Protein AF-0000000082306128 (afdb_homodimer)

Structure (mmCIF, N/CA/C/O backbone):
data_AF-0000000082306128-model_v1
#
loop_
_entity.id
_entity.type
_entity.pdbx_description
1 polymer ERP29
#
loop_
_atom_site.group_PDB
_atom_site.id
_atom_site.type_symbol
_atom_site.label_atom_id
_atom_site.label_alt_id
_atom_site.label_comp_id
_atom_site.label_asym_id
_atom_site.label_entity_id
_atom_site.label_seq_id
_atom_site.pdbx_PDB_ins_code
_atom_site.Cartn_x
_atom_site.Cartn_y
_atom_site.Cartn_z
_atom_site.occupancy
_atom_site.B_iso_or_equiv
_atom_site.auth_seq_id
_atom_site.auth_comp_id
_atom_site.auth_asym_id
_atom_site.auth_atom_id
_atom_site.pdbx_PDB_model_num
ATOM 1 N N . MET A 1 1 ? 23.188 -6.145 66.938 1 31.53 1 MET A N 1
ATOM 2 C CA . MET A 1 1 ? 22.375 -5.207 66.188 1 31.53 1 MET A CA 1
ATOM 3 C C . MET A 1 1 ? 22.641 -5.359 64.688 1 31.53 1 MET A C 1
ATOM 5 O O . MET A 1 1 ? 23.672 -4.906 64.188 1 31.53 1 MET A O 1
ATOM 9 N N . ASP A 1 2 ? 22.219 -6.52 64.062 1 38.28 2 ASP A N 1
ATOM 10 C CA . ASP A 1 2 ? 22.312 -7.012 62.688 1 38.28 2 ASP A CA 1
ATOM 11 C C . ASP A 1 2 ? 21.578 -6.094 61.719 1 38.28 2 ASP A C 1
ATOM 13 O O . ASP A 1 2 ? 20.391 -5.844 61.875 1 38.28 2 ASP A O 1
ATOM 17 N N . LYS A 1 3 ? 22.281 -5.031 61.156 1 38.94 3 LYS A N 1
ATOM 18 C CA . LYS A 1 3 ? 21.844 -4.105 60.094 1 38.94 3 LYS A CA 1
ATOM 19 C C . LYS A 1 3 ? 21.266 -4.855 58.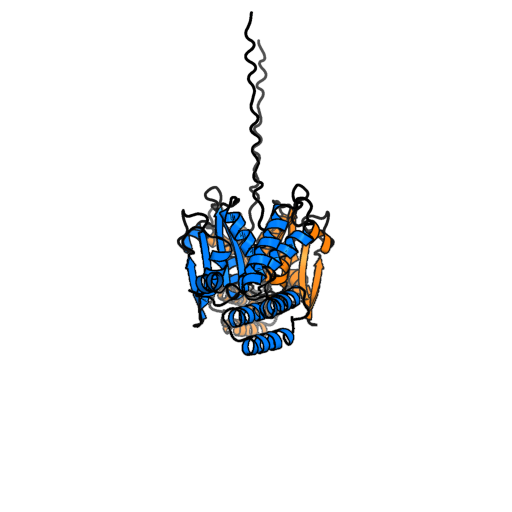906 1 38.94 3 LYS A C 1
ATOM 21 O O . LYS A 1 3 ? 21.984 -5.586 58.219 1 38.94 3 LYS A O 1
ATOM 26 N N . ILE A 1 4 ? 20.031 -5.305 58.969 1 40.69 4 ILE A N 1
ATOM 27 C CA . ILE A 1 4 ? 19.297 -5.762 57.812 1 40.69 4 ILE A CA 1
ATOM 28 C C . ILE A 1 4 ? 19.281 -4.664 56.75 1 40.69 4 ILE A C 1
ATOM 30 O O . ILE A 1 4 ? 18.781 -3.566 56.969 1 40.69 4 ILE A O 1
ATOM 34 N N . PHE A 1 5 ? 20.281 -4.57 55.844 1 42.75 5 PHE A N 1
ATOM 35 C CA . PHE A 1 5 ? 20.297 -3.729 54.656 1 42.75 5 PHE A CA 1
ATOM 36 C C . PHE A 1 5 ? 19.078 -4 53.781 1 42.75 5 PHE A C 1
ATOM 38 O O . PHE A 1 5 ? 18.875 -5.133 53.344 1 42.75 5 PHE A O 1
ATOM 45 N N . ALA A 1 6 ? 17.969 -3.254 53.938 1 41.09 6 ALA A N 1
ATOM 46 C CA . ALA A 1 6 ? 16.828 -3.184 53.031 1 41.09 6 ALA A CA 1
ATOM 47 C C . ALA A 1 6 ? 17.266 -2.822 51.594 1 41.09 6 ALA A C 1
ATOM 49 O O . ALA A 1 6 ? 17.781 -1.727 51.375 1 41.09 6 ALA A O 1
ATOM 50 N N . LEU A 1 7 ? 17.719 -3.805 50.875 1 41.5 7 LEU A N 1
ATOM 51 C CA . LEU A 1 7 ? 17.891 -3.637 49.438 1 41.5 7 LEU A CA 1
ATOM 52 C C . LEU A 1 7 ? 16.609 -3.109 48.781 1 41.5 7 LEU A C 1
ATOM 54 O O . LEU A 1 7 ? 15.578 -3.799 48.781 1 41.5 7 LEU A O 1
ATOM 58 N N . PHE A 1 8 ? 16.344 -1.82 48.844 1 41.22 8 PHE A N 1
ATOM 59 C CA . PHE A 1 8 ? 15.328 -1.162 48.031 1 41.22 8 PHE A CA 1
ATOM 60 C C . PHE A 1 8 ? 15.555 -1.417 46.562 1 41.22 8 PHE A C 1
ATOM 62 O O . PHE A 1 8 ? 16.531 -0.932 45.969 1 41.22 8 PHE A O 1
ATOM 69 N N . VAL A 1 9 ? 15.117 -2.564 46.062 1 40.97 9 VAL A N 1
ATOM 70 C CA . VAL A 1 9 ? 15.016 -2.781 44.625 1 40.97 9 VAL A CA 1
ATOM 71 C C . VAL A 1 9 ? 14.156 -1.684 43.969 1 40.97 9 VAL A C 1
ATOM 73 O O . VAL A 1 9 ? 12.961 -1.574 44.281 1 40.97 9 VAL A O 1
ATOM 76 N N . LEU A 1 10 ? 14.719 -0.538 43.688 1 38.09 10 LEU A N 1
ATOM 77 C CA . LEU A 1 10 ? 14.094 0.449 42.812 1 38.09 10 LEU A CA 1
ATOM 78 C C . LEU A 1 10 ? 13.656 -0.192 41.5 1 38.09 10 LEU A C 1
ATOM 80 O O . LEU A 1 10 ? 14.484 -0.595 40.688 1 38.09 10 LEU A O 1
ATOM 84 N N . LEU A 1 11 ? 12.531 -0.849 41.5 1 39.91 11 LEU A N 1
ATOM 85 C CA . LEU A 1 11 ? 11.867 -1.186 40.25 1 39.91 11 LEU A CA 1
ATOM 86 C C . LEU A 1 11 ? 11.664 0.058 39.406 1 39.91 11 LEU A C 1
ATOM 88 O O . LEU A 1 11 ? 10.812 0.897 39.719 1 39.91 11 LEU A O 1
ATOM 92 N N . GLY A 1 12 ? 12.734 0.623 38.875 1 37.81 12 GLY A N 1
ATOM 93 C CA . GLY A 1 12 ? 12.539 1.611 37.844 1 37.81 12 GLY A CA 1
ATOM 94 C C . GLY A 1 12 ? 11.477 1.219 36.844 1 37.81 12 GLY A C 1
ATOM 95 O O . GLY A 1 12 ? 11.5 0.109 36.281 1 37.81 12 GLY A O 1
ATOM 96 N N . GLY A 1 13 ? 10.344 1.801 36.969 1 37.62 13 GLY A N 1
ATOM 97 C CA . GLY A 1 13 ? 9.289 1.738 35.969 1 37.62 13 GLY A CA 1
ATOM 98 C C . GLY A 1 13 ? 9.773 2.004 34.562 1 37.62 13 GLY A C 1
ATOM 99 O O . GLY A 1 13 ? 10.188 3.121 34.219 1 37.62 13 GLY A O 1
ATOM 100 N N . PHE A 1 14 ? 10.406 1.049 33.906 1 38.81 14 PHE A N 1
ATOM 101 C CA . PHE A 1 14 ? 10.57 1.152 32.469 1 38.81 14 PHE A CA 1
ATOM 102 C C . PHE A 1 14 ? 9.258 1.533 31.781 1 38.81 14 PHE A C 1
ATOM 104 O O . PHE A 1 14 ? 8.289 0.776 31.844 1 38.81 14 PHE A O 1
ATOM 111 N N . THR A 1 15 ? 9.016 2.812 31.719 1 37.31 15 THR A N 1
ATOM 112 C CA . THR A 1 15 ? 8.008 3.178 30.719 1 37.31 15 THR A CA 1
ATOM 113 C C . THR A 1 15 ? 8.312 2.525 29.375 1 37.31 15 THR A C 1
ATOM 115 O O . THR A 1 15 ? 9.336 2.809 28.766 1 37.31 15 THR A O 1
ATOM 118 N N . VAL A 1 16 ? 8.047 1.298 29.297 1 39.12 16 VAL A N 1
ATOM 119 C CA . VAL A 1 16 ? 7.996 0.726 27.953 1 39.12 16 VAL A CA 1
ATOM 120 C C . VAL A 1 16 ? 7.324 1.71 27 1 39.12 16 VAL A C 1
ATOM 122 O O . VAL A 1 16 ? 6.133 1.997 27.125 1 39.12 16 VAL A O 1
ATOM 125 N N . SER A 1 17 ? 8.039 2.748 26.672 1 41.75 17 SER A N 1
ATOM 126 C CA . SER A 1 17 ? 7.504 3.432 25.5 1 41.75 17 SER A CA 1
ATOM 127 C C . SER A 1 17 ? 6.938 2.439 24.5 1 41.75 17 SER A C 1
ATOM 129 O O . SER A 1 17 ? 7.656 1.565 24 1 41.75 17 SER A O 1
ATOM 131 N N . GLU A 1 18 ? 5.77 2.047 24.625 1 44.38 18 GLU A N 1
ATOM 132 C CA . GLU A 1 18 ? 5.09 1.186 23.656 1 44.38 18 GLU A CA 1
ATOM 133 C C . GLU A 1 18 ? 5.391 1.614 22.234 1 44.38 18 GLU A C 1
ATOM 135 O O . GLU A 1 18 ? 5.301 2.797 21.891 1 44.38 18 GLU A O 1
ATOM 140 N N . ALA A 1 19 ? 6.379 1.049 21.594 1 50.84 19 ALA A N 1
ATOM 141 C CA . ALA A 1 19 ? 6.586 1.203 20.156 1 50.84 19 ALA A CA 1
ATOM 142 C C . ALA A 1 19 ? 5.262 1.447 19.438 1 50.84 19 ALA A C 1
ATOM 144 O O . ALA A 1 19 ? 4.371 0.596 19.469 1 50.84 19 ALA A O 1
ATOM 145 N N . ALA A 1 20 ? 4.715 2.787 19.375 1 59.22 20 ALA A N 1
ATOM 146 C CA . ALA A 1 20 ? 3.451 3.188 18.766 1 59.22 20 ALA A CA 1
ATOM 147 C C . ALA A 1 20 ? 3.451 2.895 17.266 1 59.22 20 ALA A C 1
ATOM 149 O O . ALA A 1 20 ? 4.344 3.344 16.531 1 59.22 20 ALA A O 1
ATOM 150 N N . ASN A 1 21 ? 2.822 1.771 16.812 1 78.06 21 ASN A N 1
ATOM 151 C CA . ASN A 1 21 ? 2.598 1.465 15.406 1 78.06 21 ASN A CA 1
ATOM 152 C C . ASN A 1 21 ? 1.9 2.615 14.688 1 78.06 21 ASN A C 1
ATOM 154 O O . ASN A 1 21 ? 0.945 3.191 15.203 1 78.06 21 ASN A O 1
ATOM 158 N N . CYS A 1 22 ? 2.561 3.117 13.656 1 88.88 22 CYS A N 1
ATOM 159 C CA . CYS A 1 22 ? 1.953 4.145 12.82 1 88.88 22 CYS A CA 1
ATOM 160 C C . CYS A 1 22 ? 0.787 3.578 12.016 1 88.88 22 CYS A C 1
ATOM 162 O O . CYS A 1 22 ? 0.985 2.754 11.125 1 88.88 22 CYS A O 1
ATOM 164 N N . ASN A 1 23 ? -0.393 4.004 12.281 1 91.06 23 ASN A N 1
ATOM 165 C CA . ASN A 1 23 ? -1.559 3.395 11.656 1 91.06 23 ASN A CA 1
ATOM 166 C C . ASN A 1 23 ? -1.903 4.082 10.336 1 91.06 23 ASN A C 1
ATOM 168 O O . ASN A 1 23 ? -2.9 3.74 9.695 1 91.06 23 ASN A O 1
ATOM 172 N N . ALA A 1 24 ? -1.069 5.012 9.93 1 94.62 24 ALA A N 1
ATOM 173 C CA . ALA A 1 24 ? -1.315 5.723 8.672 1 94.62 24 ALA A CA 1
ATOM 174 C C . ALA A 1 24 ? -0.252 5.383 7.633 1 94.62 24 ALA A C 1
ATOM 176 O O . ALA A 1 24 ? -0.147 6.055 6.605 1 94.62 24 ALA A O 1
ATOM 177 N N . THR A 1 25 ? 0.537 4.41 7.945 1 96.75 25 THR A N 1
ATOM 178 C CA . THR A 1 25 ? 1.572 3.961 7.023 1 96.75 25 THR A CA 1
ATOM 179 C C . THR A 1 25 ? 1.357 2.498 6.641 1 96.75 25 THR A C 1
ATOM 181 O O . THR A 1 25 ? 0.542 1.805 7.25 1 96.75 25 THR A O 1
ATOM 184 N N . SER A 1 26 ? 2.006 2.127 5.578 1 96.19 26 SER A N 1
ATOM 185 C CA . SER A 1 26 ? 2.057 0.722 5.188 1 96.19 26 SER A CA 1
ATOM 186 C C . SER A 1 26 ? 3.494 0.252 4.996 1 96.19 26 SER A C 1
ATOM 188 O O . SER A 1 26 ? 4.367 1.043 4.637 1 96.19 26 SER A O 1
ATOM 190 N N . ASP A 1 27 ? 3.721 -0.965 5.266 1 95.31 27 ASP A N 1
ATOM 191 C CA . ASP A 1 27 ? 5.062 -1.497 5.062 1 95.31 27 ASP A CA 1
ATOM 192 C C . ASP A 1 27 ? 5.367 -1.681 3.578 1 95.31 27 ASP A C 1
ATOM 194 O O . ASP A 1 27 ? 4.457 -1.925 2.781 1 95.31 27 ASP A O 1
ATOM 198 N N . VAL A 1 28 ? 6.625 -1.566 3.268 1 96.19 28 VAL A N 1
ATOM 199 C CA . VAL A 1 28 ? 7.059 -1.674 1.878 1 96.19 28 VAL A CA 1
ATOM 200 C C . VAL A 1 28 ? 8.281 -2.592 1.787 1 96.19 28 VAL A C 1
ATOM 202 O O . VAL A 1 28 ? 9.164 -2.541 2.641 1 96.19 28 VAL A O 1
ATOM 205 N N . THR A 1 29 ? 8.273 -3.422 0.823 1 94.38 29 THR A N 1
ATOM 206 C CA . THR A 1 29 ? 9.414 -4.242 0.44 1 94.38 29 THR A CA 1
ATOM 207 C C . THR A 1 29 ? 9.836 -3.949 -0.997 1 94.38 29 THR A C 1
ATOM 209 O O . THR A 1 29 ? 9.164 -3.191 -1.703 1 94.38 29 THR A O 1
ATOM 212 N N . SER A 1 30 ? 10.953 -4.527 -1.368 1 92.69 30 SER A N 1
ATOM 213 C CA . SER A 1 30 ? 11.414 -4.34 -2.74 1 92.69 30 SER A CA 1
ATOM 214 C C . SER A 1 30 ? 10.391 -4.859 -3.742 1 92.69 30 SER A C 1
ATOM 216 O O . SER A 1 30 ? 10.227 -4.289 -4.824 1 92.69 30 SER A O 1
ATOM 218 N N . LEU A 1 31 ? 9.641 -5.867 -3.4 1 90.56 31 LEU A N 1
ATOM 219 C CA . LEU A 1 31 ? 8.664 -6.48 -4.293 1 90.56 31 LEU A CA 1
ATOM 220 C C . LEU A 1 31 ? 7.422 -5.605 -4.422 1 90.56 31 LEU A C 1
ATOM 222 O O . LEU A 1 31 ? 6.898 -5.422 -5.523 1 90.56 31 LEU A O 1
ATOM 226 N N . THR A 1 32 ? 6.988 -5.047 -3.297 1 94 32 THR A N 1
ATOM 227 C CA . THR A 1 32 ? 5.77 -4.246 -3.336 1 94 32 THR A CA 1
ATOM 228 C C . THR A 1 32 ? 6.059 -2.85 -3.883 1 94 32 THR A C 1
ATOM 230 O O . THR A 1 32 ? 5.168 -2.189 -4.418 1 94 32 THR A O 1
ATOM 233 N N . LEU A 1 33 ? 7.289 -2.395 -3.787 1 95.25 33 LEU A N 1
ATOM 234 C CA . LEU A 1 33 ? 7.664 -1.054 -4.223 1 95.25 33 LEU A CA 1
ATOM 235 C C . LEU A 1 33 ? 7.316 -0.84 -5.691 1 95.25 33 LEU A C 1
ATOM 237 O O . LEU A 1 33 ? 6.816 0.222 -6.066 1 95.25 33 LEU A O 1
ATOM 241 N N . ASN A 1 34 ? 7.578 -1.775 -6.5 1 90.19 34 ASN A N 1
ATOM 242 C CA . ASN A 1 34 ? 7.336 -1.644 -7.93 1 90.19 34 ASN A CA 1
ATOM 243 C C . ASN A 1 34 ? 5.875 -1.313 -8.227 1 90.19 34 ASN A C 1
ATOM 245 O O . ASN A 1 34 ? 5.586 -0.49 -9.094 1 90.19 34 ASN A O 1
ATOM 249 N N . LYS A 1 35 ? 5.043 -1.896 -7.555 1 91.81 35 LYS A N 1
ATOM 250 C CA . LYS A 1 35 ? 3.615 -1.634 -7.727 1 91.81 35 LYS A CA 1
ATOM 251 C C . LYS A 1 35 ? 3.256 -0.224 -7.266 1 91.81 35 LYS A C 1
ATOM 253 O O . LYS A 1 35 ? 2.494 0.478 -7.938 1 91.81 35 LYS A O 1
ATOM 258 N N . PHE A 1 36 ? 3.824 0.168 -6.176 1 95 36 PHE A N 1
ATOM 259 C CA . PHE A 1 36 ? 3.518 1.478 -5.613 1 95 36 PHE A CA 1
ATOM 260 C C . PHE A 1 36 ? 4.07 2.59 -6.496 1 95 36 PHE A C 1
ATOM 262 O O . PHE A 1 36 ? 3.445 3.641 -6.645 1 95 36 PHE A O 1
ATOM 269 N N . LEU A 1 37 ? 5.191 2.316 -7.145 1 93.62 37 LEU A N 1
ATOM 270 C CA . LEU A 1 37 ? 5.801 3.297 -8.031 1 93.62 37 LEU A CA 1
ATOM 271 C C . LEU A 1 37 ? 4.914 3.555 -9.25 1 93.62 37 LEU A C 1
ATOM 273 O O . LEU A 1 37 ? 4.914 4.656 -9.797 1 93.62 37 LEU A O 1
ATOM 277 N N . LYS A 1 38 ? 4.184 2.615 -9.602 1 90.25 38 LYS A N 1
ATOM 278 C CA . LYS A 1 38 ? 3.338 2.723 -10.789 1 90.25 38 LYS A CA 1
ATOM 279 C C . LYS A 1 38 ? 1.989 3.35 -10.453 1 90.25 38 LYS A C 1
ATOM 281 O O . LYS A 1 38 ? 1.277 3.824 -11.336 1 90.25 38 LYS A O 1
ATOM 286 N N . THR A 1 39 ? 1.706 3.336 -9.211 1 90.62 39 THR A N 1
ATOM 287 C CA . THR A 1 39 ? 0.352 3.699 -8.812 1 90.62 39 THR A CA 1
ATOM 288 C C . THR A 1 39 ? 0.326 5.094 -8.188 1 90.62 39 THR A C 1
ATOM 290 O O . THR A 1 39 ? -0.623 5.852 -8.391 1 90.62 39 THR A O 1
ATOM 293 N N . PHE A 1 40 ? 1.338 5.43 -7.457 1 93.38 40 PHE A N 1
ATOM 294 C CA . PHE A 1 40 ? 1.377 6.703 -6.75 1 93.38 40 PHE A CA 1
ATOM 295 C C . PHE A 1 40 ? 2.369 7.656 -7.406 1 93.38 40 PHE A C 1
ATOM 297 O O . PHE A 1 40 ? 3.418 7.23 -7.895 1 93.38 40 PHE A O 1
ATOM 304 N N . LYS A 1 41 ? 2.051 8.906 -7.328 1 93.69 41 LYS A N 1
ATOM 305 C CA . LYS A 1 41 ? 2.941 9.93 -7.871 1 93.69 41 LYS A CA 1
ATOM 306 C C . LYS A 1 41 ? 4.141 10.156 -6.957 1 93.69 41 LYS A C 1
ATOM 308 O O . LYS A 1 41 ? 5.242 10.453 -7.43 1 93.69 41 LYS A O 1
ATOM 313 N N . VAL A 1 42 ? 3.852 10.078 -5.719 1 97.06 42 VAL A N 1
ATOM 314 C CA . VAL A 1 42 ? 4.867 10.383 -4.719 1 97.06 42 VAL A CA 1
ATOM 315 C C . VAL A 1 42 ? 4.898 9.289 -3.66 1 97.06 42 VAL A C 1
ATOM 317 O O . VAL A 1 42 ? 3.854 8.883 -3.146 1 97.06 42 VAL A O 1
ATOM 320 N N . LEU A 1 43 ? 6.066 8.82 -3.357 1 98.06 43 LEU A N 1
ATOM 321 C CA . LEU A 1 43 ? 6.289 7.898 -2.25 1 98.06 43 LEU A CA 1
ATOM 322 C C . LEU A 1 43 ? 7.238 8.508 -1.221 1 98.06 43 LEU A C 1
ATOM 324 O O . LEU A 1 43 ? 8.336 8.953 -1.565 1 98.06 43 LEU A O 1
ATOM 328 N N . VAL A 1 44 ? 6.77 8.57 0.018 1 98.19 44 VAL A N 1
ATOM 329 C CA . VAL A 1 44 ? 7.625 8.938 1.141 1 98.19 44 VAL A CA 1
ATOM 330 C C . VAL A 1 44 ? 7.902 7.711 2.004 1 98.19 44 VAL A C 1
ATOM 332 O O . VAL A 1 44 ? 7.02 7.242 2.729 1 98.19 44 VAL A O 1
ATOM 335 N N . LEU A 1 45 ? 9.172 7.277 1.946 1 97.81 45 LEU A N 1
ATOM 336 C CA . LEU A 1 45 ? 9.523 6.031 2.619 1 97.81 45 LEU A CA 1
ATOM 337 C C . LEU A 1 45 ? 10.477 6.293 3.785 1 97.81 45 LEU A C 1
ATOM 339 O O . LEU A 1 45 ? 11.453 7.023 3.641 1 97.81 45 LEU A O 1
ATOM 343 N N . LYS A 1 46 ? 10.18 5.695 4.895 1 97.12 46 LYS A N 1
ATOM 344 C CA . LYS A 1 46 ? 11.086 5.734 6.035 1 97.12 46 LYS A CA 1
ATOM 345 C C . LYS A 1 46 ? 11.781 4.387 6.238 1 97.12 46 LYS A C 1
ATOM 347 O O . LYS A 1 46 ? 11.117 3.369 6.434 1 97.12 46 LYS A O 1
ATOM 352 N N . PHE A 1 47 ? 13.094 4.41 6.102 1 96.31 47 PHE A N 1
ATOM 353 C CA . PHE A 1 47 ? 13.922 3.256 6.441 1 96.31 47 PHE A CA 1
ATOM 354 C C . PHE A 1 47 ? 14.352 3.311 7.902 1 96.31 47 PHE A C 1
ATOM 356 O O . PHE A 1 47 ? 14.969 4.285 8.336 1 96.31 47 PHE A O 1
ATOM 363 N N . ASP A 1 48 ? 13.961 2.305 8.625 1 94.62 48 ASP A N 1
ATOM 364 C CA . ASP A 1 48 ? 14.203 2.293 10.062 1 94.62 48 ASP A CA 1
ATOM 365 C C . ASP A 1 48 ? 14.328 0.865 10.594 1 94.62 48 ASP A C 1
ATOM 367 O O . ASP A 1 48 ? 14.227 -0.095 9.82 1 94.62 48 ASP A O 1
ATOM 371 N N . ASN A 1 49 ? 14.633 0.771 11.891 1 91.25 49 ASN A N 1
ATOM 372 C CA . ASN A 1 49 ? 14.578 -0.541 12.523 1 91.25 49 ASN A CA 1
ATOM 373 C C . ASN A 1 49 ? 13.188 -1.158 12.422 1 91.25 49 ASN A C 1
ATOM 375 O O . ASN A 1 49 ? 12.203 -0.445 12.242 1 91.25 49 ASN A O 1
ATOM 379 N N . ALA A 1 50 ? 13.125 -2.453 12.539 1 86.31 50 ALA A N 1
ATOM 380 C CA . ALA A 1 50 ? 11.867 -3.18 12.391 1 86.31 50 ALA A CA 1
ATOM 381 C C . ALA A 1 50 ? 10.852 -2.748 13.445 1 86.31 50 ALA A C 1
ATOM 383 O O . ALA A 1 50 ? 9.641 -2.818 13.219 1 86.31 50 ALA A O 1
ATOM 384 N N . TYR A 1 51 ? 11.328 -2.289 14.562 1 87.19 51 TYR A N 1
ATOM 385 C CA . TYR A 1 51 ? 10.461 -1.802 15.633 1 87.19 51 TYR A CA 1
ATOM 386 C C . TYR A 1 51 ? 10.891 -0.409 16.094 1 87.19 51 TYR A C 1
ATOM 388 O O . TYR A 1 51 ? 11.477 -0.25 17.156 1 87.19 51 TYR A O 1
ATOM 396 N N . PRO A 1 52 ? 10.5 0.512 15.305 1 91.25 52 PRO A N 1
ATOM 397 C CA . PRO A 1 52 ? 10.992 1.867 15.562 1 91.25 52 PRO A CA 1
ATOM 398 C C . PRO A 1 52 ? 10.25 2.547 16.719 1 91.25 52 PRO A C 1
ATOM 400 O O . PRO A 1 52 ? 9.125 2.166 17.047 1 91.25 52 PRO A O 1
ATOM 403 N N . TYR A 1 53 ? 10.945 3.49 17.328 1 89.81 53 TYR A N 1
ATOM 404 C CA . TYR A 1 53 ? 10.398 4.289 18.422 1 89.81 53 TYR A CA 1
ATOM 405 C C . TYR A 1 53 ? 11.102 5.633 18.516 1 89.81 53 TYR A C 1
ATOM 407 O O . TYR A 1 53 ? 12.055 5.898 17.781 1 89.81 53 TYR A O 1
ATOM 415 N N . GLY A 1 54 ? 10.516 6.52 19.328 1 91.06 54 GLY A N 1
ATOM 416 C CA . GLY A 1 54 ? 11.188 7.781 19.578 1 91.06 54 GLY A CA 1
ATOM 417 C C . GLY A 1 54 ? 10.57 8.953 18.844 1 91.06 54 GLY A C 1
ATOM 418 O O . GLY A 1 54 ? 9.586 8.789 18.125 1 91.06 54 GLY A O 1
ATOM 419 N N . ASP A 1 55 ? 11.195 10.078 19.016 1 90.94 55 ASP A N 1
ATOM 420 C CA . ASP A 1 55 ? 10.633 11.344 18.547 1 90.94 55 ASP A CA 1
ATOM 421 C C . ASP A 1 55 ? 10.578 11.383 17.016 1 90.94 55 ASP A C 1
ATOM 423 O O . ASP A 1 55 ? 9.617 11.898 16.438 1 90.94 55 ASP A O 1
ATOM 427 N N . GLN A 1 56 ? 11.547 10.898 16.406 1 92.88 56 GLN A N 1
ATOM 428 C CA . GLN A 1 56 ? 11.578 10.922 14.945 1 92.88 56 GLN A CA 1
ATOM 429 C C . GLN A 1 56 ? 10.508 10.008 14.359 1 92.88 56 GLN A C 1
ATOM 431 O O . GLN A 1 56 ? 9.898 10.328 13.336 1 92.88 56 GLN A O 1
ATOM 436 N N . HIS A 1 57 ? 10.336 8.922 15 1 94.31 57 HIS A N 1
ATOM 437 C CA . HIS A 1 57 ? 9.273 8.016 14.57 1 94.31 57 HIS A CA 1
ATOM 438 C C . HIS A 1 57 ? 7.902 8.664 14.742 1 94.31 57 HIS A C 1
ATOM 440 O O . HIS A 1 57 ? 7.066 8.602 13.836 1 94.31 57 HIS A O 1
ATOM 446 N N . ASP A 1 58 ? 7.766 9.312 15.828 1 94.31 58 ASP A N 1
ATOM 447 C CA . ASP A 1 58 ? 6.504 9.992 16.094 1 94.31 58 ASP A CA 1
ATOM 448 C C . ASP A 1 58 ? 6.238 11.086 15.062 1 94.31 58 ASP A C 1
ATOM 450 O O . ASP A 1 58 ? 5.102 11.266 14.625 1 94.31 58 ASP A O 1
ATOM 454 N N . ALA A 1 59 ? 7.266 11.766 14.75 1 94 59 ALA A N 1
ATOM 455 C CA . ALA A 1 59 ? 7.148 12.82 13.75 1 94 59 ALA A CA 1
ATOM 456 C C . ALA A 1 59 ? 6.723 12.25 12.398 1 94 59 ALA A C 1
ATOM 458 O O . ALA A 1 59 ? 5.891 12.844 11.703 1 94 59 ALA A O 1
ATOM 459 N N . PHE A 1 60 ? 7.285 11.164 12.039 1 96.5 60 PHE A N 1
ATOM 460 C CA . PHE A 1 60 ? 6.941 10.531 10.773 1 96.5 60 PHE A CA 1
ATOM 461 C C . PHE A 1 60 ? 5.492 10.062 10.773 1 96.5 60 PHE A C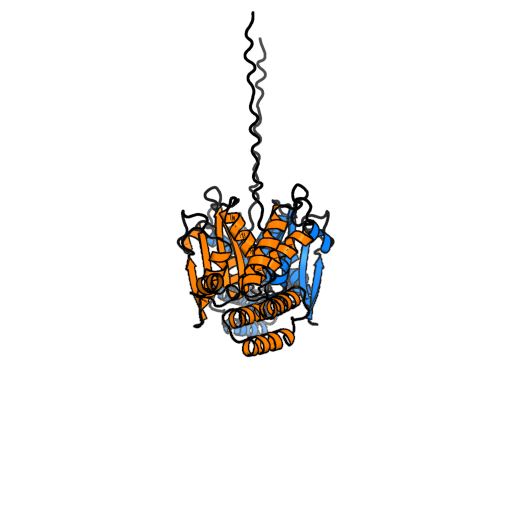 1
ATOM 463 O O . PHE A 1 60 ? 4.781 10.219 9.781 1 96.5 60 PHE A O 1
ATOM 470 N N . CYS A 1 61 ? 5.059 9.523 11.867 1 96.31 61 CYS A N 1
ATOM 471 C CA . CYS A 1 61 ? 3.678 9.078 12.008 1 96.31 61 CYS A CA 1
ATOM 472 C C . CYS A 1 61 ? 2.713 10.25 11.883 1 96.31 61 CYS A C 1
ATOM 474 O O . CYS A 1 61 ? 1.67 10.133 11.234 1 96.31 61 CYS A O 1
ATOM 476 N N . LYS A 1 62 ? 3.066 11.273 12.523 1 93.75 62 LYS A N 1
ATOM 477 C CA . LYS A 1 62 ? 2.254 12.477 12.422 1 93.75 62 LYS A CA 1
ATOM 478 C C . LYS A 1 62 ? 2.135 12.93 10.969 1 93.75 62 LYS A C 1
ATOM 480 O O . LYS A 1 62 ? 1.039 13.242 10.492 1 93.75 62 LYS A O 1
ATOM 485 N N . PHE A 1 63 ? 3.205 12.969 10.258 1 95.94 63 PHE A N 1
ATOM 486 C CA . PHE A 1 63 ? 3.217 13.312 8.844 1 95.94 63 PHE A CA 1
ATOM 487 C C . PHE A 1 63 ? 2.32 12.367 8.055 1 95.94 63 PHE A C 1
ATOM 489 O O . PHE A 1 63 ? 1.559 12.805 7.188 1 95.94 63 PHE A O 1
ATOM 496 N N . ALA A 1 64 ? 2.461 11.102 8.352 1 96.88 64 ALA A N 1
ATOM 497 C CA . ALA A 1 64 ? 1.668 10.094 7.652 1 96.88 64 ALA A CA 1
ATOM 498 C C . ALA A 1 64 ? 0.174 10.359 7.82 1 96.88 64 ALA A C 1
ATOM 500 O O . ALA A 1 64 ? -0.596 10.219 6.867 1 96.88 64 ALA A O 1
ATOM 501 N N . HIS A 1 65 ? -0.187 10.727 8.969 1 93.94 65 HIS A N 1
ATOM 502 C CA . HIS A 1 65 ? -1.586 11.039 9.234 1 93.94 65 HIS A CA 1
ATOM 503 C C . HIS A 1 65 ? -2.043 12.242 8.414 1 93.94 65 HIS A C 1
ATOM 505 O O . HIS A 1 65 ? -3.162 12.258 7.895 1 93.94 65 HIS A O 1
ATOM 511 N N . GLU A 1 66 ? -1.183 13.156 8.305 1 92.75 66 GLU A N 1
ATOM 512 C CA . GLU A 1 66 ? -1.509 14.359 7.535 1 92.75 66 GLU A CA 1
ATOM 513 C C . GLU A 1 66 ? -1.641 14.039 6.047 1 92.75 66 GLU A C 1
ATOM 515 O O . GLU A 1 66 ? -2.441 14.656 5.344 1 92.75 66 GLU A O 1
ATOM 520 N N . ALA A 1 67 ? -0.899 13.109 5.609 1 95.19 67 ALA A N 1
ATOM 521 C CA . ALA A 1 67 ? -0.854 12.766 4.188 1 95.19 67 ALA A CA 1
ATOM 522 C C . ALA A 1 67 ? -1.923 11.734 3.842 1 95.19 67 ALA A C 1
ATOM 524 O O . ALA A 1 67 ? -2.107 11.398 2.67 1 95.19 67 ALA A O 1
ATOM 525 N N . ALA A 1 68 ? -2.662 11.266 4.812 1 91.69 68 ALA A N 1
ATOM 526 C CA . ALA A 1 68 ? -3.553 10.117 4.664 1 91.69 68 ALA A CA 1
ATOM 527 C C . ALA A 1 68 ? -4.645 10.398 3.637 1 91.69 68 ALA A C 1
ATOM 529 O O . ALA A 1 68 ? -5.035 9.516 2.877 1 91.69 68 ALA A O 1
ATOM 530 N N . GLU A 1 69 ? -5.035 11.609 3.529 1 87.88 69 GLU A N 1
ATOM 531 C CA . GLU A 1 69 ? -6.164 11.93 2.66 1 87.88 69 GLU A CA 1
ATOM 532 C C . GLU A 1 69 ? -5.684 12.453 1.31 1 87.88 69 GLU A C 1
ATOM 534 O O . GLU A 1 69 ? -6.496 12.828 0.461 1 87.88 69 GLU A O 1
ATOM 539 N N . VAL A 1 70 ? -4.422 12.516 1.146 1 91.56 70 VAL A N 1
ATOM 540 C CA . VAL A 1 70 ? -3.873 12.945 -0.135 1 91.56 70 VAL A CA 1
ATOM 541 C C . VAL A 1 70 ? -3.623 11.734 -1.025 1 91.56 70 VAL A C 1
ATOM 543 O O . VAL A 1 70 ? -2.635 11.016 -0.846 1 91.56 70 VAL A O 1
ATOM 546 N N . ASN A 1 71 ? -4.355 11.555 -2.064 1 90.75 71 ASN A N 1
ATOM 547 C CA . ASN A 1 71 ? -4.398 10.328 -2.842 1 90.75 71 ASN A CA 1
ATOM 548 C C . ASN A 1 71 ? -3.111 10.117 -3.637 1 90.75 71 ASN A C 1
ATOM 550 O O . ASN A 1 71 ? -2.705 8.984 -3.887 1 90.75 71 ASN A O 1
ATOM 554 N N . ASP A 1 72 ? -2.4 11.156 -3.941 1 92.56 72 ASP A N 1
ATOM 555 C CA . ASP A 1 72 ? -1.22 11.062 -4.797 1 92.56 72 ASP A CA 1
ATOM 556 C C . ASP A 1 72 ? 0.002 10.617 -3.998 1 92.56 72 ASP A C 1
ATOM 558 O O . ASP A 1 72 ? 1.034 10.266 -4.574 1 92.56 72 ASP A O 1
ATOM 562 N N . VAL A 1 73 ? -0.192 10.609 -2.676 1 96.25 73 VAL A N 1
ATOM 563 C CA . VAL A 1 73 ? 0.979 10.391 -1.834 1 96.25 73 VAL A CA 1
ATOM 564 C C . VAL A 1 73 ? 0.842 9.07 -1.085 1 96.25 73 VAL A C 1
ATOM 566 O O . VAL A 1 73 ? -0.182 8.812 -0.445 1 96.25 73 VAL A O 1
ATOM 569 N N . PHE A 1 74 ? 1.822 8.266 -1.248 1 97.12 74 PHE A N 1
ATOM 570 C CA . PHE A 1 74 ? 1.952 7.059 -0.444 1 97.12 74 PHE A CA 1
ATOM 571 C C . PHE A 1 74 ? 3.029 7.23 0.62 1 97.12 74 PHE A C 1
ATOM 573 O O . PHE A 1 74 ? 4.133 7.699 0.326 1 97.12 74 PHE A O 1
ATOM 580 N N . VAL A 1 75 ? 2.715 6.918 1.851 1 97.94 75 VAL A N 1
ATOM 581 C CA . VAL A 1 75 ? 3.674 6.957 2.949 1 97.94 75 VAL A CA 1
ATOM 582 C C . VAL A 1 75 ? 3.93 5.543 3.465 1 97.94 75 VAL A C 1
ATOM 584 O O . VAL A 1 75 ? 3.006 4.863 3.914 1 97.94 75 VAL A O 1
ATOM 587 N N . GLY A 1 76 ? 5.18 5.141 3.428 1 97.75 76 GLY A N 1
ATOM 588 C CA . GLY A 1 76 ? 5.496 3.764 3.768 1 97.75 76 GLY A CA 1
ATOM 589 C C . GLY A 1 76 ? 6.672 3.639 4.723 1 97.75 76 GLY A C 1
ATOM 590 O O . GLY A 1 76 ? 7.457 4.578 4.871 1 97.75 76 GLY A O 1
ATOM 591 N N . GLU A 1 77 ? 6.754 2.496 5.383 1 96.62 77 GLU A N 1
ATOM 592 C CA . GLU A 1 77 ? 7.855 2.15 6.273 1 96.62 77 GLU A CA 1
ATOM 593 C C . GLU A 1 77 ? 8.594 0.905 5.785 1 96.62 77 GLU A C 1
ATOM 595 O O . GLU A 1 77 ? 7.961 -0.048 5.316 1 96.62 77 GLU A O 1
ATOM 600 N N . VAL A 1 78 ? 9.867 1.005 5.832 1 96.31 78 VAL A N 1
ATOM 601 C CA . VAL A 1 78 ? 10.734 -0.127 5.52 1 96.31 78 VAL A CA 1
ATOM 602 C C . VAL A 1 78 ? 11.492 -0.562 6.773 1 96.31 78 VAL A C 1
ATOM 604 O O . VAL A 1 78 ? 12.453 0.09 7.184 1 96.31 78 VAL A O 1
ATOM 607 N N . GLY A 1 79 ? 11.023 -1.634 7.359 1 93.44 79 GLY A N 1
ATOM 608 C CA . GLY A 1 79 ? 11.695 -2.168 8.539 1 93.44 79 GLY A CA 1
ATOM 609 C C . GLY A 1 79 ? 12.914 -3.006 8.203 1 93.44 79 GLY A C 1
ATOM 610 O O . GLY A 1 79 ? 12.812 -3.994 7.473 1 93.44 79 GLY A O 1
ATOM 611 N N . MET A 1 80 ? 13.992 -2.619 8.742 1 93.31 80 MET A N 1
ATOM 612 C CA . MET A 1 80 ? 15.25 -3.307 8.469 1 93.31 80 MET A CA 1
ATOM 613 C C . MET A 1 80 ? 15.641 -4.215 9.625 1 93.31 80 MET A C 1
ATOM 615 O O . MET A 1 80 ? 15.477 -3.848 10.789 1 93.31 80 MET A O 1
ATOM 619 N N . LYS A 1 81 ? 16.031 -5.348 9.273 1 89.69 81 LYS A N 1
ATOM 620 C CA . LYS A 1 81 ? 16.578 -6.289 10.25 1 89.69 81 LYS A CA 1
ATOM 621 C C . LYS A 1 81 ? 18 -6.699 9.875 1 89.69 81 LYS A C 1
ATOM 623 O O . LYS A 1 81 ? 18.25 -7.203 8.781 1 89.69 81 LYS A O 1
ATOM 628 N N . GLU A 1 82 ? 18.875 -6.578 10.766 1 86.94 82 GLU A N 1
ATOM 629 C CA . GLU A 1 82 ? 20.266 -6.875 10.492 1 86.94 82 GLU A CA 1
ATOM 630 C C . GLU A 1 82 ? 20.594 -8.336 10.805 1 86.94 82 GLU A C 1
ATOM 632 O O . GLU A 1 82 ? 21.641 -8.852 10.383 1 86.94 82 GLU A O 1
ATOM 637 N N . TYR A 1 83 ? 19.75 -8.914 11.531 1 84.69 83 TYR A N 1
ATOM 638 C CA . TYR A 1 83 ? 19.984 -10.297 11.93 1 84.69 83 TYR A CA 1
ATOM 639 C C . TYR A 1 83 ? 18.922 -11.227 11.359 1 84.69 83 TYR A C 1
ATOM 641 O O . TYR A 1 83 ? 17.922 -10.773 10.82 1 84.69 83 TYR A O 1
ATOM 649 N N . GLY A 1 84 ? 19.297 -12.477 11.383 1 81.88 84 GLY A N 1
ATOM 650 C CA . GLY A 1 84 ? 18.359 -13.438 10.836 1 81.88 84 GLY A CA 1
ATOM 651 C C . GLY A 1 84 ? 18.281 -13.398 9.328 1 81.88 84 GLY A C 1
ATOM 652 O O . GLY A 1 84 ? 19.281 -13.523 8.641 1 81.88 84 GLY A O 1
ATOM 653 N N . ASP A 1 85 ? 17.047 -13.133 8.875 1 79.94 85 ASP A N 1
ATOM 654 C CA . ASP A 1 85 ? 16.797 -13.125 7.438 1 79.94 85 ASP A CA 1
ATOM 655 C C . ASP A 1 85 ? 17.25 -11.812 6.805 1 79.94 85 ASP A C 1
ATOM 657 O O . ASP A 1 85 ? 17.219 -11.664 5.582 1 79.94 85 ASP A O 1
ATOM 661 N N . ARG A 1 86 ? 17.734 -10.93 7.637 1 86.69 86 ARG A N 1
ATOM 662 C CA . ARG A 1 86 ? 18.234 -9.633 7.184 1 86.69 86 ARG A CA 1
ATOM 663 C C . ARG A 1 86 ? 17.234 -8.945 6.27 1 86.69 86 ARG A C 1
ATOM 665 O O . ARG A 1 86 ? 17.578 -8.5 5.172 1 86.69 86 ARG A O 1
ATOM 672 N N . GLU A 1 87 ? 16.031 -8.891 6.762 1 90.06 87 GLU A N 1
ATOM 673 C CA . GLU A 1 87 ? 14.906 -8.344 5.992 1 90.06 87 GLU A CA 1
ATOM 674 C C . GLU A 1 87 ? 15.188 -6.91 5.559 1 90.06 87 GLU A C 1
ATOM 676 O O . GLU A 1 87 ? 15.602 -6.078 6.367 1 90.06 87 GLU A O 1
ATOM 681 N N . ASN A 1 88 ? 15.023 -6.559 4.281 1 93.06 88 ASN A N 1
ATOM 682 C CA . ASN A 1 88 ? 15.008 -5.246 3.65 1 93.06 88 ASN A CA 1
ATOM 683 C C . ASN A 1 88 ? 16.391 -4.598 3.666 1 93.06 88 ASN A C 1
ATOM 685 O O . ASN A 1 88 ? 16.531 -3.42 3.334 1 93.06 88 ASN A O 1
ATOM 689 N N . MET A 1 89 ? 17.438 -5.371 4.039 1 92.81 89 MET A N 1
ATOM 690 C CA . MET A 1 89 ? 18.781 -4.816 4.02 1 92.81 89 MET A CA 1
ATOM 691 C C . MET A 1 89 ? 19.234 -4.539 2.59 1 92.81 89 MET A C 1
ATOM 693 O O . MET A 1 89 ? 19.797 -3.475 2.307 1 92.81 89 MET A O 1
ATOM 697 N N . ASP A 1 90 ? 18.969 -5.531 1.774 1 93 90 ASP A N 1
ATOM 698 C CA . ASP A 1 90 ? 19.312 -5.34 0.372 1 93 90 ASP A CA 1
ATOM 699 C C . ASP A 1 90 ? 18.531 -4.188 -0.243 1 93 90 ASP A C 1
ATOM 701 O O . ASP A 1 90 ? 19.062 -3.422 -1.048 1 93 90 ASP A O 1
ATOM 705 N N . PHE A 1 91 ? 17.328 -4.078 0.14 1 94.12 91 PHE A N 1
ATOM 706 C CA . PHE A 1 91 ? 16.469 -2.994 -0.312 1 94.12 91 PHE A CA 1
ATOM 707 C C . PHE A 1 91 ? 17.047 -1.642 0.091 1 94.12 91 PHE A C 1
ATOM 709 O O . PHE A 1 91 ? 17.219 -0.762 -0.753 1 94.12 91 PHE A O 1
ATOM 716 N N . ALA A 1 92 ? 17.406 -1.51 1.29 1 94.44 92 ALA A N 1
ATOM 717 C CA . ALA A 1 92 ? 17.984 -0.272 1.816 1 94.44 92 ALA A CA 1
ATOM 718 C C . ALA A 1 92 ? 19.297 0.055 1.136 1 94.44 92 ALA A C 1
ATOM 720 O O . ALA A 1 92 ? 19.547 1.199 0.74 1 94.44 92 ALA A O 1
ATOM 721 N N . GLU A 1 93 ? 20.094 -0.929 0.949 1 93.94 93 GLU A N 1
ATOM 722 C CA . GLU A 1 93 ? 21.406 -0.755 0.353 1 93.94 93 GLU A CA 1
ATOM 723 C C . GLU A 1 93 ? 21.312 -0.27 -1.09 1 93.94 93 GLU A C 1
ATOM 725 O O . GLU A 1 93 ? 22.156 0.501 -1.554 1 93.94 93 GLU A O 1
ATOM 730 N N . SER A 1 94 ? 20.312 -0.699 -1.744 1 94.56 94 SER A N 1
ATOM 731 C CA . SER A 1 94 ? 20.125 -0.313 -3.139 1 94.56 94 SER A CA 1
ATOM 732 C C . SER A 1 94 ? 19.859 1.184 -3.27 1 94.56 94 SER A C 1
ATOM 734 O O . SER A 1 94 ? 20.078 1.766 -4.336 1 94.56 94 SER A O 1
ATOM 736 N N . TYR A 1 95 ? 19.453 1.87 -2.26 1 93.81 95 TYR A N 1
ATOM 737 C CA . TYR A 1 95 ? 19.234 3.312 -2.266 1 93.81 95 TYR A CA 1
ATOM 738 C C . TYR A 1 95 ? 20.312 4.031 -1.461 1 93.81 95 TYR A C 1
ATOM 740 O O . TYR A 1 95 ? 20.172 5.211 -1.136 1 93.81 95 TYR A O 1
ATOM 748 N N . GLY A 1 96 ? 21.297 3.281 -1.028 1 92.5 96 GLY A N 1
ATOM 749 C CA . GLY A 1 96 ? 22.422 3.857 -0.323 1 92.5 96 GLY A CA 1
ATOM 750 C C . GLY A 1 96 ? 22.156 4.074 1.155 1 92.5 96 GLY A C 1
ATOM 751 O O . GLY A 1 96 ? 22.797 4.918 1.787 1 92.5 96 GLY A O 1
ATOM 752 N N . ILE A 1 97 ? 21.172 3.383 1.669 1 91.19 97 ILE A N 1
ATOM 753 C CA . ILE A 1 97 ? 20.859 3.469 3.09 1 91.19 97 ILE A CA 1
ATOM 754 C C . ILE A 1 97 ? 21.406 2.244 3.818 1 91.19 97 ILE A C 1
ATOM 756 O O . ILE A 1 97 ? 20.953 1.122 3.59 1 91.19 97 ILE A O 1
ATOM 760 N N . THR A 1 98 ? 22.391 2.389 4.621 1 82.62 98 THR A N 1
ATOM 761 C CA . THR A 1 98 ? 23 1.229 5.258 1 82.62 98 THR A CA 1
ATOM 762 C C . THR A 1 98 ? 23.016 1.392 6.777 1 82.62 98 THR A C 1
ATOM 764 O O . THR A 1 98 ? 22.562 0.501 7.504 1 82.62 98 THR A O 1
ATOM 767 N N . THR A 1 99 ? 23.469 2.543 7.262 1 81.62 99 THR A N 1
ATOM 768 C CA . THR A 1 99 ? 23.688 2.668 8.703 1 81.62 99 THR A CA 1
ATOM 769 C C . THR A 1 99 ? 22.844 3.795 9.281 1 81.62 99 THR A C 1
ATOM 771 O O . THR A 1 99 ? 22.484 3.764 10.461 1 81.62 99 THR A O 1
ATOM 774 N N . GLU A 1 100 ? 22.547 4.707 8.5 1 85.5 100 GLU A N 1
ATOM 775 C CA . GLU A 1 100 ? 21.828 5.871 8.992 1 85.5 100 GLU A CA 1
ATOM 776 C C . GLU A 1 100 ? 20.344 5.559 9.164 1 85.5 100 GLU A C 1
ATOM 778 O O . GLU A 1 100 ? 19.609 5.438 8.18 1 85.5 100 GLU A O 1
ATOM 783 N N . ARG A 1 101 ? 19.922 5.508 10.422 1 87.75 101 ARG A N 1
ATOM 784 C CA . ARG A 1 101 ? 18.516 5.254 10.719 1 87.75 101 ARG A CA 1
ATOM 785 C C . ARG A 1 101 ? 18 6.215 11.789 1 87.75 101 ARG A C 1
ATOM 787 O O . ARG A 1 101 ? 18.734 6.551 12.727 1 87.75 101 ARG A O 1
ATOM 794 N N . PRO A 1 102 ? 16.812 6.695 11.625 1 93.75 102 PRO A N 1
ATOM 795 C CA . PRO A 1 102 ? 15.914 6.574 10.477 1 93.75 102 PRO A CA 1
ATOM 796 C C . PRO A 1 102 ? 16.344 7.441 9.297 1 93.75 102 PRO A C 1
ATOM 798 O O . PRO A 1 102 ? 16.953 8.5 9.484 1 93.75 102 PRO A O 1
ATOM 801 N N . SER A 1 103 ? 16.094 6.949 8.18 1 94.69 103 SER A N 1
ATOM 802 C CA . SER A 1 103 ? 16.312 7.684 6.941 1 94.69 103 SER A CA 1
ATOM 803 C C . SER A 1 103 ? 15.023 7.789 6.125 1 94.69 103 SER A C 1
ATOM 805 O O . SER A 1 103 ? 14.266 6.82 6.027 1 94.69 103 SER A O 1
ATOM 807 N N . ILE A 1 104 ? 14.781 8.992 5.57 1 96.75 104 ILE A N 1
ATOM 808 C CA . ILE A 1 104 ? 13.602 9.195 4.73 1 96.75 104 ILE A CA 1
ATOM 809 C C . ILE A 1 104 ? 14.031 9.312 3.268 1 96.75 104 ILE A C 1
ATOM 811 O O . ILE A 1 104 ? 14.977 10.031 2.943 1 96.75 104 ILE A O 1
ATOM 815 N N . LEU A 1 105 ? 13.391 8.578 2.473 1 96.5 105 LEU A N 1
ATOM 816 C CA . LEU A 1 105 ? 13.594 8.586 1.027 1 96.5 105 LEU A CA 1
ATOM 817 C C . LEU A 1 105 ? 12.336 9.047 0.304 1 96.5 105 LEU A C 1
ATOM 819 O O . LEU A 1 105 ? 11.25 8.492 0.519 1 96.5 105 LEU A O 1
ATOM 823 N N . LEU A 1 106 ? 12.453 10.102 -0.449 1 97.56 106 LEU A N 1
ATOM 824 C CA . LEU A 1 106 ? 11.383 10.586 -1.325 1 97.56 106 LEU A CA 1
ATOM 825 C C . LEU A 1 106 ? 11.562 10.047 -2.74 1 97.56 106 LEU A C 1
ATOM 827 O O . LEU A 1 106 ? 12.625 10.203 -3.342 1 97.56 106 LEU A O 1
ATOM 831 N N . ILE A 1 107 ? 10.57 9.32 -3.27 1 97.75 107 ILE A N 1
ATOM 832 C CA . ILE A 1 107 ? 10.578 8.844 -4.648 1 97.75 107 ILE A CA 1
ATOM 833 C C . ILE A 1 107 ? 9.391 9.43 -5.406 1 97.75 107 ILE A C 1
ATOM 835 O O . ILE A 1 107 ? 8.266 9.414 -4.914 1 97.75 107 ILE A O 1
ATOM 839 N N . TYR A 1 108 ? 9.602 9.945 -6.57 1 96.75 108 TYR A N 1
ATOM 840 C CA . TYR A 1 108 ? 8.516 10.586 -7.312 1 96.75 108 TYR A CA 1
ATOM 841 C C . TYR A 1 108 ? 8.812 10.594 -8.812 1 96.75 108 TYR A C 1
ATOM 843 O O . TYR A 1 108 ? 9.945 10.344 -9.227 1 96.75 108 TYR A O 1
ATOM 851 N N . THR A 1 109 ? 7.801 10.742 -9.562 1 92.44 109 THR A N 1
ATOM 852 C CA . THR A 1 109 ? 7.922 10.891 -11.008 1 92.44 109 THR A CA 1
ATOM 853 C C . THR A 1 109 ? 8.117 12.359 -11.391 1 92.44 109 THR A C 1
ATOM 855 O O . THR A 1 109 ? 7.238 13.188 -11.156 1 92.44 109 THR A O 1
ATOM 858 N N . ALA A 1 110 ? 9.211 12.594 -12.039 1 89.94 110 ALA A N 1
ATOM 859 C CA . ALA A 1 110 ? 9.531 13.953 -12.453 1 89.94 110 ALA A CA 1
ATOM 860 C C . ALA A 1 110 ? 8.703 14.367 -13.664 1 89.94 110 ALA A C 1
ATOM 862 O O . ALA A 1 110 ? 7.941 13.562 -14.211 1 89.94 110 ALA A O 1
ATOM 863 N N . ALA A 1 111 ? 8.805 15.617 -13.945 1 86.69 111 ALA A N 1
ATOM 864 C CA . ALA A 1 111 ? 8.031 16.203 -15.039 1 86.69 111 ALA A CA 1
ATOM 865 C C . ALA A 1 111 ? 8.336 15.508 -16.359 1 86.69 111 ALA A C 1
ATOM 867 O O . ALA A 1 111 ? 7.461 15.383 -17.219 1 86.69 111 ALA A O 1
ATOM 868 N N . ASP A 1 112 ? 9.484 14.938 -16.531 1 89.44 112 ASP A N 1
ATOM 869 C CA . ASP A 1 112 ? 9.898 14.289 -17.781 1 89.44 112 ASP A CA 1
ATOM 870 C C . ASP A 1 112 ? 9.492 12.82 -17.781 1 89.44 112 ASP A C 1
ATOM 872 O O . ASP A 1 112 ? 9.781 12.094 -18.75 1 89.44 112 ASP A O 1
ATOM 876 N N . GLY A 1 113 ? 8.922 12.383 -16.703 1 89.25 113 GLY A N 1
ATOM 877 C CA . GLY A 1 113 ? 8.422 11.023 -16.625 1 89.25 113 GLY A CA 1
ATOM 878 C C . GLY A 1 113 ? 9.398 10.062 -15.969 1 89.25 113 GLY A C 1
ATOM 879 O O . GLY A 1 113 ? 9.062 8.898 -15.734 1 89.25 113 GLY A O 1
ATOM 880 N N . GLU A 1 114 ? 10.5 10.602 -15.594 1 92.94 114 GLU A N 1
ATOM 881 C CA . GLU A 1 114 ? 11.516 9.758 -14.969 1 92.94 114 GLU A CA 1
ATOM 882 C C . GLU A 1 114 ? 11.273 9.633 -13.469 1 92.94 114 GLU A C 1
ATOM 884 O O . GLU A 1 114 ? 10.875 10.594 -12.812 1 92.94 114 GLU A O 1
ATOM 889 N N . ILE A 1 115 ? 11.57 8.43 -13 1 94.12 115 ILE A N 1
ATOM 890 C CA . ILE A 1 115 ? 11.477 8.203 -11.562 1 94.12 115 ILE A CA 1
ATOM 891 C C . ILE A 1 115 ? 12.758 8.664 -10.883 1 94.12 115 ILE A C 1
ATOM 893 O O . ILE A 1 115 ? 13.852 8.234 -11.258 1 94.12 115 ILE A O 1
ATOM 897 N N . VAL A 1 116 ? 12.617 9.555 -9.914 1 95.62 116 VAL A N 1
ATOM 898 C CA . VAL A 1 116 ? 13.734 10.141 -9.188 1 95.62 116 VAL A CA 1
ATOM 899 C C . VAL A 1 116 ? 13.586 9.859 -7.695 1 95.62 116 VAL A C 1
ATOM 901 O O . VAL A 1 116 ? 12.469 9.664 -7.203 1 95.62 116 VAL A O 1
ATOM 904 N N . HIS A 1 117 ? 14.719 9.688 -7.055 1 96.19 117 HIS A N 1
ATOM 905 C CA . HIS A 1 117 ? 14.688 9.539 -5.605 1 96.19 117 HIS A CA 1
ATOM 906 C C . HIS A 1 117 ? 15.625 10.531 -4.926 1 96.19 117 HIS A C 1
ATOM 908 O O . HIS A 1 117 ? 16.688 10.852 -5.465 1 96.19 117 HIS A O 1
ATOM 914 N N . LYS A 1 118 ? 15.203 11.078 -3.809 1 95.31 118 LYS A N 1
ATOM 915 C CA . LYS A 1 118 ? 15.961 12.031 -3.004 1 95.31 118 LYS A CA 1
ATOM 916 C C . LYS A 1 118 ? 15.938 11.648 -1.527 1 95.31 118 LYS A C 1
ATOM 918 O O . LYS A 1 118 ? 14.875 11.344 -0.978 1 95.31 118 LYS A O 1
ATOM 923 N N . LYS A 1 119 ? 17.078 11.656 -0.935 1 93.75 119 LYS A N 1
ATOM 924 C CA . LYS A 1 119 ? 17.188 11.391 0.497 1 93.75 119 LYS A CA 1
ATOM 925 C C . LYS A 1 119 ? 16.953 12.656 1.312 1 93.75 119 LYS A C 1
ATOM 927 O O . LYS A 1 119 ? 17.438 13.734 0.941 1 93.75 119 LYS A O 1
ATOM 932 N N . PHE A 1 120 ? 16.141 12.508 2.357 1 91.38 120 PHE A N 1
ATOM 933 C CA . PHE A 1 120 ? 15.977 13.602 3.305 1 91.38 120 PHE A CA 1
ATOM 934 C C . PHE A 1 120 ? 17.156 13.656 4.273 1 91.38 120 PHE A C 1
ATOM 936 O O . PHE A 1 120 ? 17.484 12.656 4.914 1 91.38 120 PHE A O 1
ATOM 943 N N . LYS A 1 121 ? 17.812 14.852 4.301 1 76.69 121 LYS A N 1
ATOM 944 C CA . LYS A 1 121 ? 19.016 15.047 5.105 1 76.69 121 LYS A CA 1
ATOM 945 C C . LYS A 1 121 ? 18.688 15.719 6.438 1 76.69 121 LYS A C 1
ATOM 947 O O . LYS A 1 121 ? 17.922 16.688 6.48 1 76.69 121 LYS A O 1
ATOM 952 N N . ASN A 1 122 ? 18.797 15 7.648 1 77.31 122 ASN A N 1
ATOM 953 C CA . ASN A 1 122 ? 18.688 15.695 8.93 1 77.31 122 ASN A CA 1
ATOM 954 C C . ASN A 1 122 ? 17.562 15.141 9.781 1 77.31 122 ASN A C 1
ATOM 956 O O . ASN A 1 122 ? 16.875 14.203 9.375 1 77.31 122 ASN A O 1
ATOM 960 N N . ARG A 1 123 ? 17.516 15.719 10.898 1 87.19 123 ARG A N 1
ATOM 961 C CA . ARG A 1 123 ? 16.375 15.445 11.773 1 87.19 123 ARG A CA 1
ATOM 962 C C . ARG A 1 123 ? 15.086 15.969 11.172 1 87.19 123 ARG A C 1
ATOM 964 O O . ARG A 1 123 ? 15.055 17.062 10.602 1 87.19 123 ARG A O 1
ATOM 971 N N . PHE A 1 124 ? 14.102 15.062 11.156 1 89.12 124 PHE A N 1
ATOM 972 C CA . PHE A 1 124 ? 12.891 15.484 10.453 1 89.12 124 PHE A CA 1
ATOM 973 C C . PHE A 1 124 ? 11.734 15.656 11.43 1 89.12 124 PHE A C 1
ATOM 975 O O . PHE A 1 124 ? 11.711 15.047 12.5 1 89.12 124 PHE A O 1
ATOM 982 N N . THR A 1 125 ? 10.969 16.656 11.203 1 91.25 125 THR A N 1
ATOM 983 C CA . THR A 1 125 ? 9.625 16.875 11.742 1 91.25 125 THR A CA 1
ATOM 984 C C . THR A 1 125 ? 8.578 16.703 10.648 1 91.25 125 THR A C 1
ATOM 986 O O . THR A 1 125 ? 8.914 16.625 9.461 1 91.25 125 THR A O 1
ATOM 989 N N . ALA A 1 126 ? 7.332 16.578 11.086 1 93.44 126 ALA A N 1
ATOM 990 C CA . ALA A 1 126 ? 6.266 16.469 10.086 1 93.44 126 ALA A CA 1
ATOM 991 C C . ALA A 1 126 ? 6.297 17.641 9.125 1 93.44 126 ALA A C 1
ATOM 993 O O . ALA A 1 126 ? 6.125 17.469 7.914 1 93.44 126 ALA A O 1
ATOM 994 N N . GLU A 1 127 ? 6.605 18.766 9.648 1 89.25 127 GLU A N 1
ATOM 995 C CA . GLU A 1 127 ? 6.656 19.984 8.844 1 89.25 127 GLU A CA 1
ATOM 996 C C . GLU A 1 127 ? 7.797 19.938 7.836 1 89.25 127 GLU A C 1
ATOM 998 O O . GLU A 1 127 ? 7.613 20.281 6.668 1 89.25 127 GLU A O 1
ATOM 1003 N N . LYS A 1 128 ? 8.914 19.547 8.273 1 91.69 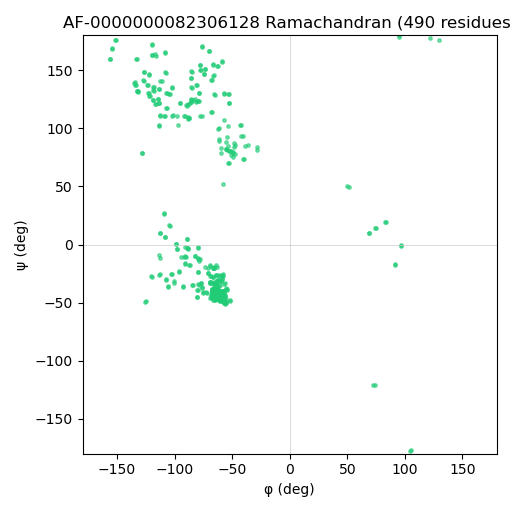128 LYS A N 1
ATOM 1004 C CA . LYS A 1 128 ? 10.078 19.484 7.395 1 91.69 128 LYS A CA 1
ATOM 1005 C C . LYS A 1 128 ? 9.859 18.484 6.262 1 91.69 128 LYS A C 1
ATOM 1007 O O . LYS A 1 128 ? 10.258 18.734 5.125 1 91.69 128 LYS A O 1
ATOM 1012 N N . ILE A 1 129 ? 9.195 17.375 6.531 1 95.81 129 ILE A N 1
ATOM 1013 C CA . ILE A 1 129 ? 8.906 16.375 5.508 1 95.81 129 ILE A CA 1
ATOM 1014 C C . ILE A 1 129 ? 7.918 16.938 4.496 1 95.81 129 ILE A C 1
ATOM 1016 O O . ILE A 1 129 ? 8.078 16.766 3.285 1 95.81 129 ILE A O 1
ATOM 1020 N N . ARG A 1 130 ? 6.926 17.609 5.023 1 93.75 130 ARG A N 1
ATOM 1021 C CA . ARG A 1 130 ? 5.918 18.219 4.164 1 93.75 130 ARG A CA 1
ATOM 1022 C C . ARG A 1 130 ? 6.555 19.203 3.191 1 93.75 130 ARG A C 1
ATOM 1024 O O . ARG A 1 130 ? 6.27 19.172 1.992 1 93.75 130 ARG A O 1
ATOM 1031 N N . VAL A 1 131 ? 7.426 20.047 3.674 1 88.94 131 VAL A N 1
ATOM 1032 C CA . VAL A 1 131 ? 8.094 21.047 2.865 1 88.94 131 VAL A CA 1
ATOM 1033 C C . VAL A 1 131 ? 9 20.375 1.836 1 88.94 131 VAL A C 1
ATOM 1035 O O . VAL A 1 131 ? 8.984 20.734 0.656 1 88.94 131 VAL A O 1
ATOM 1038 N N . PHE A 1 132 ? 9.766 19.438 2.32 1 93.56 132 PHE A N 1
ATOM 1039 C CA . PHE A 1 132 ? 10.672 18.703 1.445 1 93.56 132 PHE A CA 1
ATOM 1040 C C . PHE A 1 132 ? 9.906 18.062 0.299 1 93.56 132 PHE A C 1
ATOM 1042 O O . PHE A 1 132 ? 10.344 18.109 -0.853 1 93.56 132 PHE A O 1
ATOM 1049 N N . THR A 1 133 ? 8.75 17.469 0.599 1 95.5 133 THR A N 1
ATOM 1050 C CA . THR A 1 133 ? 7.914 16.797 -0.397 1 95.5 133 THR A CA 1
ATOM 1051 C C . THR A 1 133 ? 7.359 17.797 -1.401 1 95.5 133 THR A C 1
ATOM 1053 O O . THR A 1 133 ? 7.418 17.578 -2.611 1 95.5 133 THR A O 1
ATOM 1056 N N . TYR A 1 134 ? 6.938 18.875 -0.907 1 91.25 134 TYR A N 1
ATOM 1057 C CA . TYR A 1 134 ? 6.371 19.891 -1.78 1 91.25 134 TYR A CA 1
ATOM 1058 C C . TYR A 1 134 ? 7.438 20.484 -2.701 1 91.25 134 TYR A C 1
ATOM 1060 O O . TYR A 1 134 ? 7.203 20.656 -3.898 1 91.25 134 TYR A O 1
ATOM 1068 N N . GLU A 1 135 ? 8.562 20.766 -2.18 1 91 135 GLU A N 1
ATOM 1069 C CA . GLU A 1 135 ? 9.656 21.375 -2.928 1 91 135 GLU A CA 1
ATOM 1070 C C . GLU A 1 135 ? 10.023 20.531 -4.145 1 91 135 GLU A C 1
ATOM 1072 O O . GLU A 1 135 ? 10.352 21.062 -5.203 1 91 135 GLU A O 1
ATOM 1077 N N . HIS A 1 136 ? 9.898 19.281 -4.035 1 92.12 136 HIS A N 1
ATOM 1078 C CA . HIS A 1 136 ? 10.406 18.406 -5.09 1 92.12 136 HIS A CA 1
ATOM 1079 C C . HIS A 1 136 ? 9.273 17.938 -6 1 92.12 136 HIS A C 1
ATOM 1081 O O . HIS A 1 136 ? 9.492 17.703 -7.191 1 92.12 136 HIS A O 1
ATOM 1087 N N . THR A 1 137 ? 8.086 17.766 -5.449 1 93.94 137 THR A N 1
ATOM 1088 C CA . THR A 1 137 ? 7.051 17.078 -6.215 1 93.94 137 THR A CA 1
ATOM 1089 C C . THR A 1 137 ? 5.918 18.031 -6.566 1 93.94 137 THR A C 1
ATOM 1091 O O . THR A 1 137 ? 5.082 17.734 -7.426 1 93.94 137 THR A O 1
ATOM 1094 N N . ARG A 1 138 ? 5.715 19.078 -5.785 1 90.25 138 ARG A N 1
ATOM 1095 C CA . ARG A 1 138 ? 4.66 20.078 -5.918 1 90.25 138 ARG A CA 1
ATOM 1096 C C . ARG A 1 138 ? 3.311 19.516 -5.488 1 90.25 138 ARG A C 1
ATOM 1098 O O . ARG A 1 138 ? 2.262 20.047 -5.867 1 90.25 138 ARG A O 1
ATOM 1105 N N . VAL A 1 139 ? 3.355 18.438 -4.84 1 92.12 139 VAL A N 1
ATOM 1106 C CA . VAL A 1 139 ? 2.137 17.906 -4.242 1 92.12 139 VAL A CA 1
ATOM 1107 C C . VAL A 1 139 ? 1.907 18.531 -2.873 1 92.12 139 VAL A C 1
ATOM 1109 O O . VAL A 1 139 ? 2.781 18.484 -2.006 1 92.12 139 VAL A O 1
ATOM 1112 N N . TYR A 1 140 ? 0.722 19.109 -2.752 1 90.25 140 TYR A N 1
ATOM 1113 C CA . TYR A 1 140 ? 0.365 19.812 -1.522 1 90.25 140 TYR A CA 1
ATOM 1114 C C . TYR A 1 140 ? -0.204 18.844 -0.49 1 90.25 140 TYR A C 1
ATOM 1116 O O . TYR A 1 140 ? -1.172 18.141 -0.764 1 90.25 140 TYR A O 1
ATOM 1124 N N . ILE A 1 141 ? 0.433 18.828 0.634 1 93.81 141 ILE A N 1
ATOM 1125 C CA . ILE A 1 141 ? -0.077 18.109 1.796 1 93.81 141 ILE A CA 1
ATOM 1126 C C . ILE A 1 141 ? -0.475 19.109 2.885 1 93.81 141 ILE A C 1
ATOM 1128 O O . ILE A 1 141 ? 0.386 19.719 3.521 1 93.81 141 ILE A O 1
ATOM 1132 N N . PRO A 1 142 ? -1.69 19.172 3.082 1 91.56 142 PRO A N 1
ATOM 1133 C CA . PRO A 1 142 ? -2.139 20.188 4.043 1 91.56 142 PRO A CA 1
ATOM 1134 C C . PRO A 1 142 ? -1.914 19.766 5.492 1 91.56 142 PRO A C 1
ATOM 1136 O O . PRO A 1 142 ? -1.925 18.562 5.797 1 91.56 142 PRO A O 1
ATOM 1139 N N . ARG A 1 143 ? -1.691 20.766 6.363 1 90.88 143 ARG A N 1
ATOM 1140 C CA . ARG A 1 143 ? -1.804 20.516 7.793 1 90.88 143 ARG A CA 1
ATOM 1141 C C . ARG A 1 143 ? -3.227 20.109 8.172 1 90.88 143 ARG A C 1
ATOM 1143 O O . ARG A 1 143 ? -4.176 20.438 7.457 1 90.88 143 ARG A O 1
ATOM 1150 N N . PRO A 1 144 ? -3.295 19.344 9.273 1 91.44 144 PRO A N 1
ATOM 1151 C CA . PRO A 1 144 ? -4.656 18.969 9.672 1 91.44 144 PRO A CA 1
ATOM 1152 C C . PRO A 1 144 ? -5.578 20.172 9.812 1 91.44 144 PRO A C 1
ATOM 1154 O O . PRO A 1 144 ? -5.215 21.156 10.461 1 91.44 144 PRO A O 1
ATOM 1157 N N . GLY A 1 145 ? -6.758 20.047 9.133 1 93.25 145 GLY A N 1
ATOM 1158 C CA . GLY A 1 145 ? -7.738 21.125 9.203 1 93.25 145 GLY A CA 1
ATOM 1159 C C . GLY A 1 145 ? -7.59 22.141 8.094 1 93.25 145 GLY A C 1
ATOM 1160 O O . GLY A 1 145 ? -8.508 22.922 7.836 1 93.25 145 GLY A O 1
ATOM 1161 N N . CYS A 1 146 ? -6.5 22.156 7.484 1 93.75 146 CYS A N 1
ATOM 1162 C CA . CYS A 1 146 ? -6.242 23.141 6.449 1 93.75 146 CYS A CA 1
ATOM 1163 C C . CYS A 1 146 ? -6.777 22.688 5.102 1 93.75 146 CYS A C 1
ATOM 1165 O O . CYS A 1 146 ? -6.918 21.484 4.867 1 93.75 146 CYS A O 1
ATOM 1167 N N . ILE A 1 147 ? -7.172 23.688 4.324 1 93.5 147 ILE A N 1
ATOM 1168 C CA . ILE A 1 147 ? -7.68 23.484 2.975 1 93.5 147 ILE A CA 1
ATOM 1169 C C . ILE A 1 147 ? -6.836 24.266 1.974 1 93.5 147 ILE A C 1
ATOM 1171 O O . ILE A 1 147 ? -6.652 25.469 2.123 1 93.5 147 ILE A O 1
ATOM 1175 N N . HIS A 1 148 ? -6.418 23.578 0.931 1 89.81 148 HIS A N 1
ATOM 1176 C CA . HIS A 1 148 ? -5.445 24.141 -0.002 1 89.81 148 HIS A CA 1
ATOM 1177 C C . HIS A 1 148 ? -5.926 25.484 -0.552 1 89.81 148 HIS A C 1
ATOM 1179 O O . HIS A 1 148 ? -5.199 26.469 -0.489 1 89.81 148 HIS A O 1
ATOM 1185 N N . VAL A 1 149 ? -7.145 25.562 -1.029 1 93.5 149 VAL A N 1
ATOM 1186 C CA . VAL A 1 149 ? -7.66 26.766 -1.664 1 93.5 149 VAL A CA 1
ATOM 1187 C C . VAL A 1 149 ? -7.723 27.906 -0.642 1 93.5 149 VAL A C 1
ATOM 1189 O O . VAL A 1 149 ? -7.406 29.047 -0.959 1 93.5 149 VAL A O 1
ATOM 1192 N N . PHE A 1 150 ? -8.031 27.641 0.542 1 96 150 PHE A N 1
ATOM 1193 C CA . PHE A 1 150 ? -8.133 28.656 1.581 1 96 150 PHE A CA 1
ATOM 1194 C C . PHE A 1 150 ? -6.746 29.078 2.066 1 96 150 PHE A C 1
ATOM 1196 O O . PHE A 1 150 ? -6.535 30.234 2.439 1 96 150 PHE A O 1
ATOM 1203 N N . ASP A 1 151 ? -5.844 28.094 2.043 1 92.56 151 ASP A 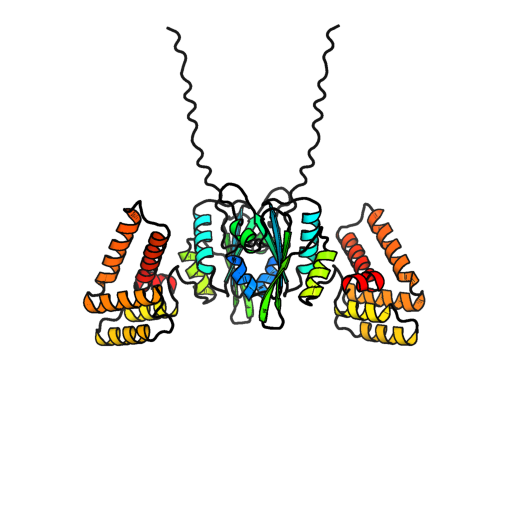N 1
ATOM 1204 C CA . ASP A 1 151 ? -4.461 28.438 2.375 1 92.56 151 ASP A CA 1
ATOM 1205 C C . ASP A 1 151 ? -3.893 29.438 1.383 1 92.56 151 ASP A C 1
ATOM 1207 O O . ASP A 1 151 ? -3.199 30.391 1.775 1 92.56 151 ASP A O 1
ATOM 1211 N N . LEU A 1 152 ? -4.172 29.25 0.14 1 92.06 152 LEU A N 1
ATOM 1212 C CA . LEU A 1 152 ? -3.719 30.188 -0.892 1 92.06 152 LEU A CA 1
ATOM 1213 C C . LEU A 1 152 ? -4.348 31.562 -0.7 1 92.06 152 LEU A C 1
ATOM 1215 O O . LEU A 1 152 ? -3.672 32.562 -0.83 1 92.06 152 LEU A O 1
ATOM 1219 N N . LEU A 1 153 ? -5.594 31.562 -0.382 1 95.75 153 LEU A N 1
ATOM 1220 C CA . LEU A 1 153 ? -6.301 32.812 -0.153 1 95.75 153 LEU A CA 1
ATOM 1221 C C . LEU A 1 153 ? -5.766 33.531 1.088 1 95.75 153 LEU A C 1
ATOM 1223 O O . LEU A 1 153 ? -5.641 34.75 1.104 1 95.75 153 LEU A O 1
ATOM 1227 N N . ALA A 1 154 ? -5.504 32.75 2.104 1 95.12 154 ALA A N 1
ATOM 1228 C CA . ALA A 1 154 ? -4.941 33.312 3.328 1 95.12 154 ALA A CA 1
ATOM 1229 C C . ALA A 1 154 ? -3.586 33.969 3.061 1 95.12 154 ALA A C 1
ATOM 1231 O O . ALA A 1 154 ? -3.295 35.062 3.58 1 95.12 154 ALA A O 1
ATOM 1232 N N . LEU A 1 155 ? -2.816 33.375 2.285 1 90.5 155 LEU A N 1
ATOM 1233 C CA . LEU A 1 155 ? -1.504 33.875 1.919 1 90.5 155 LEU A CA 1
ATOM 1234 C C . LEU A 1 155 ? -1.635 35.188 1.146 1 90.5 155 LEU A C 1
ATOM 1236 O O . LEU A 1 155 ? -0.808 36.094 1.3 1 90.5 155 LEU A O 1
ATOM 1240 N N . LYS A 1 156 ? -2.574 35.219 0.32 1 92.81 156 LYS A N 1
ATOM 1241 C CA . LYS A 1 156 ? -2.863 36.438 -0.44 1 92.81 156 LYS A CA 1
ATOM 1242 C C . LYS A 1 156 ? -3.42 37.531 0.464 1 92.81 156 LYS A C 1
ATOM 1244 O O . LYS A 1 156 ? -3.098 38.719 0.292 1 92.81 156 LYS A O 1
ATOM 1249 N N . PHE A 1 157 ? -4.137 37.219 1.446 1 95.5 157 PHE A N 1
ATOM 1250 C CA . PHE A 1 157 ? -4.906 38.094 2.312 1 95.5 157 PHE A CA 1
ATOM 1251 C C . PHE A 1 157 ? -4.012 38.75 3.365 1 95.5 157 PHE A C 1
ATOM 1253 O O . PHE A 1 157 ? -4.105 39.938 3.619 1 95.5 157 PHE A O 1
ATOM 1260 N N . ALA A 1 158 ? -3.213 37.969 3.932 1 90.88 158 ALA A N 1
ATOM 1261 C CA . ALA A 1 158 ? -2.508 38.344 5.156 1 90.88 158 ALA A CA 1
ATOM 1262 C C . ALA A 1 158 ? -1.605 39.562 4.934 1 90.88 158 ALA A C 1
ATOM 1264 O O . ALA A 1 158 ? -1.562 40.469 5.762 1 90.88 158 ALA A O 1
ATOM 1265 N N . PRO A 1 159 ? -0.882 39.625 3.795 1 88.88 159 PRO A N 1
ATOM 1266 C CA . PRO A 1 159 ? 0.044 40.75 3.619 1 88.88 159 PRO A CA 1
ATOM 1267 C C . PRO A 1 159 ? -0.658 42.031 3.174 1 88.88 159 PRO A C 1
ATOM 1269 O O . PRO A 1 159 ? -0.059 43.094 3.203 1 88.88 159 PRO A O 1
ATOM 1272 N N . LEU A 1 160 ? -1.882 41.906 2.791 1 90.19 160 LEU A N 1
ATOM 1273 C CA . LEU A 1 160 ? -2.607 43.062 2.303 1 90.19 160 LEU A CA 1
ATOM 1274 C C . LEU A 1 160 ? -2.861 44.062 3.432 1 90.19 160 LEU A C 1
ATOM 1276 O O . LEU A 1 160 ? -3.125 43.656 4.57 1 90.19 160 LEU A O 1
ATOM 1280 N N . GLU A 1 161 ? -2.756 45.344 3.127 1 87.69 161 GLU A N 1
ATOM 1281 C CA . GLU A 1 161 ? -2.977 46.406 4.113 1 87.69 161 GLU A CA 1
ATOM 1282 C C . GLU A 1 161 ? -4.293 47.125 3.857 1 87.69 161 GLU A C 1
ATOM 1284 O O . GLU A 1 161 ? -4.965 47.562 4.801 1 87.69 161 GLU A O 1
ATOM 1289 N N . ASP A 1 162 ? -4.684 47.188 2.613 1 91.25 162 ASP A N 1
ATOM 1290 C CA . ASP A 1 162 ? -5.875 47.938 2.215 1 91.25 162 ASP A CA 1
ATOM 1291 C C . ASP A 1 162 ? -7.145 47.125 2.521 1 91.25 162 ASP A C 1
ATOM 1293 O O . ASP A 1 162 ? -7.266 45.969 2.135 1 91.25 162 ASP A O 1
ATOM 1297 N N . HIS A 1 163 ? -8.07 47.812 3.182 1 92.81 163 HIS A N 1
ATOM 1298 C CA . HIS A 1 163 ? -9.328 47.188 3.594 1 92.81 163 HIS A CA 1
ATOM 1299 C C . HIS A 1 163 ? -10.125 46.688 2.387 1 92.81 163 HIS A C 1
ATOM 1301 O O . HIS A 1 163 ? -10.695 45.594 2.418 1 92.81 163 HIS A O 1
ATOM 1307 N N . ASN A 1 164 ? -10.125 47.438 1.388 1 94 164 ASN A N 1
ATOM 1308 C CA . ASN A 1 164 ? -10.906 47.094 0.204 1 94 164 ASN A CA 1
ATOM 1309 C C . ASN A 1 164 ? -10.375 45.844 -0.475 1 94 164 ASN A C 1
ATOM 1311 O O . ASN A 1 164 ? -11.148 44.969 -0.9 1 94 164 ASN A O 1
ATOM 1315 N N . THR A 1 165 ? -9.117 45.781 -0.581 1 95.06 165 THR A N 1
ATOM 1316 C CA . THR A 1 165 ? -8.508 44.625 -1.22 1 95.06 165 THR A CA 1
ATOM 1317 C C . THR A 1 165 ? -8.711 43.375 -0.37 1 95.06 165 THR A C 1
ATOM 1319 O O . THR A 1 165 ? -8.906 42.281 -0.903 1 95.06 165 THR A O 1
ATOM 1322 N N . LYS A 1 166 ? -8.625 43.5 0.899 1 95.88 166 LYS A N 1
ATOM 1323 C CA . LYS A 1 166 ? -8.891 42.406 1.801 1 95.88 166 LYS A CA 1
ATOM 1324 C C . LYS A 1 166 ? -10.328 41.906 1.663 1 95.88 166 LYS A C 1
ATOM 1326 O O . LYS A 1 166 ? -10.586 40.719 1.7 1 95.88 166 LYS A O 1
ATOM 1331 N N . GLU A 1 167 ? -11.195 42.844 1.503 1 96.31 167 GLU A N 1
ATOM 1332 C CA . GLU A 1 167 ? -12.609 42.5 1.353 1 96.31 167 GLU A CA 1
ATOM 1333 C C . GLU A 1 167 ? -12.844 41.688 0.081 1 96.31 167 GLU A C 1
ATOM 1335 O O . GLU A 1 167 ? -13.703 40.812 0.049 1 96.31 167 GLU A O 1
ATOM 1340 N N . VAL A 1 168 ? -12.086 42.031 -0.954 1 96.81 168 VAL A N 1
ATOM 1341 C CA . VAL A 1 168 ? -12.211 41.312 -2.213 1 96.81 168 VAL A CA 1
ATOM 1342 C C . VAL A 1 168 ? -11.812 39.844 -2.008 1 96.81 168 VAL A C 1
ATOM 1344 O O . VAL A 1 168 ? -12.5 38.938 -2.479 1 96.81 168 VAL A O 1
ATOM 1347 N N . VAL A 1 169 ? -10.688 39.656 -1.329 1 96.94 169 VAL A N 1
ATOM 1348 C CA . VAL A 1 169 ? -10.219 38.281 -1.068 1 96.94 169 VAL A CA 1
ATOM 1349 C C . VAL A 1 169 ? -11.227 37.562 -0.188 1 96.94 169 VAL A C 1
ATOM 1351 O O . VAL A 1 169 ? -11.492 36.375 -0.393 1 96.94 169 VAL A O 1
ATOM 1354 N N . LEU A 1 170 ? -11.766 38.25 0.82 1 97.62 170 LEU A N 1
ATOM 1355 C CA . LEU A 1 170 ? -12.781 37.656 1.688 1 97.62 170 LEU A CA 1
ATOM 1356 C C . LEU A 1 170 ? -14 37.219 0.882 1 97.62 170 LEU A C 1
ATOM 1358 O O . LEU A 1 170 ? -14.555 36.125 1.122 1 97.62 170 LEU A O 1
ATOM 1362 N N . LYS A 1 171 ? -14.406 38 -0.07 1 97.56 171 LYS A N 1
ATOM 1363 C CA . LYS A 1 171 ? -15.547 37.656 -0.923 1 97.56 171 LYS A CA 1
ATOM 1364 C C . LYS A 1 171 ? -15.25 36.406 -1.749 1 97.56 171 LYS A C 1
ATOM 1366 O O . LYS A 1 171 ? -16.141 35.562 -1.956 1 97.56 171 LYS A O 1
ATOM 1371 N N . GLU A 1 172 ? -14.102 36.344 -2.275 1 97.62 172 GLU A N 1
ATOM 1372 C CA . GLU A 1 172 ? -13.672 35.156 -3.004 1 97.62 172 GLU A CA 1
ATOM 1373 C C . GLU A 1 172 ? -13.75 33.938 -2.117 1 97.62 172 GLU A C 1
ATOM 1375 O O . GLU A 1 172 ? -14.18 32.875 -2.564 1 97.62 172 GLU A O 1
ATOM 1380 N N . ALA A 1 173 ? -13.297 34.031 -0.845 1 97.88 173 ALA A N 1
ATOM 1381 C CA . ALA A 1 173 ? -13.312 32.938 0.107 1 97.88 173 ALA A CA 1
ATOM 1382 C C . ALA A 1 173 ? -14.734 32.469 0.384 1 97.88 173 ALA A C 1
ATOM 1384 O O . ALA A 1 173 ? -14.992 31.266 0.484 1 97.88 173 ALA A O 1
ATOM 1385 N N . LYS A 1 174 ? -15.594 33.406 0.477 1 97.75 174 LYS A N 1
ATOM 1386 C CA . LYS A 1 174 ? -16.984 33.094 0.785 1 97.75 174 LYS A CA 1
ATOM 1387 C C . LYS A 1 174 ? -17.656 32.375 -0.378 1 97.75 174 LYS A C 1
ATOM 1389 O O . LYS A 1 174 ? -18.641 31.641 -0.184 1 97.75 174 LYS A O 1
ATOM 1394 N N . LYS A 1 175 ? -17.078 32.438 -1.564 1 97.5 175 LYS A N 1
ATOM 1395 C CA . LYS A 1 175 ? -17.656 31.828 -2.762 1 97.5 175 LYS A CA 1
ATOM 1396 C C . LYS A 1 175 ? -17.094 30.422 -2.996 1 97.5 175 LYS A C 1
ATOM 1398 O O . LYS A 1 175 ? -17.625 29.672 -3.805 1 97.5 175 LYS A O 1
ATOM 1403 N N . GLU A 1 176 ? -16.094 30.125 -2.271 1 96.5 176 GLU A N 1
ATOM 1404 C CA . GLU A 1 176 ? -15.453 28.828 -2.463 1 96.5 176 GLU A CA 1
ATOM 1405 C C . GLU A 1 176 ? -16.391 27.688 -2.078 1 96.5 176 GLU A C 1
ATOM 1407 O O . GLU A 1 176 ? -17.172 27.812 -1.133 1 96.5 176 GLU A O 1
ATOM 1412 N N . ALA A 1 177 ? -16.312 26.562 -2.773 1 94.56 177 ALA A N 1
ATOM 1413 C CA . ALA A 1 177 ? -17.188 25.406 -2.619 1 94.56 177 ALA A CA 1
ATOM 1414 C C . ALA A 1 177 ? -17.125 24.859 -1.195 1 94.56 177 ALA A C 1
ATOM 1416 O O . ALA A 1 177 ? -18.125 24.359 -0.67 1 94.56 177 ALA A O 1
ATOM 1417 N N . LEU A 1 178 ? -15.992 25.078 -0.496 1 95.5 178 LEU A N 1
ATOM 1418 C CA . LEU A 1 178 ? -15.797 24.469 0.817 1 95.5 178 LEU A CA 1
ATOM 1419 C C . LEU A 1 178 ? -15.977 25.5 1.924 1 95.5 178 LEU A C 1
ATOM 1421 O O . LEU A 1 178 ? -15.594 25.266 3.07 1 95.5 178 LEU A O 1
ATOM 1425 N N . SER A 1 179 ? -16.562 26.578 1.613 1 96.75 179 SER A N 1
ATOM 1426 C CA . SER A 1 179 ? -16.719 27.672 2.551 1 96.75 179 SER A CA 1
ATOM 1427 C C . SER A 1 179 ? -17.641 27.297 3.705 1 96.75 179 SER A C 1
ATOM 1429 O O . SER A 1 179 ? -17.578 27.891 4.785 1 96.75 179 SER A O 1
ATOM 1431 N N . GLN A 1 180 ? -18.453 26.266 3.49 1 96.19 180 GLN A N 1
ATOM 1432 C CA . GLN A 1 180 ? -19.438 25.922 4.508 1 96.19 180 GLN A CA 1
ATOM 1433 C C . GLN A 1 180 ? -18.938 24.781 5.398 1 96.19 180 GLN A C 1
ATOM 1435 O O . GLN A 1 180 ? -19.594 24.438 6.387 1 96.19 180 GLN A O 1
ATOM 1440 N N . THR A 1 181 ? -17.844 24.266 5.102 1 96.06 181 THR A N 1
ATOM 1441 C CA . THR A 1 181 ? -17.25 23.266 5.977 1 96.06 181 THR A CA 1
ATOM 1442 C C . THR A 1 181 ? -16.766 23.906 7.277 1 96.06 181 THR A C 1
ATOM 1444 O O . THR A 1 181 ? -16.672 25.125 7.383 1 96.06 181 THR A O 1
ATOM 1447 N N . GLN A 1 182 ? -16.484 23.094 8.211 1 95.88 182 GLN A N 1
ATOM 1448 C CA . GLN A 1 182 ? -16 23.578 9.508 1 95.88 182 GLN A CA 1
ATOM 1449 C C . GLN A 1 182 ? -14.742 24.422 9.352 1 95.88 182 GLN A C 1
ATOM 1451 O O . GLN A 1 182 ? -14.656 25.531 9.898 1 95.88 182 GLN A O 1
ATOM 1456 N N . SER A 1 183 ? -13.781 23.906 8.617 1 96.69 183 SER A N 1
ATOM 1457 C CA . SER A 1 183 ? -12.531 24.625 8.398 1 96.69 183 SER A CA 1
ATOM 1458 C C . SER A 1 183 ? -12.758 25.875 7.547 1 96.69 183 SER A C 1
ATOM 1460 O O . SER A 1 183 ? -12.203 26.938 7.844 1 96.69 183 SER A O 1
ATOM 1462 N N . GLY A 1 184 ? -13.57 25.656 6.492 1 97.31 184 GLY A N 1
ATOM 1463 C CA . GLY A 1 184 ? -13.852 26.797 5.629 1 97.31 184 GLY A CA 1
ATOM 1464 C C . GLY A 1 184 ? -14.445 27.969 6.375 1 97.31 184 GLY A C 1
ATOM 1465 O O . GLY A 1 184 ? -14 29.109 6.195 1 97.31 184 GLY A O 1
ATOM 1466 N N . ARG A 1 185 ? -15.383 27.734 7.215 1 97.75 185 ARG A N 1
ATOM 1467 C CA . ARG A 1 185 ? -16.031 28.766 8.008 1 97.75 185 ARG A CA 1
ATOM 1468 C C . ARG A 1 185 ? -15.031 29.469 8.93 1 97.75 185 ARG A C 1
ATOM 1470 O O . ARG A 1 185 ? -15.133 30.672 9.164 1 97.75 185 ARG A O 1
ATOM 1477 N N . TYR A 1 186 ? -14.164 28.688 9.359 1 97.94 186 TYR A N 1
ATOM 1478 C CA . TYR A 1 186 ? -13.195 29.266 10.273 1 97.94 186 TYR A CA 1
ATOM 1479 C C . TYR A 1 186 ? -12.227 30.188 9.531 1 97.94 186 TYR A C 1
ATOM 1481 O O . TYR A 1 186 ? -11.859 31.25 10.047 1 97.94 186 TYR A O 1
ATOM 1489 N N . TYR A 1 187 ? -11.797 29.781 8.375 1 98 187 TYR A N 1
ATOM 1490 C CA . TYR A 1 187 ? -10.977 30.672 7.559 1 98 187 TYR A CA 1
ATOM 1491 C C . TYR A 1 187 ? -11.656 32.031 7.379 1 98 187 TYR A C 1
ATOM 1493 O O . TYR A 1 187 ? -11.023 33.062 7.559 1 98 187 TYR A O 1
ATOM 1501 N N . ILE A 1 188 ? -12.875 31.922 7.043 1 98.12 188 ILE A N 1
ATOM 1502 C CA . ILE A 1 188 ? -13.656 33.125 6.758 1 98.12 188 ILE A CA 1
ATOM 1503 C C . ILE A 1 188 ? -13.797 33.969 8.023 1 98.12 188 ILE A C 1
ATOM 1505 O O . ILE A 1 188 ? -13.641 35.188 7.98 1 98.12 188 ILE A O 1
ATOM 1509 N N . LYS A 1 189 ? -14.055 33.344 9.094 1 98.12 189 LYS A N 1
ATOM 1510 C CA . LYS A 1 189 ? -14.148 34.031 10.375 1 98.12 189 LYS A CA 1
ATOM 1511 C C . LYS A 1 189 ? -12.852 34.75 10.695 1 98.12 189 LYS A C 1
ATOM 1513 O O . LYS A 1 189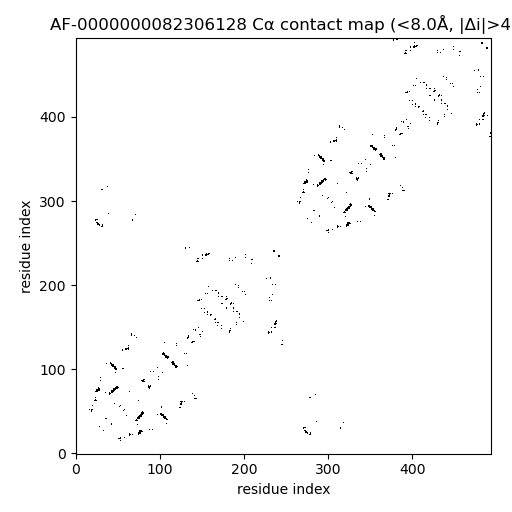 ? -12.883 35.906 11.148 1 98.12 189 LYS A O 1
ATOM 1518 N N . VAL A 1 190 ? -11.773 34.125 10.523 1 97.56 190 VAL A N 1
ATOM 1519 C CA . VAL A 1 190 ? -10.477 34.75 10.797 1 97.56 190 VAL A CA 1
ATOM 1520 C C . VAL A 1 190 ? -10.281 35.969 9.914 1 97.56 190 VAL A C 1
ATOM 1522 O O . VAL A 1 190 ? -9.852 37.031 10.391 1 97.56 190 VAL A O 1
ATOM 1525 N N . MET A 1 191 ? -10.617 35.812 8.672 1 97.44 191 MET A N 1
ATOM 1526 C CA . MET A 1 191 ? -10.492 36.938 7.75 1 97.44 191 MET A CA 1
ATOM 1527 C C . MET A 1 191 ? -11.383 38.094 8.18 1 97.44 191 MET A C 1
ATOM 1529 O O . MET A 1 191 ? -10.961 39.25 8.164 1 97.44 191 MET A O 1
ATOM 1533 N N . GLU A 1 192 ? -12.562 37.812 8.594 1 97.62 192 GLU A N 1
ATOM 1534 C CA . GLU A 1 192 ? -13.492 38.812 9.055 1 97.62 192 GLU A CA 1
ATOM 1535 C C . GLU A 1 192 ? -12.961 39.531 10.297 1 97.62 192 GLU A C 1
ATOM 1537 O O . GLU A 1 192 ? -13.062 40.75 10.406 1 97.62 192 GLU A O 1
ATOM 1542 N N . LYS A 1 193 ? -12.445 38.781 11.148 1 97 193 LYS A N 1
ATOM 1543 C CA . LYS A 1 193 ? -11.898 39.344 12.375 1 97 193 LYS A CA 1
ATOM 1544 C C . LYS A 1 193 ? -10.664 40.188 12.094 1 97 193 LYS A C 1
ATOM 1546 O O . LYS A 1 193 ? -10.461 41.25 12.727 1 97 193 LYS A O 1
ATOM 1551 N N . VAL A 1 194 ? -9.883 39.75 11.219 1 95.56 194 VAL A N 1
ATOM 1552 C CA . VAL A 1 194 ? -8.703 40.531 10.836 1 95.56 194 VAL A CA 1
ATOM 1553 C C . VAL A 1 194 ? -9.133 41.875 10.219 1 95.56 194 VAL A C 1
ATOM 1555 O O . VAL A 1 194 ? -8.5 42.906 10.453 1 95.56 194 VAL A O 1
ATOM 1558 N N . LEU A 1 195 ? -10.18 41.812 9.438 1 94.94 195 LEU A N 1
ATOM 1559 C CA . LEU A 1 195 ? -10.703 43.031 8.82 1 94.94 195 LEU A CA 1
ATOM 1560 C C . LEU A 1 195 ? -11.219 44 9.883 1 94.94 195 LEU A C 1
ATOM 1562 O O . LEU A 1 195 ? -11.07 45.219 9.742 1 94.94 195 LEU A O 1
ATOM 1566 N N . SER A 1 196 ? -11.758 43.5 10.977 1 94.25 196 SER A N 1
ATOM 1567 C CA . SER A 1 196 ? -12.375 44.344 12 1 94.25 196 SER A CA 1
ATOM 1568 C C . SER A 1 196 ? -11.375 44.719 13.086 1 94.25 196 SER A C 1
ATOM 1570 O O . SER A 1 196 ? -11.383 45.844 13.586 1 94.25 196 SER A O 1
ATOM 1572 N N . GLU A 1 197 ? -10.438 43.781 13.469 1 92.75 197 GLU A N 1
ATOM 1573 C CA . GLU A 1 197 ? -9.578 44 14.633 1 92.75 197 GLU A CA 1
ATOM 1574 C C . GLU A 1 197 ? -8.117 44.156 14.211 1 92.75 197 GLU A C 1
ATOM 1576 O O . GLU A 1 197 ? -7.285 44.594 15.016 1 92.75 197 GLU A O 1
ATOM 1581 N N . GLY A 1 198 ? -7.828 43.906 13 1 89.62 198 GLY A N 1
ATOM 1582 C CA . GLY A 1 198 ? -6.461 44.031 12.531 1 89.62 198 GLY A CA 1
ATOM 1583 C C . GLY A 1 198 ? -5.699 42.719 12.57 1 89.62 198 GLY A C 1
ATOM 1584 O O . GLY A 1 198 ? -6.211 41.719 13.078 1 89.62 198 GLY A O 1
ATOM 1585 N N . ASN A 1 199 ? -4.5 42.75 12.148 1 88.38 199 ASN A N 1
ATOM 1586 C CA . ASN A 1 199 ? -3.676 41.562 12.008 1 88.38 199 ASN A CA 1
ATOM 1587 C C . ASN A 1 199 ? -3.26 41 13.359 1 88.38 199 ASN A C 1
ATOM 1589 O O . ASN A 1 199 ? -2.867 39.812 13.461 1 88.38 199 ASN A O 1
ATOM 1593 N N . SER A 1 200 ? -3.295 41.781 14.398 1 90.5 200 SER A N 1
ATOM 1594 C CA . SER A 1 200 ? -2.916 41.312 15.734 1 90.5 200 SER A CA 1
ATOM 1595 C C . SER A 1 200 ? -3.848 40.219 16.234 1 90.5 200 SER A C 1
ATOM 1597 O O . SER A 1 200 ? -3.504 39.5 17.156 1 90.5 200 SER A O 1
ATOM 1599 N N . PHE A 1 201 ? -4.965 40.188 15.578 1 94.38 201 PHE A N 1
ATOM 1600 C CA . PHE A 1 201 ? -5.941 39.188 15.961 1 94.38 201 PHE A CA 1
ATOM 1601 C C . PHE A 1 201 ? -5.355 37.781 15.82 1 94.38 201 PHE A C 1
ATOM 1603 O O . PHE A 1 201 ? -5.609 36.906 16.656 1 94.38 201 PHE A O 1
ATOM 1610 N N . ILE A 1 202 ? -4.668 37.5 14.797 1 94.12 202 ILE A N 1
ATOM 1611 C CA . ILE A 1 202 ? -4.141 36.188 14.484 1 94.12 202 ILE A CA 1
ATOM 1612 C C . ILE A 1 202 ? -3.297 35.688 15.648 1 94.12 202 ILE A C 1
ATOM 1614 O O . ILE A 1 202 ? -3.52 34.562 16.141 1 94.12 202 ILE A O 1
ATOM 1618 N N . GLN A 1 203 ? -2.408 36.438 16.125 1 92.19 203 GLN A N 1
ATOM 1619 C CA . GLN A 1 203 ? -1.524 36.062 17.203 1 92.19 203 GLN A CA 1
ATOM 1620 C C . GLN A 1 203 ? -2.295 35.938 18.516 1 92.19 203 GLN A C 1
ATOM 1622 O O . GLN A 1 203 ? -2.061 35 19.297 1 92.19 203 GLN A O 1
ATOM 1627 N N . SER A 1 204 ? -3.109 36.906 18.766 1 95.06 204 SER A N 1
ATOM 1628 C CA . SER A 1 204 ? -3.887 36.875 20 1 95.06 204 SER A CA 1
ATOM 1629 C C . SER A 1 204 ? -4.754 35.625 20.078 1 95.06 204 SER A C 1
ATOM 1631 O O . SER A 1 204 ? -4.848 34.969 21.125 1 95.06 204 SER A O 1
ATOM 1633 N N . GLU A 1 205 ? -5.391 35.344 18.922 1 95.62 205 GLU A N 1
ATOM 1634 C CA . GLU A 1 205 ? -6.23 34.125 18.875 1 95.62 205 GLU A CA 1
ATOM 1635 C C . GLU A 1 205 ? -5.395 32.875 19.031 1 95.62 205 GLU A C 1
ATOM 1637 O O . GLU A 1 205 ? -5.805 31.922 19.719 1 95.62 205 GLU A O 1
ATOM 1642 N N . ALA A 1 206 ? -4.293 32.781 18.406 1 94.81 206 ALA A N 1
ATOM 1643 C CA . ALA A 1 206 ? -3.393 31.641 18.531 1 94.81 206 ALA A CA 1
ATOM 1644 C C . ALA A 1 206 ? -2.959 31.453 19.984 1 94.81 206 ALA A C 1
ATOM 1646 O O . ALA A 1 206 ? -2.939 30.328 20.484 1 94.81 206 ALA A O 1
ATOM 1647 N N . ASP A 1 207 ? -2.635 32.5 20.625 1 94.38 207 ASP A N 1
ATOM 1648 C CA . ASP A 1 207 ? -2.236 32.469 22.016 1 94.38 207 ASP A CA 1
ATOM 1649 C C . ASP A 1 207 ? -3.375 31.938 22.891 1 94.38 207 ASP A C 1
ATOM 1651 O O . ASP A 1 207 ? -3.148 31.141 23.812 1 94.38 207 ASP A O 1
ATOM 1655 N N . ARG A 1 208 ? -4.48 32.531 22.578 1 96.12 208 ARG A N 1
ATOM 1656 C CA . ARG A 1 208 ? -5.652 32.094 23.328 1 96.12 208 ARG A CA 1
ATOM 1657 C C . ARG A 1 208 ? -5.875 30.594 23.188 1 96.12 208 ARG A C 1
ATOM 1659 O O . ARG A 1 208 ? -6.055 29.891 24.188 1 96.12 208 ARG A O 1
ATOM 1666 N N . LEU A 1 209 ? -5.887 30.094 22.016 1 95.31 209 LEU A N 1
ATOM 1667 C CA . LEU A 1 209 ? -6.121 28.672 21.75 1 95.31 209 LEU A CA 1
ATOM 1668 C C . LEU A 1 209 ? -5.031 27.812 22.375 1 95.31 209 LEU A C 1
ATOM 1670 O O . LEU A 1 209 ? -5.32 26.75 22.938 1 95.31 209 LEU A O 1
ATOM 1674 N N . ASN A 1 210 ? -3.799 28.234 22.281 1 93.44 210 ASN A N 1
ATOM 1675 C CA . ASN A 1 210 ? -2.689 27.516 22.891 1 93.44 210 ASN A CA 1
ATOM 1676 C C . ASN A 1 210 ? -2.85 27.438 24.406 1 93.44 210 ASN A C 1
ATOM 1678 O O . ASN A 1 210 ? -2.535 26.406 25.016 1 93.44 210 ASN A O 1
ATOM 1682 N N . LYS A 1 211 ? -3.258 28.5 24.969 1 93.06 211 LYS A N 1
ATOM 1683 C CA . LYS A 1 211 ? -3.496 28.516 26.406 1 93.06 211 LYS A CA 1
ATOM 1684 C C . LYS A 1 211 ? -4.562 27.5 26.797 1 93.06 211 LYS A C 1
ATOM 1686 O O . LYS A 1 211 ? -4.402 26.781 27.797 1 93.06 211 LYS A O 1
ATOM 1691 N N . ILE A 1 212 ? -5.59 27.453 26 1 93.5 212 ILE A N 1
ATOM 1692 C CA . ILE A 1 212 ? -6.672 26.5 26.281 1 93.5 212 ILE A CA 1
ATOM 1693 C C . ILE A 1 212 ? -6.156 25.078 26.172 1 93.5 212 ILE A C 1
ATOM 1695 O O . ILE A 1 212 ? -6.438 24.234 27.031 1 93.5 212 ILE A O 1
ATOM 1699 N N . LEU A 1 213 ? -5.457 24.781 25.172 1 91.38 213 LEU A N 1
ATOM 1700 C CA . LEU A 1 213 ? -4.949 23.453 24.891 1 91.38 213 LEU A CA 1
ATOM 1701 C C . LEU A 1 213 ? -3.99 22.984 25.969 1 91.38 213 LEU A C 1
ATOM 1703 O O . LEU A 1 213 ? -3.941 21.797 26.297 1 91.38 213 LEU A O 1
ATOM 1707 N N . ASN A 1 214 ? -3.307 23.891 26.578 1 88.06 214 ASN A N 1
ATOM 1708 C CA . ASN A 1 214 ? -2.264 23.531 27.531 1 88.06 214 ASN A CA 1
ATOM 1709 C C . ASN A 1 214 ? -2.779 23.562 28.969 1 88.06 214 ASN A C 1
ATOM 1711 O O . ASN A 1 214 ? -2.154 23.016 29.875 1 88.06 214 ASN A O 1
ATOM 1715 N N . THR A 1 215 ? -3.797 24.281 29.234 1 86.31 215 THR A N 1
ATOM 1716 C CA . THR A 1 215 ? -4.238 24.469 30.609 1 86.31 215 THR A CA 1
ATOM 1717 C C . THR A 1 215 ? -5.449 23.594 30.922 1 86.31 215 THR A C 1
ATOM 1719 O O . THR A 1 215 ? -5.676 23.234 32.062 1 86.31 215 THR A O 1
ATOM 1722 N N . SER A 1 216 ? -6.137 23.281 29.922 1 76.06 216 SER A N 1
ATOM 1723 C CA . SER A 1 216 ? -7.363 22.531 30.172 1 76.06 216 SER A CA 1
ATOM 1724 C C . SER A 1 216 ? -7.105 21.031 30.188 1 76.06 216 SER A C 1
ATOM 1726 O O . SER A 1 216 ? -6.715 20.453 29.172 1 76.06 216 SER A O 1
ATOM 1728 N N . ASP A 1 217 ? -7.188 20.484 31.266 1 74.25 217 ASP A N 1
ATOM 1729 C CA . ASP A 1 217 ? -6.961 19.047 31.422 1 74.25 217 ASP A CA 1
ATOM 1730 C C . ASP A 1 217 ? -8.188 18.25 30.984 1 74.25 217 ASP A C 1
ATOM 1732 O O . ASP A 1 217 ? -8.117 17.016 30.844 1 74.25 217 ASP A O 1
ATOM 1736 N N . LYS A 1 218 ? -9.203 18.969 30.859 1 79.06 218 LYS A N 1
ATOM 1737 C CA . LYS A 1 218 ? -10.445 18.219 30.703 1 79.06 218 LYS A CA 1
ATOM 1738 C C . LYS A 1 218 ? -10.977 18.344 29.281 1 79.06 218 LYS A C 1
ATOM 1740 O O . LYS A 1 218 ? -12.18 18.172 29.031 1 79.06 218 LYS A O 1
ATOM 1745 N N . LEU A 1 219 ? -10.086 18.578 28.359 1 87 219 LEU A N 1
ATOM 1746 C CA . LEU A 1 219 ? -10.641 18.703 27.031 1 87 219 LEU A CA 1
ATOM 1747 C C . LEU A 1 219 ? -10.906 17.344 26.406 1 87 219 LEU A C 1
ATOM 1749 O O . LEU A 1 219 ? -10.109 16.422 26.562 1 87 219 LEU A O 1
ATOM 1753 N N . SER A 1 220 ? -12.062 17.297 25.781 1 88.75 220 SER A N 1
ATOM 1754 C CA . SER A 1 220 ? -12.344 16.094 25.016 1 88.75 220 SER A CA 1
ATOM 1755 C C . SER A 1 220 ? -11.398 15.961 23.828 1 88.75 220 SER A C 1
ATOM 1757 O O . SER A 1 220 ? -10.812 16.953 23.391 1 88.75 220 SER A O 1
ATOM 1759 N N . ASP A 1 221 ? -11.18 14.758 23.359 1 87.5 221 ASP A N 1
ATOM 1760 C CA . ASP A 1 221 ? -10.352 14.508 22.188 1 87.5 221 ASP A CA 1
ATOM 1761 C C . ASP A 1 221 ? -10.859 15.297 20.984 1 87.5 221 ASP A C 1
ATOM 1763 O O . ASP A 1 221 ? -10.062 15.82 20.203 1 87.5 221 ASP A O 1
ATOM 1767 N N . GLN A 1 222 ? -12.133 15.32 20.938 1 90.56 222 GLN A N 1
ATOM 1768 C CA . GLN A 1 222 ? -12.734 16.047 19.828 1 90.56 222 GLN A CA 1
ATOM 1769 C C . GLN A 1 222 ? -12.391 17.531 19.891 1 90.56 222 GLN A C 1
ATOM 1771 O O . GLN A 1 222 ? -12.031 18.141 18.875 1 90.56 222 GLN A O 1
ATOM 1776 N N . LYS A 1 223 ? -12.523 18.062 21.047 1 92.5 223 LYS A N 1
ATOM 1777 C CA . LYS A 1 223 ? -12.227 19.484 21.234 1 92.5 223 LYS A CA 1
ATOM 1778 C C . LYS A 1 223 ? -10.742 19.766 21.031 1 92.5 223 LYS A C 1
ATOM 1780 O O . LYS A 1 223 ? -10.375 20.781 20.422 1 92.5 223 LYS A O 1
ATOM 1785 N N . THR A 1 224 ? -9.969 18.953 21.531 1 92.5 224 THR A N 1
ATOM 1786 C CA . THR A 1 224 ? -8.523 19.094 21.359 1 92.5 224 THR A CA 1
ATOM 1787 C C . THR A 1 224 ? -8.164 19.078 19.875 1 92.5 224 THR A C 1
ATOM 1789 O O . THR A 1 224 ? -7.359 19.906 19.422 1 92.5 224 THR A O 1
ATOM 1792 N N . THR A 1 225 ? -8.766 18.219 19.156 1 92.06 225 THR A N 1
ATOM 1793 C CA . THR A 1 225 ? -8.531 18.125 17.719 1 92.06 225 THR A CA 1
ATOM 1794 C C . THR A 1 225 ? -8.977 19.406 17.031 1 92.06 225 THR A C 1
ATOM 1796 O O . THR A 1 225 ? -8.25 19.953 16.188 1 92.06 225 THR A O 1
ATOM 1799 N N . LEU A 1 226 ? -10.117 19.859 17.469 1 94.56 226 LEU A N 1
ATOM 1800 C CA . LEU A 1 226 ? -10.664 21.062 16.844 1 94.56 226 LEU A CA 1
ATOM 1801 C C . LEU A 1 226 ? -9.758 22.266 17.094 1 94.56 226 LEU A C 1
ATOM 1803 O O . LEU A 1 226 ? -9.461 23.016 16.156 1 94.56 226 LEU A O 1
ATOM 1807 N N . LEU A 1 227 ? -9.328 22.438 18.281 1 95.31 227 LEU A N 1
ATOM 1808 C CA . LEU A 1 227 ? -8.477 23.578 18.625 1 95.31 227 LEU A CA 1
ATOM 1809 C C . LEU A 1 227 ? -7.133 23.484 17.922 1 95.31 227 LEU A C 1
ATOM 1811 O O . LEU A 1 227 ? -6.598 24.5 17.469 1 95.31 227 LEU A O 1
ATOM 1815 N N . SER A 1 228 ? -6.656 22.297 17.781 1 93.5 228 SER A N 1
ATOM 1816 C CA . SER A 1 228 ? -5.398 22.094 17.062 1 93.5 228 SER A CA 1
ATOM 1817 C C . SER A 1 228 ? -5.543 22.453 15.586 1 93.5 228 SER A C 1
ATOM 1819 O O . SER A 1 228 ? -4.645 23.062 15 1 93.5 228 SER A O 1
ATOM 1821 N N . GLN A 1 229 ? -6.625 22.062 15.031 1 95.31 229 GLN A N 1
ATOM 1822 C CA . GLN A 1 229 ? -6.895 22.375 13.633 1 95.31 229 GLN A CA 1
ATOM 1823 C C . GLN A 1 229 ? -7 23.875 13.422 1 95.31 229 GLN A C 1
ATOM 1825 O O . GLN A 1 229 ? -6.469 24.422 12.445 1 95.31 229 GLN A O 1
ATOM 1830 N N . ARG A 1 230 ? -7.621 24.516 14.336 1 96.06 230 ARG A N 1
ATOM 1831 C CA . ARG A 1 230 ? -7.762 25.969 14.258 1 96.06 230 ARG A CA 1
ATOM 1832 C C . ARG A 1 230 ? -6.402 26.656 14.352 1 96.06 230 ARG A C 1
ATOM 1834 O O . ARG A 1 230 ? -6.141 27.641 13.648 1 96.06 230 ARG A O 1
ATOM 1841 N N . LEU A 1 231 ? -5.633 26.109 15.156 1 94.44 231 LEU A N 1
ATOM 1842 C CA . LEU A 1 231 ? -4.281 26.656 15.273 1 94.44 231 LEU A CA 1
ATOM 1843 C C . LEU A 1 231 ? -3.523 26.5 13.961 1 94.44 231 LEU A C 1
ATOM 1845 O O . LEU A 1 231 ? -2.807 27.422 13.547 1 94.44 231 LEU A O 1
ATOM 1849 N N . ASN A 1 232 ? -3.689 25.406 13.336 1 93.31 232 ASN A N 1
ATOM 1850 C CA . ASN A 1 232 ? -3.053 25.172 12.039 1 93.31 232 ASN A CA 1
ATOM 1851 C C . ASN A 1 232 ? -3.539 26.156 10.992 1 93.31 232 ASN A C 1
ATOM 1853 O O . ASN A 1 232 ? -2.748 26.656 10.18 1 93.31 232 ASN A O 1
ATOM 1857 N N . ILE A 1 233 ? -4.801 26.406 11.008 1 95.56 233 ILE A N 1
ATOM 1858 C CA . ILE A 1 233 ? -5.387 27.344 10.055 1 95.56 233 ILE A CA 1
ATOM 1859 C C . ILE A 1 233 ? -4.82 28.75 10.289 1 95.56 233 ILE A C 1
ATOM 1861 O O . ILE A 1 233 ? -4.477 29.453 9.336 1 95.56 233 ILE A O 1
ATOM 1865 N N . LEU A 1 234 ? -4.695 29.156 11.562 1 95.25 234 LEU A N 1
ATOM 1866 C CA . LEU A 1 234 ? -4.148 30.469 11.883 1 95.25 234 LEU A CA 1
ATOM 1867 C C . LEU A 1 234 ? -2.73 30.625 11.336 1 95.25 234 LEU A C 1
ATOM 1869 O O . LEU A 1 234 ? -2.334 31.703 10.922 1 95.25 234 LEU A O 1
ATOM 1873 N N . ARG A 1 235 ? -2.068 29.5 11.273 1 90.5 235 ARG A N 1
ATOM 1874 C CA . ARG A 1 235 ? -0.7 29.516 10.773 1 90.5 235 ARG A CA 1
ATOM 1875 C C . ARG A 1 235 ? -0.667 29.844 9.281 1 90.5 235 ARG A C 1
ATOM 1877 O O . ARG A 1 235 ? 0.325 30.375 8.781 1 90.5 235 ARG A O 1
ATOM 1884 N N . SER A 1 236 ? -1.682 29.547 8.609 1 91.38 236 SER A N 1
ATOM 1885 C CA . SER A 1 236 ? -1.756 29.797 7.172 1 91.38 236 SER A CA 1
ATOM 1886 C C . SER A 1 236 ? -1.745 31.281 6.867 1 91.38 236 SER A C 1
ATOM 1888 O O . SER A 1 236 ? -1.441 31.688 5.746 1 91.38 236 SER A O 1
ATOM 1890 N N . PHE A 1 237 ? -2.082 32.094 7.84 1 93.44 237 PHE A N 1
ATOM 1891 C CA . PHE A 1 237 ? -2.146 33.531 7.648 1 93.44 237 PHE A CA 1
ATOM 1892 C C . PHE A 1 237 ? -0.804 34.188 7.965 1 93.44 237 PHE A C 1
ATOM 1894 O O . PHE A 1 237 ? -0.636 35.375 7.789 1 93.44 237 PHE A O 1
ATOM 1901 N N . ASN A 1 238 ? 0.054 33.344 8.562 1 78.31 238 ASN A N 1
ATOM 1902 C CA . ASN A 1 238 ? 1.377 33.875 8.891 1 78.31 238 ASN A CA 1
ATOM 1903 C C . ASN A 1 238 ? 2.342 33.719 7.715 1 78.31 238 ASN A C 1
ATOM 1905 O O . ASN A 1 238 ? 2.596 32.594 7.254 1 78.31 238 ASN A O 1
ATOM 1909 N N . VAL A 1 239 ? 2.67 34.781 7.098 1 60.03 239 VAL A N 1
ATOM 1910 C CA . VAL A 1 239 ? 3.541 34.844 5.926 1 60.03 239 VAL A CA 1
ATOM 1911 C C . VAL A 1 239 ? 4.906 34.25 6.277 1 60.03 239 VAL A C 1
ATOM 1913 O O . VAL A 1 239 ? 5.492 33.5 5.48 1 60.03 239 VAL A O 1
ATOM 1916 N N . GLU A 1 240 ? 5.465 34.594 7.402 1 52.94 240 GLU A N 1
ATOM 1917 C CA . GLU A 1 240 ? 6.812 34.188 7.762 1 52.94 240 GLU A CA 1
ATOM 1918 C C . GLU A 1 240 ? 6.898 32.656 7.844 1 52.94 240 GLU A C 1
ATOM 1920 O O . GLU A 1 240 ? 7.863 32.062 7.363 1 52.94 240 GLU A O 1
ATOM 1925 N N . SER A 1 241 ? 5.977 32.094 8.5 1 49.03 241 SER A N 1
ATOM 1926 C CA . SER A 1 241 ? 5.992 30.656 8.68 1 49.03 241 SER A CA 1
ATOM 1927 C C . SER A 1 241 ? 5.836 29.938 7.348 1 49.03 241 SER A C 1
ATOM 1929 O O . SER A 1 241 ? 6.422 28.875 7.141 1 49.03 241 SER A O 1
ATOM 1931 N N . ASN A 1 242 ? 5.035 30.531 6.383 1 49.12 242 ASN A N 1
ATOM 1932 C CA . ASN A 1 242 ? 4.715 29.891 5.113 1 49.12 242 ASN A CA 1
ATOM 1933 C C . ASN A 1 242 ? 5.809 30.125 4.074 1 49.12 242 ASN A C 1
ATOM 1935 O O . ASN A 1 242 ? 6 29.312 3.176 1 49.12 242 ASN A O 1
ATOM 1939 N N . VAL A 1 243 ? 6.434 31.344 4.121 1 43.28 243 VAL A N 1
ATOM 1940 C CA . VAL A 1 243 ? 7.555 31.641 3.234 1 43.28 243 VAL A CA 1
ATOM 1941 C C . VAL A 1 243 ? 8.734 30.719 3.57 1 43.28 243 VAL A C 1
ATOM 1943 O O . VAL A 1 243 ? 9.484 30.312 2.682 1 43.28 243 VAL A O 1
ATOM 1946 N N . LYS A 1 244 ? 8.945 30.5 4.766 1 43.56 244 LYS A N 1
ATOM 1947 C CA . LYS A 1 244 ? 10.055 29.609 5.09 1 43.56 244 LYS A CA 1
ATOM 1948 C C . LYS A 1 244 ? 9.797 28.203 4.551 1 43.56 244 LYS A C 1
ATOM 1950 O O . LYS A 1 244 ? 10.742 27.438 4.305 1 43.56 244 LYS A O 1
ATOM 1955 N N . ASN A 1 245 ? 8.617 27.781 4.363 1 41.09 245 ASN A N 1
ATOM 1956 C CA . ASN A 1 245 ? 8.227 26.484 3.824 1 41.09 245 ASN A CA 1
ATOM 1957 C C . ASN A 1 245 ? 8.344 26.453 2.303 1 41.09 245 ASN A C 1
ATOM 1959 O O . ASN A 1 245 ? 8.312 25.375 1.698 1 41.09 245 ASN A O 1
ATOM 1963 N N . GLU A 1 246 ? 8.102 27.531 1.554 1 37.31 246 GLU A N 1
ATOM 1964 C CA . GLU A 1 246 ? 8.281 27.609 0.107 1 37.31 246 GLU A CA 1
ATOM 1965 C C . GLU A 1 246 ? 9.75 27.828 -0.257 1 37.31 246 GLU A C 1
ATOM 1967 O O . GLU A 1 246 ? 10.18 27.5 -1.359 1 37.31 246 GLU A O 1
ATOM 1972 N N . LEU A 1 247 ? 10.531 28.672 0.506 1 33 247 LEU A N 1
ATOM 1973 C CA . LEU A 1 247 ? 11.938 28.906 0.206 1 33 247 LEU A CA 1
ATOM 1974 C C . LEU A 1 247 ? 12.82 27.844 0.845 1 33 247 LEU A C 1
ATOM 1976 O O . LEU A 1 247 ? 12.539 27.391 1.953 1 33 247 LEU A O 1
ATOM 1980 N N . MET B 1 1 ? 25.203 -48.219 46.469 1 31.3 1 MET B N 1
ATOM 1981 C CA . MET B 1 1 ? 24.844 -48.188 45.062 1 31.3 1 MET B CA 1
ATOM 1982 C C . MET B 1 1 ? 23.812 -47.094 44.812 1 31.3 1 MET B C 1
ATOM 1984 O O . MET B 1 1 ? 22.625 -47.281 45.094 1 31.3 1 MET B O 1
ATOM 1988 N N . ASP B 1 2 ? 24.188 -45.781 44.969 1 35.94 2 ASP B N 1
ATOM 1989 C CA . ASP B 1 2 ? 23.5 -44.5 44.844 1 35.94 2 ASP B CA 1
ATOM 1990 C C . ASP B 1 2 ? 22.984 -44.281 43.438 1 35.94 2 ASP B C 1
ATOM 1992 O O . ASP B 1 2 ? 23.766 -44.25 42.5 1 35.94 2 ASP B O 1
ATOM 1996 N N . LYS B 1 3 ? 21.766 -44.688 43.156 1 39.91 3 LYS B N 1
ATOM 1997 C CA . LYS B 1 3 ? 21.031 -44.531 41.906 1 39.91 3 LYS B CA 1
ATOM 1998 C C . LYS B 1 3 ? 20.906 -43.062 41.531 1 39.91 3 LYS B C 1
ATOM 2000 O O . LYS B 1 3 ? 20.062 -42.344 42.062 1 39.91 3 LYS B O 1
ATOM 2005 N N . ILE B 1 4 ? 21.891 -42.25 41.469 1 40.44 4 ILE B N 1
ATOM 2006 C CA . ILE B 1 4 ? 21.562 -40.906 40.969 1 40.44 4 ILE B CA 1
ATOM 2007 C C . ILE B 1 4 ? 20.922 -41.031 39.562 1 40.44 4 ILE B C 1
ATOM 2009 O O . ILE B 1 4 ? 21.469 -41.656 38.688 1 40.44 4 ILE B O 1
ATOM 2013 N N . PHE B 1 5 ? 19.578 -40.812 39.438 1 42.91 5 PHE B N 1
ATOM 2014 C CA . PHE B 1 5 ? 18.656 -40.625 38.344 1 42.91 5 PHE B CA 1
ATOM 2015 C C . PHE B 1 5 ? 19.156 -39.5 37.438 1 42.91 5 PHE B C 1
ATOM 2017 O O . PHE B 1 5 ? 19.359 -38.375 37.875 1 42.91 5 PHE B O 1
ATOM 2024 N N . ALA B 1 6 ? 19.766 -39.781 36.281 1 41.59 6 ALA B N 1
ATOM 2025 C CA . ALA B 1 6 ? 20.109 -38.906 35.156 1 41.59 6 ALA B CA 1
ATOM 2026 C C . ALA B 1 6 ? 18.859 -38.25 34.562 1 41.59 6 ALA B C 1
ATOM 2028 O O . ALA B 1 6 ? 17.984 -38.938 34.031 1 41.59 6 ALA B O 1
ATOM 2029 N N . LEU B 1 7 ? 18.375 -37.219 35.219 1 41.47 7 LEU B N 1
ATOM 2030 C CA . LEU B 1 7 ? 17.359 -36.344 34.594 1 41.47 7 LEU B CA 1
ATOM 2031 C C . LEU B 1 7 ? 17.797 -35.938 33.188 1 41.47 7 LEU B C 1
ATOM 2033 O O . LEU B 1 7 ? 18.781 -35.188 33.031 1 41.47 7 LEU B O 1
ATOM 2037 N N . PHE B 1 8 ? 17.578 -36.719 32.188 1 41.12 8 PHE B N 1
ATOM 2038 C CA . PHE B 1 8 ? 17.703 -36.312 30.781 1 41.12 8 PHE B CA 1
ATOM 2039 C C . PHE B 1 8 ? 16.766 -35.156 30.453 1 41.12 8 PHE B C 1
ATOM 2041 O O . PHE B 1 8 ? 15.539 -35.312 30.484 1 41.12 8 PHE B O 1
ATOM 2048 N N . VAL B 1 9 ? 17.156 -33.938 30.734 1 41.12 9 VAL B N 1
ATOM 2049 C CA . VAL B 1 9 ? 16.484 -32.75 30.203 1 41.12 9 VAL B CA 1
ATOM 2050 C C . VAL B 1 9 ? 16.406 -32.844 28.688 1 41.12 9 VAL B C 1
ATOM 2052 O O . VAL B 1 9 ? 17.438 -32.844 28 1 41.12 9 VAL B O 1
ATOM 2055 N N . LEU B 1 10 ? 15.438 -33.5 28.141 1 37.91 10 LEU B N 1
ATOM 2056 C CA . LEU B 1 10 ? 15.086 -33.406 26.734 1 37.91 10 LEU B CA 1
ATOM 2057 C C . LEU B 1 10 ? 14.875 -31.953 26.328 1 37.91 10 LEU B C 1
ATOM 2059 O O . LEU B 1 10 ? 13.922 -31.312 26.781 1 37.91 10 LEU B O 1
ATOM 2063 N N . LEU B 1 11 ? 15.938 -31.234 26.078 1 40.59 11 LEU B N 1
ATOM 2064 C CA . LEU B 1 11 ? 15.82 -29.969 25.359 1 40.59 11 LEU B CA 1
ATOM 2065 C C . LEU B 1 11 ? 15.07 -30.141 24.047 1 40.59 11 LEU B C 1
ATOM 2067 O O . LEU B 1 11 ? 15.609 -30.703 23.094 1 40.59 11 LEU B O 1
ATOM 2071 N N . GLY B 1 12 ? 13.773 -30.391 24.125 1 37.56 12 GLY B N 1
ATOM 2072 C CA . GLY B 1 12 ? 12.992 -30.266 22.906 1 37.56 12 GLY B CA 1
ATOM 2073 C C . GLY B 1 12 ? 13.344 -29.047 22.094 1 37.56 12 GLY B C 1
ATOM 2074 O O . GLY B 1 12 ? 13.367 -27.922 22.609 1 37.56 12 GLY B O 1
ATOM 2075 N N . GLY B 1 13 ? 14.062 -29.234 21.062 1 38.03 13 GLY B N 1
ATOM 2076 C CA . GLY B 1 13 ? 14.305 -28.234 20.031 1 38.03 13 GLY B CA 1
ATOM 2077 C C . GLY B 1 13 ? 13.039 -27.562 19.531 1 38.03 13 GLY B C 1
ATOM 2078 O O . GLY B 1 13 ? 12.188 -28.203 18.906 1 38.03 13 GLY B O 1
ATOM 2079 N N . PHE B 1 14 ? 12.484 -26.609 20.25 1 38.59 14 PHE B N 1
ATOM 2080 C CA . PHE B 1 14 ? 11.492 -25.734 19.656 1 38.59 14 PHE B CA 1
ATOM 2081 C C . PHE B 1 14 ? 11.977 -25.203 18.312 1 38.59 14 PHE B C 1
ATOM 2083 O O . PHE B 1 14 ? 12.969 -24.484 18.234 1 38.59 14 PHE B O 1
ATOM 2090 N N . THR B 1 15 ? 11.703 -25.969 17.297 1 37.69 15 THR B N 1
ATOM 2091 C CA . THR B 1 15 ? 11.773 -25.281 16.016 1 37.69 15 THR B CA 1
ATOM 2092 C C . THR B 1 15 ? 10.961 -23.984 16.031 1 37.69 15 THR B C 1
ATOM 2094 O O . THR B 1 15 ? 9.742 -24.016 16.219 1 37.69 15 THR B O 1
ATOM 2097 N N . VAL B 1 16 ? 11.477 -23 16.609 1 39.38 16 VAL B N 1
ATOM 2098 C CA . VAL B 1 16 ? 10.906 -21.688 16.359 1 39.38 16 VAL B CA 1
ATOM 2099 C C . VAL B 1 16 ? 10.547 -21.547 14.883 1 39.38 16 VAL B C 1
ATOM 2101 O O . VAL B 1 16 ? 11.43 -21.531 14.023 1 39.38 16 VAL B O 1
ATOM 2104 N N . SER B 1 17 ? 9.5 -22.219 14.508 1 41.72 17 SER B N 1
ATOM 2105 C CA . SER B 1 17 ? 9 -21.766 13.211 1 41.72 17 SER B CA 1
ATOM 2106 C C . SER B 1 17 ? 9.086 -20.25 13.078 1 41.72 17 SER B C 1
ATOM 2108 O O . SER B 1 17 ? 8.508 -19.516 13.883 1 41.72 17 SER B O 1
ATOM 2110 N N . GLU B 1 18 ? 10.148 -19.719 12.703 1 44.5 18 GLU B N 1
ATOM 2111 C CA . GLU B 1 18 ? 10.32 -18.297 12.445 1 44.5 18 GLU B CA 1
ATOM 2112 C C . GLU B 1 18 ? 9.109 -17.719 11.727 1 44.5 18 GLU B C 1
ATOM 2114 O O . GLU B 1 18 ? 8.633 -18.281 10.742 1 44.5 18 GLU B O 1
ATOM 2119 N N . ALA B 1 19 ? 8.18 -17.188 12.398 1 50.84 19 ALA B N 1
ATOM 2120 C CA . ALA B 1 19 ? 7.125 -16.359 11.797 1 50.84 19 ALA B CA 1
ATOM 2121 C C . ALA B 1 19 ? 7.621 -15.664 10.539 1 50.84 19 ALA B C 1
ATOM 2123 O O . ALA B 1 19 ? 8.555 -14.859 10.594 1 50.84 19 ALA B O 1
ATOM 2124 N N . ALA B 1 20 ? 7.652 -16.391 9.305 1 59.16 20 ALA B N 1
ATOM 2125 C CA . ALA B 1 20 ? 8.141 -15.898 8.016 1 59.16 20 ALA B CA 1
ATOM 2126 C C . ALA B 1 20 ? 7.332 -14.695 7.543 1 59.16 20 ALA B C 1
ATOM 2128 O O . ALA B 1 20 ? 6.105 -14.773 7.43 1 59.16 20 ALA B O 1
ATOM 2129 N N . ASN B 1 21 ? 7.816 -13.438 7.707 1 78 21 ASN B N 1
ATOM 2130 C CA . ASN B 1 21 ? 7.23 -12.227 7.145 1 78 21 ASN B CA 1
ATOM 2131 C C . ASN B 1 21 ? 7.027 -12.352 5.641 1 78 21 ASN B C 1
ATOM 2133 O O . ASN B 1 21 ? 7.91 -12.828 4.926 1 78 21 ASN B O 1
ATOM 2137 N N . CYS B 1 22 ? 5.781 -12.195 5.215 1 88.94 22 CYS B N 1
ATOM 2138 C CA . CYS B 1 22 ? 5.473 -12.172 3.789 1 88.94 22 CYS B CA 1
ATOM 2139 C C . CYS B 1 22 ? 6.047 -10.93 3.127 1 88.94 22 CYS B C 1
ATOM 2141 O O . CYS B 1 22 ? 5.602 -9.812 3.398 1 88.94 22 CYS B O 1
ATOM 2143 N N . ASN B 1 23 ? 6.984 -11.078 2.266 1 90.94 23 ASN B N 1
ATOM 2144 C CA . ASN B 1 23 ? 7.672 -9.914 1.705 1 90.94 23 ASN B CA 1
ATOM 2145 C C . ASN B 1 23 ? 6.973 -9.406 0.449 1 90.94 23 ASN B C 1
ATOM 2147 O O . ASN B 1 23 ? 7.441 -8.461 -0.188 1 90.94 23 ASN B O 1
ATOM 2151 N N . ALA B 1 24 ? 5.844 -10.008 0.126 1 94.62 24 ALA B N 1
ATOM 2152 C CA . ALA B 1 24 ? 5.098 -9.586 -1.056 1 94.62 24 ALA B CA 1
ATOM 2153 C C . ALA B 1 24 ? 3.768 -8.945 -0.665 1 94.62 24 ALA B C 1
ATOM 2155 O O . ALA B 1 24 ? 2.895 -8.75 -1.513 1 94.62 24 ALA B O 1
ATOM 2156 N N . THR B 1 25 ? 3.619 -8.703 0.593 1 96.75 25 THR B N 1
ATOM 2157 C CA . THR B 1 25 ? 2.412 -8.055 1.095 1 96.75 25 THR B CA 1
ATOM 2158 C C . THR B 1 25 ? 2.752 -6.734 1.783 1 96.75 25 THR B C 1
ATOM 2160 O O . THR B 1 25 ? 3.922 -6.449 2.047 1 96.75 25 THR B O 1
ATOM 2163 N N . SER B 1 26 ? 1.752 -5.945 1.938 1 96.19 26 SER B N 1
ATOM 2164 C CA . SER B 1 26 ? 1.87 -4.73 2.74 1 96.19 26 SER B CA 1
ATOM 2165 C C . SER B 1 26 ? 0.79 -4.672 3.814 1 96.19 26 SER B C 1
ATOM 2167 O O . SER B 1 26 ? -0.303 -5.215 3.635 1 96.19 26 SER B O 1
ATOM 2169 N N . ASP B 1 27 ? 1.102 -4.082 4.887 1 95.31 27 ASP B N 1
ATOM 2170 C CA . ASP B 1 27 ? 0.104 -3.945 5.945 1 95.31 27 ASP B CA 1
ATOM 2171 C C . ASP B 1 27 ? -0.949 -2.902 5.578 1 95.31 27 ASP B C 1
ATOM 2173 O O . ASP B 1 27 ? -0.659 -1.948 4.852 1 95.31 27 ASP B O 1
ATOM 2177 N N . VAL B 1 28 ? -2.119 -3.111 6.109 1 96.25 28 VAL B N 1
ATOM 2178 C CA . VAL B 1 28 ? -3.238 -2.221 5.816 1 96.25 28 VAL B CA 1
ATOM 2179 C C . VAL B 1 28 ? -3.967 -1.866 7.109 1 96.25 28 VAL B C 1
ATOM 2181 O O . VAL B 1 28 ? -4.152 -2.721 7.98 1 96.25 28 VAL B O 1
ATOM 2184 N N . THR B 1 29 ? -4.301 -0.638 7.238 1 94.5 29 THR B N 1
ATOM 2185 C CA . THR B 1 29 ? -5.168 -0.133 8.297 1 94.5 29 THR B CA 1
ATOM 2186 C C . THR B 1 29 ? -6.418 0.515 7.707 1 94.5 29 THR B C 1
ATOM 2188 O O . THR B 1 29 ? -6.535 0.657 6.488 1 94.5 29 THR B O 1
ATOM 2191 N N . SER B 1 30 ? -7.328 0.849 8.586 1 92.75 30 SER B N 1
ATOM 2192 C CA . SER B 1 30 ? -8.539 1.519 8.117 1 92.75 30 SER B CA 1
ATOM 2193 C C . SER B 1 30 ? -8.211 2.83 7.414 1 92.75 30 SER B C 1
ATOM 2195 O O . SER B 1 30 ? -8.883 3.211 6.453 1 92.75 30 SER B O 1
ATOM 2197 N N . LEU B 1 31 ? -7.168 3.492 7.82 1 90.75 31 LEU B N 1
ATOM 2198 C CA . LEU B 1 31 ? -6.789 4.785 7.258 1 90.75 31 LEU B CA 1
ATOM 2199 C C . LEU B 1 31 ? -6.16 4.617 5.879 1 90.75 31 LEU B C 1
ATOM 2201 O O . LEU B 1 31 ? -6.465 5.375 4.957 1 90.75 31 LEU B O 1
ATOM 2205 N N . THR B 1 32 ? -5.312 3.594 5.742 1 94.06 32 THR B N 1
ATOM 2206 C CA . THR B 1 32 ? -4.633 3.408 4.465 1 94.06 32 THR B CA 1
ATOM 2207 C C . THR B 1 32 ? -5.555 2.738 3.451 1 94.06 32 THR B C 1
ATOM 2209 O O . THR B 1 32 ? -5.371 2.889 2.24 1 94.06 32 THR B O 1
ATOM 2212 N N . LEU B 1 33 ? -6.559 2.023 3.904 1 95.38 33 LEU B N 1
ATOM 2213 C CA . LEU B 1 33 ? -7.465 1.29 3.029 1 95.38 33 LEU B CA 1
ATOM 2214 C C . LEU B 1 33 ? -8.125 2.225 2.021 1 95.38 33 LEU B C 1
ATOM 2216 O O . LEU B 1 33 ? -8.258 1.884 0.843 1 95.38 33 LEU B O 1
ATOM 2220 N N . ASN B 1 34 ? -8.547 3.348 2.441 1 90.31 34 ASN B N 1
ATOM 2221 C CA . ASN B 1 34 ? -9.25 4.285 1.565 1 90.31 34 ASN B CA 1
ATOM 2222 C C . ASN B 1 34 ? -8.398 4.656 0.353 1 90.31 34 ASN B C 1
ATOM 2224 O O . ASN B 1 34 ? -8.914 4.754 -0.763 1 90.31 34 ASN B O 1
ATOM 2228 N N . LYS B 1 35 ? -7.203 4.836 0.563 1 91.81 35 LYS B N 1
ATOM 2229 C CA . LYS B 1 35 ? -6.293 5.164 -0.529 1 91.81 35 LYS B CA 1
ATOM 2230 C C . LYS B 1 35 ? -6.133 3.982 -1.483 1 91.81 35 LYS B C 1
ATOM 2232 O O . LYS B 1 35 ? -6.137 4.16 -2.703 1 91.81 35 LYS B O 1
ATOM 2237 N N . PHE B 1 36 ? -6.035 2.82 -0.933 1 95.06 36 PHE B N 1
ATOM 2238 C CA . PHE B 1 36 ? -5.828 1.624 -1.741 1 95.06 36 PHE B CA 1
ATOM 2239 C C . PHE B 1 36 ? -7.07 1.303 -2.561 1 95.06 36 PHE B C 1
ATOM 2241 O O . PHE B 1 36 ? -6.969 0.854 -3.705 1 95.06 36 PHE B O 1
ATOM 2248 N N . LEU B 1 37 ? -8.227 1.62 -2.008 1 93.62 37 LEU B N 1
ATOM 2249 C CA . LEU B 1 37 ? -9.484 1.378 -2.709 1 93.62 37 LEU B CA 1
ATOM 2250 C C . LEU B 1 37 ? -9.594 2.26 -3.949 1 93.62 37 LEU B C 1
ATOM 2252 O O . LEU B 1 37 ? -10.219 1.871 -4.938 1 93.62 37 LEU B O 1
ATOM 2256 N N . LYS B 1 38 ? -8.984 3.344 -3.902 1 90.38 38 LYS B N 1
ATOM 2257 C CA . LYS B 1 38 ? -9.07 4.297 -5.004 1 90.38 38 LYS B CA 1
ATOM 2258 C C . LYS B 1 38 ? -8.016 4.008 -6.066 1 90.38 38 LYS B C 1
ATOM 2260 O O . LYS B 1 38 ? -8.125 4.473 -7.203 1 90.38 38 LYS B O 1
ATOM 2265 N N . THR B 1 39 ? -7.066 3.266 -5.664 1 90.62 39 THR B N 1
ATOM 2266 C CA . THR B 1 39 ? -5.895 3.119 -6.523 1 90.62 39 THR B CA 1
ATOM 2267 C C . THR B 1 39 ? -5.891 1.751 -7.199 1 90.62 39 THR B C 1
ATOM 2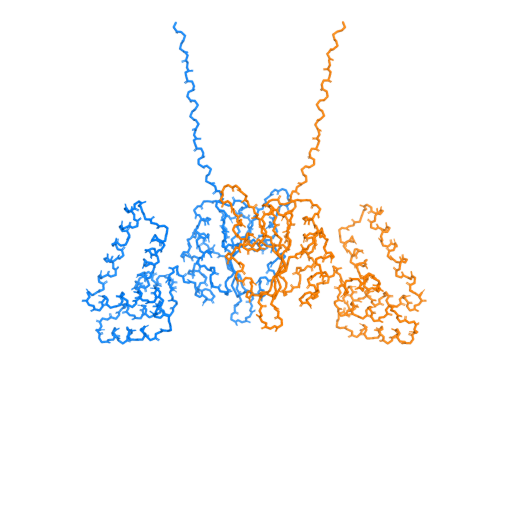269 O O . THR B 1 39 ? -5.484 1.626 -8.359 1 90.62 39 THR B O 1
ATOM 2272 N N . PHE B 1 40 ? -6.336 0.747 -6.512 1 93.38 40 PHE B N 1
ATOM 2273 C CA . PHE B 1 40 ? -6.297 -0.616 -7.031 1 93.38 40 PHE B CA 1
ATOM 2274 C C . PHE B 1 40 ? -7.699 -1.1 -7.383 1 93.38 40 PHE B C 1
ATOM 2276 O O . PHE B 1 40 ? -8.664 -0.767 -6.699 1 93.38 40 PHE B O 1
ATOM 2283 N N . LYS B 1 41 ? -7.754 -1.934 -8.367 1 93.75 41 LYS B N 1
ATOM 2284 C CA . LYS B 1 41 ? -9.031 -2.514 -8.773 1 93.75 41 LYS B CA 1
ATOM 2285 C C . LYS B 1 41 ? -9.469 -3.613 -7.812 1 93.75 41 LYS B C 1
ATOM 2287 O O . LYS B 1 41 ? -10.664 -3.803 -7.578 1 93.75 41 LYS B O 1
ATOM 2292 N N . VAL B 1 42 ? -8.5 -4.312 -7.375 1 97.06 42 VAL B N 1
ATOM 2293 C CA . VAL B 1 42 ? -8.766 -5.477 -6.539 1 97.06 42 VAL B CA 1
ATOM 2294 C C . VAL B 1 42 ? -7.867 -5.445 -5.305 1 97.06 42 VAL B C 1
ATOM 2296 O O . VAL B 1 42 ? -6.656 -5.227 -5.414 1 97.06 42 VAL B O 1
ATOM 2299 N N . LEU B 1 43 ? -8.453 -5.641 -4.176 1 98.12 43 LEU B N 1
ATOM 2300 C CA . LEU B 1 43 ? -7.719 -5.812 -2.924 1 98.12 43 LEU B CA 1
ATOM 2301 C C . LEU B 1 43 ? -8 -7.18 -2.312 1 98.12 43 LEU B C 1
ATOM 2303 O O . LEU B 1 43 ? -9.156 -7.555 -2.125 1 98.12 43 LEU B O 1
ATOM 2307 N N . VAL B 1 44 ? -6.922 -7.926 -2.064 1 98.19 44 VAL B N 1
ATOM 2308 C CA . VAL B 1 44 ? -7.016 -9.172 -1.305 1 98.19 44 VAL B CA 1
ATOM 2309 C C . VAL B 1 44 ? -6.379 -8.984 0.072 1 98.19 44 VAL B C 1
ATOM 2311 O O . VAL B 1 44 ? -5.156 -8.906 0.194 1 98.19 44 VAL B O 1
ATOM 2314 N N . LEU B 1 45 ? -7.266 -8.992 1.076 1 97.81 45 LEU B N 1
ATOM 2315 C CA . LEU B 1 45 ? -6.793 -8.688 2.422 1 97.81 45 LEU B CA 1
ATOM 2316 C C . LEU B 1 45 ? -6.898 -9.906 3.328 1 97.81 45 LEU B C 1
ATOM 2318 O O . LEU B 1 45 ? -7.93 -10.586 3.346 1 97.81 45 LEU B O 1
ATOM 2322 N N . LYS B 1 46 ? -5.863 -10.164 4.059 1 97.12 46 LYS B N 1
ATOM 2323 C CA . LYS B 1 46 ? -5.891 -11.211 5.074 1 97.12 46 LYS B CA 1
ATOM 2324 C C . LYS B 1 46 ? -5.926 -10.609 6.477 1 97.12 46 LYS B C 1
ATOM 2326 O O . LYS B 1 46 ? -5.023 -9.859 6.863 1 97.12 46 LYS B O 1
ATOM 2331 N N . PHE B 1 47 ? -7.012 -10.891 7.184 1 96.31 47 PHE B N 1
ATOM 2332 C CA . PHE B 1 47 ? -7.125 -10.555 8.594 1 96.31 47 PHE B CA 1
ATOM 2333 C C . PHE B 1 47 ? -6.605 -11.688 9.469 1 96.31 47 PHE B C 1
ATOM 2335 O O . PHE B 1 47 ? -7.09 -12.82 9.375 1 96.31 47 PHE B O 1
ATOM 2342 N N . ASP B 1 48 ? -5.594 -11.383 10.234 1 94.75 48 ASP B N 1
ATOM 2343 C CA . ASP B 1 48 ? -4.93 -12.406 11.023 1 94.75 48 ASP B CA 1
ATOM 2344 C C . ASP B 1 48 ? -4.32 -11.812 12.297 1 94.75 48 ASP B C 1
ATOM 2346 O O . ASP B 1 48 ? -4.43 -10.609 12.539 1 94.75 48 ASP B O 1
ATOM 2350 N N . ASN B 1 49 ? -3.76 -12.695 13.125 1 91.31 49 ASN B N 1
ATOM 2351 C CA . ASN B 1 49 ? -2.984 -12.211 14.258 1 91.31 49 ASN B CA 1
ATOM 2352 C C . ASN B 1 49 ? -1.819 -11.336 13.805 1 91.31 49 ASN B C 1
ATOM 2354 O O . ASN B 1 49 ? -1.369 -11.438 12.664 1 91.31 49 ASN B O 1
ATOM 2358 N N . ALA B 1 50 ? -1.348 -10.5 14.688 1 86.56 50 ALA B N 1
ATOM 2359 C CA . ALA B 1 50 ? -0.281 -9.555 14.359 1 86.56 50 ALA B CA 1
ATOM 2360 C C . ALA B 1 50 ? 0.992 -10.289 13.945 1 86.56 50 ALA B C 1
ATOM 2362 O O . ALA B 1 50 ? 1.797 -9.758 13.18 1 86.56 50 ALA B O 1
ATOM 2363 N N . TYR B 1 51 ? 1.161 -11.5 14.43 1 87.38 51 TYR B N 1
ATOM 2364 C CA . TYR B 1 51 ? 2.311 -12.32 14.07 1 87.38 51 TYR B CA 1
ATOM 2365 C C . TYR B 1 51 ? 1.869 -13.695 13.586 1 87.38 51 TYR B C 1
ATOM 2367 O O . TYR B 1 51 ? 2.035 -14.695 14.297 1 87.38 51 TYR B O 1
ATOM 2375 N N . PRO B 1 52 ? 1.456 -13.688 12.383 1 91.31 52 PRO B N 1
ATOM 2376 C CA . PRO B 1 52 ? 0.867 -14.93 11.883 1 91.31 52 PRO B CA 1
ATOM 2377 C C . PRO B 1 52 ? 1.918 -15.969 11.508 1 91.31 52 PRO B C 1
ATOM 2379 O O . PRO B 1 52 ? 3.07 -15.617 11.234 1 91.31 52 PRO B O 1
ATOM 2382 N N . TYR B 1 53 ? 1.491 -17.219 11.562 1 89.88 53 TYR B N 1
ATOM 2383 C CA . TYR B 1 53 ? 2.33 -18.359 11.188 1 89.88 53 TYR B CA 1
ATOM 2384 C C . TYR B 1 53 ? 1.481 -19.531 10.75 1 89.88 53 TYR B C 1
ATOM 2386 O O . TYR B 1 53 ? 0.251 -19.484 10.805 1 89.88 53 TYR B O 1
ATOM 2394 N N . GLY B 1 54 ? 2.15 -20.531 10.164 1 91.06 54 GLY B N 1
ATOM 2395 C CA . GLY B 1 54 ? 1.448 -21.75 9.828 1 91.06 54 GLY B CA 1
ATOM 2396 C C . GLY B 1 54 ? 1.166 -21.891 8.344 1 91.06 54 GLY B C 1
ATOM 2397 O O . GLY B 1 54 ? 1.534 -21.031 7.555 1 91.06 54 GLY B O 1
ATOM 2398 N N . ASP B 1 55 ? 0.484 -22.953 8.047 1 90.94 55 ASP B N 1
ATOM 2399 C CA . ASP B 1 55 ? 0.286 -23.359 6.656 1 90.94 55 ASP B CA 1
ATOM 2400 C C . ASP B 1 55 ? -0.574 -22.344 5.906 1 90.94 55 ASP B C 1
ATOM 2402 O O . ASP B 1 55 ? -0.322 -22.047 4.734 1 90.94 55 ASP B O 1
ATOM 2406 N N . GLN B 1 56 ? -1.537 -21.859 6.523 1 92.94 56 GLN B N 1
ATOM 2407 C CA . GLN B 1 56 ? -2.424 -20.891 5.871 1 92.94 56 GLN B CA 1
ATOM 2408 C C . GLN B 1 56 ? -1.701 -19.578 5.586 1 92.94 56 GLN B C 1
ATOM 2410 O O . GLN B 1 56 ? -1.928 -18.953 4.551 1 92.94 56 GLN B O 1
ATOM 2415 N N . HIS B 1 57 ? -0.906 -19.219 6.516 1 94.31 57 HIS B N 1
ATOM 2416 C CA . HIS B 1 57 ? -0.1 -18.016 6.297 1 94.31 57 HIS B CA 1
ATOM 2417 C C . HIS B 1 57 ? 0.864 -18.203 5.133 1 94.31 57 HIS B C 1
ATOM 2419 O O . HIS B 1 57 ? 0.988 -17.328 4.277 1 94.31 57 HIS B O 1
ATOM 2425 N N . ASP B 1 58 ? 1.436 -19.344 5.102 1 94.25 58 ASP B N 1
ATOM 2426 C CA . ASP B 1 58 ? 2.367 -19.656 4.023 1 94.25 58 ASP B CA 1
ATOM 2427 C C . ASP B 1 58 ? 1.661 -19.641 2.668 1 94.25 58 ASP B C 1
ATOM 2429 O O . ASP B 1 58 ? 2.219 -19.156 1.679 1 94.25 58 ASP B O 1
ATOM 2433 N N . ALA B 1 59 ? 0.511 -20.172 2.67 1 94.06 59 ALA B N 1
ATOM 2434 C CA . ALA B 1 59 ? -0.28 -20.203 1.442 1 94.06 59 ALA B CA 1
ATOM 2435 C C . ALA B 1 59 ? -0.596 -18.781 0.966 1 94.06 59 ALA B C 1
ATOM 2437 O O . ALA B 1 59 ? -0.535 -18.5 -0.232 1 94.06 59 ALA B O 1
ATOM 2438 N N . PHE B 1 60 ? -0.935 -17.938 1.868 1 96.56 60 PHE B N 1
ATOM 2439 C CA . PHE B 1 60 ? -1.246 -16.562 1.522 1 96.56 60 PHE B CA 1
ATOM 2440 C C . PHE B 1 60 ? -0.012 -15.844 0.986 1 96.56 60 PHE B C 1
ATOM 2442 O O . PHE B 1 60 ? -0.099 -15.086 0.019 1 96.56 60 PHE B O 1
A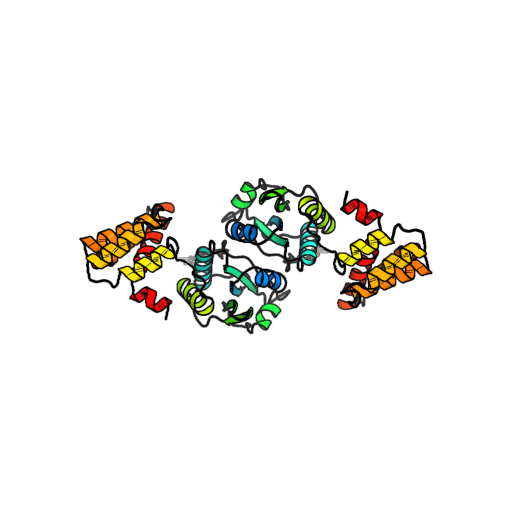TOM 2449 N N . CYS B 1 61 ? 1.103 -16.078 1.59 1 96.25 61 CYS B N 1
ATOM 2450 C CA . CYS B 1 61 ? 2.354 -15.484 1.135 1 96.25 61 CYS B CA 1
ATOM 2451 C C . CYS B 1 61 ? 2.697 -15.953 -0.276 1 96.25 61 CYS B C 1
ATOM 2453 O O . CYS B 1 61 ? 3.139 -15.148 -1.105 1 96.25 61 CYS B O 1
ATOM 2455 N N . LYS B 1 62 ? 2.531 -17.188 -0.461 1 93.88 62 LYS B N 1
ATOM 2456 C CA . LYS B 1 62 ? 2.752 -17.734 -1.801 1 93.88 62 LYS B CA 1
ATOM 2457 C C . LYS B 1 62 ? 1.864 -17.031 -2.826 1 93.88 62 LYS B C 1
ATOM 2459 O O . LYS B 1 62 ? 2.334 -16.625 -3.893 1 93.88 62 LYS B O 1
ATOM 2464 N N . PHE B 1 63 ? 0.626 -16.875 -2.539 1 95.94 63 PHE B N 1
ATOM 2465 C CA . PHE B 1 63 ? -0.311 -16.156 -3.398 1 95.94 63 PHE B CA 1
ATOM 2466 C C . PHE B 1 63 ? 0.163 -14.727 -3.65 1 95.94 63 PHE B C 1
ATOM 2468 O O . PHE B 1 63 ? 0.115 -14.242 -4.781 1 95.94 63 PHE B O 1
ATOM 2475 N N . ALA B 1 64 ? 0.563 -14.094 -2.582 1 96.88 64 ALA B N 1
ATOM 2476 C CA . ALA B 1 64 ? 1.027 -12.711 -2.688 1 96.88 64 ALA B CA 1
ATOM 2477 C C . ALA B 1 64 ? 2.191 -12.594 -3.67 1 96.88 64 ALA B C 1
ATOM 2479 O O . ALA B 1 64 ? 2.252 -11.656 -4.461 1 96.88 64 ALA B O 1
ATOM 2480 N N . HIS B 1 65 ? 3.047 -13.531 -3.613 1 94 65 HIS B N 1
ATOM 2481 C CA . HIS B 1 65 ? 4.184 -13.547 -4.531 1 94 65 HIS B CA 1
ATOM 2482 C C . HIS B 1 65 ? 3.721 -13.703 -5.977 1 94 65 HIS B C 1
ATOM 2484 O O . HIS B 1 65 ? 4.262 -13.055 -6.875 1 94 65 HIS B O 1
ATOM 2490 N N . GLU B 1 66 ? 2.75 -14.5 -6.137 1 92.81 66 GLU B N 1
ATOM 2491 C CA . GLU B 1 66 ? 2.217 -14.711 -7.477 1 92.81 66 GLU B CA 1
ATOM 2492 C C . GLU B 1 66 ? 1.533 -13.453 -8.008 1 92.81 66 GLU B C 1
ATOM 2494 O O . GLU B 1 66 ? 1.562 -13.188 -9.211 1 92.81 66 GLU B O 1
ATOM 2499 N N . ALA B 1 67 ? 0.961 -12.727 -7.152 1 95.31 67 ALA B N 1
ATOM 2500 C CA . ALA B 1 67 ? 0.187 -11.547 -7.531 1 95.31 67 ALA B CA 1
ATOM 2501 C C . ALA B 1 67 ? 1.077 -10.312 -7.617 1 95.31 67 ALA B C 1
ATOM 2503 O O . ALA B 1 67 ? 0.623 -9.234 -8.023 1 95.31 67 ALA B O 1
ATOM 2504 N N . ALA B 1 68 ? 2.338 -10.438 -7.289 1 91.81 68 ALA B N 1
ATOM 2505 C CA . ALA B 1 68 ? 3.24 -9.305 -7.105 1 91.81 68 ALA B CA 1
ATOM 2506 C C . ALA B 1 68 ? 3.385 -8.508 -8.398 1 91.81 68 ALA B C 1
ATOM 2508 O O . ALA B 1 68 ? 3.475 -7.273 -8.367 1 91.81 68 ALA B O 1
ATOM 2509 N N . GLU B 1 69 ? 3.297 -9.156 -9.492 1 87.94 69 GLU B N 1
ATOM 2510 C CA . GLU B 1 69 ? 3.555 -8.477 -10.758 1 87.94 69 GLU B CA 1
ATOM 2511 C C . GLU B 1 69 ? 2.254 -8.055 -11.438 1 87.94 69 GLU B C 1
ATOM 2513 O O . GLU B 1 69 ? 2.271 -7.5 -12.539 1 87.94 69 GLU B O 1
ATOM 2518 N N . VAL B 1 70 ? 1.177 -8.344 -10.812 1 91.62 70 VAL B N 1
ATOM 2519 C CA . VAL B 1 70 ? -0.112 -7.926 -11.359 1 91.62 70 VAL B CA 1
ATOM 2520 C C . VAL B 1 70 ? -0.491 -6.559 -10.797 1 91.62 70 VAL B C 1
ATOM 2522 O O . VAL B 1 70 ? -0.925 -6.449 -9.648 1 91.62 70 VAL B O 1
ATOM 2525 N N . ASN B 1 71 ? -0.496 -5.547 -11.578 1 90.88 71 ASN B N 1
ATOM 2526 C CA . ASN B 1 71 ? -0.581 -4.164 -11.125 1 90.88 71 ASN B CA 1
ATOM 2527 C C . ASN B 1 71 ? -1.966 -3.834 -10.578 1 90.88 71 ASN B C 1
ATOM 2529 O O . ASN B 1 71 ? -2.104 -2.996 -9.688 1 90.88 71 ASN B O 1
ATOM 2533 N N . ASP B 1 72 ? -2.99 -4.539 -10.992 1 92.69 72 ASP B N 1
ATOM 2534 C CA . ASP B 1 72 ? -4.363 -4.219 -10.617 1 92.69 72 ASP B CA 1
ATOM 2535 C C . ASP B 1 72 ? -4.699 -4.785 -9.234 1 92.69 72 ASP B C 1
ATOM 2537 O O . ASP B 1 72 ? -5.73 -4.445 -8.656 1 92.69 72 ASP B O 1
ATOM 2541 N N . VAL B 1 73 ? -3.76 -5.617 -8.758 1 96.25 73 VAL B N 1
ATOM 2542 C CA . VAL B 1 73 ? -4.098 -6.363 -7.551 1 96.25 73 VAL B CA 1
ATOM 2543 C C . VAL B 1 73 ? -3.193 -5.918 -6.402 1 96.25 73 VAL B C 1
ATOM 2545 O O . VAL B 1 73 ? -1.968 -5.898 -6.543 1 96.25 73 VAL B O 1
ATOM 2548 N N . PHE B 1 74 ? -3.818 -5.531 -5.352 1 97.19 74 PHE B N 1
ATOM 2549 C CA . PHE B 1 74 ? -3.115 -5.27 -4.102 1 97.19 74 PHE B CA 1
ATOM 2550 C C . PHE B 1 74 ? -3.352 -6.391 -3.1 1 97.19 74 PHE B C 1
ATOM 2552 O O . PHE B 1 74 ? -4.488 -6.82 -2.896 1 97.19 74 PHE B O 1
ATOM 2559 N N . VAL B 1 75 ? -2.311 -6.914 -2.525 1 98 75 VAL B N 1
ATOM 2560 C CA . VAL B 1 75 ? -2.402 -7.941 -1.497 1 98 75 VAL B CA 1
ATOM 2561 C C . VAL B 1 75 ? -1.907 -7.387 -0.163 1 98 75 VAL B C 1
ATOM 2563 O O . VAL B 1 75 ? -0.752 -6.973 -0.048 1 98 75 VAL B O 1
ATOM 2566 N N . GLY B 1 76 ? -2.779 -7.422 0.819 1 97.81 76 GLY B N 1
ATOM 2567 C CA . GLY B 1 76 ? -2.445 -6.793 2.084 1 97.81 76 GLY B CA 1
ATOM 2568 C C . GLY B 1 76 ? -2.74 -7.668 3.287 1 97.81 76 GLY B C 1
ATOM 2569 O O . GLY B 1 76 ? -3.514 -8.625 3.189 1 97.81 76 GLY B O 1
ATOM 2570 N N . GLU B 1 77 ? -2.088 -7.352 4.402 1 96.62 77 GLU B N 1
ATOM 2571 C CA . GLU B 1 77 ? -2.307 -8.016 5.688 1 96.62 77 GLU B CA 1
ATOM 2572 C C . GLU B 1 77 ? -2.812 -7.027 6.738 1 96.62 77 GLU B C 1
ATOM 2574 O O . GLU B 1 77 ? -2.352 -5.887 6.797 1 96.62 77 GLU B O 1
ATOM 2579 N N . VAL B 1 78 ? -3.789 -7.488 7.441 1 96.38 78 VAL B N 1
ATOM 2580 C CA . VAL B 1 78 ? -4.324 -6.734 8.57 1 96.38 78 VAL B CA 1
ATOM 2581 C C . VAL B 1 78 ? -4.043 -7.484 9.875 1 96.38 78 VAL B C 1
ATOM 2583 O O . VAL B 1 78 ? -4.711 -8.469 10.188 1 96.38 78 VAL B O 1
ATOM 2586 N N . GLY B 1 79 ? -3.041 -7 10.594 1 93.5 79 GLY B N 1
ATOM 2587 C CA . GLY B 1 79 ? -2.705 -7.605 11.867 1 93.5 79 GLY B CA 1
ATOM 2588 C C . GLY B 1 79 ? -3.598 -7.141 13.008 1 93.5 79 GLY B C 1
ATOM 2589 O O . GLY B 1 79 ? -3.678 -5.945 13.289 1 93.5 79 GLY B O 1
ATOM 2590 N N . MET B 1 80 ? -4.203 -8.07 13.617 1 93.38 80 MET B N 1
ATOM 2591 C CA . MET B 1 80 ? -5.133 -7.754 14.703 1 93.38 80 MET B CA 1
ATOM 2592 C C . MET B 1 80 ? -4.492 -8.016 16.062 1 93.38 80 MET B C 1
ATOM 2594 O O . MET B 1 80 ? -3.781 -9.008 16.234 1 93.38 80 MET B O 1
ATOM 2598 N N . LYS B 1 81 ? -4.695 -7.102 16.891 1 89.81 81 LYS B N 1
ATOM 2599 C CA . LYS B 1 81 ? -4.277 -7.258 18.281 1 89.81 81 LYS B CA 1
ATOM 2600 C C . LYS B 1 81 ? -5.465 -7.113 19.234 1 89.81 81 LYS B C 1
ATOM 2602 O O . LYS B 1 81 ? -6.156 -6.094 19.219 1 89.81 81 LYS B O 1
ATOM 2607 N N . GLU B 1 82 ? -5.641 -8.023 20.062 1 87.12 82 GLU B N 1
ATOM 2608 C CA . GLU B 1 82 ? -6.785 -8.016 20.969 1 87.12 82 GLU B CA 1
ATOM 2609 C C . GLU B 1 82 ? -6.441 -7.316 22.281 1 87.12 82 GLU B C 1
ATOM 2611 O O . GLU B 1 82 ? -7.336 -6.965 23.062 1 87.12 82 GLU B O 1
ATOM 2616 N N . TYR B 1 83 ? -5.203 -7.16 22.5 1 84.81 83 TYR B N 1
ATOM 2617 C CA . TYR B 1 83 ? -4.777 -6.547 23.75 1 84.81 83 TYR B CA 1
ATOM 2618 C C . TYR B 1 83 ? -4.055 -5.23 23.484 1 84.81 83 TYR B C 1
ATOM 2620 O O . TYR B 1 83 ? -3.736 -4.902 22.344 1 84.81 83 TYR B O 1
ATOM 2628 N N . GLY B 1 84 ? -3.971 -4.512 24.562 1 81.88 84 GLY B N 1
ATOM 2629 C CA . GLY B 1 84 ? -3.318 -3.221 24.406 1 81.88 84 GLY B CA 1
ATOM 2630 C C . GLY B 1 84 ? -4.16 -2.213 23.641 1 81.88 84 GLY B C 1
ATOM 2631 O O . GLY B 1 84 ? -5.301 -1.938 24.031 1 81.88 84 GLY B O 1
ATOM 2632 N N . ASP B 1 85 ? -3.566 -1.765 22.547 1 80.06 85 ASP B N 1
ATOM 2633 C CA . ASP B 1 85 ? -4.23 -0.735 21.75 1 80.06 85 ASP B CA 1
ATOM 2634 C C . ASP B 1 85 ? -5.316 -1.342 20.859 1 80.06 85 ASP B C 1
ATOM 2636 O O . ASP B 1 85 ? -6.062 -0.617 20.203 1 80.06 85 ASP B O 1
ATOM 2640 N N . ARG B 1 86 ? -5.422 -2.643 20.906 1 86.81 86 ARG B N 1
ATOM 2641 C CA . ARG B 1 86 ? -6.43 -3.367 20.141 1 86.81 86 ARG B CA 1
ATOM 2642 C C . ARG B 1 86 ? -6.398 -2.953 18.672 1 86.81 86 ARG B C 1
ATOM 2644 O O . ARG B 1 86 ? -7.434 -2.619 18.094 1 86.81 86 ARG B O 1
ATOM 2651 N N . GLU B 1 87 ? -5.203 -2.982 18.156 1 90.06 87 GLU B N 1
ATOM 2652 C CA . GLU B 1 87 ? -4.957 -2.535 16.781 1 90.06 87 GLU B CA 1
ATOM 2653 C C . GLU B 1 87 ? -5.816 -3.309 15.789 1 90.06 87 GLU B C 1
ATOM 2655 O O . GLU B 1 87 ? -5.883 -4.539 15.836 1 90.06 87 GLU B O 1
ATOM 2660 N N . ASN B 1 88 ? -6.535 -2.652 14.875 1 93.12 88 ASN B N 1
ATOM 2661 C CA . ASN B 1 88 ? -7.258 -3.127 13.703 1 93.12 88 ASN B CA 1
ATOM 2662 C C . ASN B 1 88 ? -8.477 -3.959 14.094 1 93.12 88 ASN B C 1
ATOM 2664 O O . ASN B 1 88 ? -9.102 -4.594 13.242 1 93.12 88 ASN B O 1
ATOM 2668 N N . MET B 1 89 ? -8.836 -3.971 15.391 1 92.75 89 MET B N 1
ATOM 2669 C CA . MET B 1 89 ? -10.031 -4.707 15.812 1 92.75 89 MET B CA 1
ATOM 2670 C C . MET B 1 89 ? -11.289 -4.059 15.25 1 92.75 89 MET B C 1
ATOM 2672 O O . MET B 1 89 ? -12.172 -4.75 14.742 1 92.75 89 MET B O 1
ATOM 2676 N N . ASP B 1 90 ? -11.297 -2.76 15.383 1 93 90 ASP B N 1
ATOM 2677 C CA . ASP B 1 90 ? -12.445 -2.041 14.836 1 93 90 ASP B CA 1
ATOM 2678 C C . ASP B 1 90 ? -12.523 -2.207 13.32 1 93 90 ASP B C 1
ATOM 2680 O O . ASP B 1 90 ? -13.617 -2.34 12.758 1 93 90 ASP B O 1
ATOM 2684 N N . PHE B 1 91 ? -11.422 -2.217 12.719 1 94.06 91 PHE B N 1
ATOM 2685 C CA . PHE B 1 91 ? -11.336 -2.426 11.273 1 94.06 91 PHE B CA 1
ATOM 2686 C C . PHE B 1 91 ? -11.906 -3.785 10.891 1 94.06 91 PHE B C 1
ATOM 2688 O O . PHE B 1 91 ? -12.789 -3.873 10.031 1 94.06 91 PHE B O 1
ATOM 2695 N N . ALA B 1 92 ? -11.5 -4.77 11.555 1 94.31 92 ALA B N 1
ATOM 2696 C CA . ALA B 1 92 ? -11.961 -6.129 11.297 1 94.31 92 ALA B CA 1
ATOM 2697 C C . ALA B 1 92 ? -13.461 -6.254 11.555 1 94.31 92 ALA B C 1
ATOM 2699 O O . ALA B 1 92 ? -14.188 -6.844 10.75 1 94.31 92 ALA B O 1
ATOM 2700 N N . GLU B 1 93 ? -13.914 -5.672 12.594 1 93.94 93 GLU B N 1
ATOM 2701 C CA . GLU B 1 93 ? -15.312 -5.746 12.984 1 93.94 93 GLU B CA 1
ATOM 2702 C C . GLU B 1 93 ? -16.219 -5.082 11.945 1 93.94 93 GLU B C 1
ATOM 2704 O O . GLU B 1 93 ? -17.344 -5.527 11.719 1 93.94 93 GLU B O 1
ATOM 2709 N N . SER B 1 94 ? -15.719 -4.09 11.336 1 94.5 94 SER B N 1
ATOM 2710 C CA . SER B 1 94 ? -16.5 -3.365 10.344 1 94.5 94 SER B CA 1
ATOM 2711 C C . SER B 1 94 ? -16.797 -4.234 9.125 1 94.5 94 SER B C 1
ATOM 2713 O O . SER B 1 94 ? -17.75 -3.975 8.383 1 94.5 94 SER B O 1
ATOM 2715 N N . TYR B 1 95 ? -16.078 -5.262 8.898 1 93.81 95 TYR B N 1
ATOM 2716 C CA . TYR B 1 95 ? -16.312 -6.188 7.801 1 93.81 95 TYR B CA 1
ATOM 2717 C C . TYR B 1 95 ? -16.859 -7.516 8.312 1 93.81 95 TYR B C 1
ATOM 2719 O O . TYR B 1 95 ? -16.875 -8.508 7.578 1 93.81 95 TYR B O 1
ATOM 2727 N N . GLY B 1 96 ? -17.141 -7.559 9.578 1 92.5 96 GLY B N 1
ATOM 2728 C CA . GLY B 1 96 ? -17.75 -8.734 10.172 1 92.5 96 GLY B CA 1
ATOM 2729 C C . GLY B 1 96 ? -16.734 -9.805 10.539 1 92.5 96 GLY B C 1
ATOM 2730 O O . GLY B 1 96 ? -17.078 -10.992 10.633 1 92.5 96 GLY B O 1
ATOM 2731 N N . ILE B 1 97 ? -15.492 -9.414 10.648 1 91.31 97 ILE B N 1
ATOM 2732 C CA . ILE B 1 97 ? -14.438 -10.344 11.047 1 91.31 97 ILE B CA 1
ATOM 2733 C C . ILE B 1 97 ? -14.102 -10.141 12.516 1 91.31 97 ILE B C 1
ATOM 2735 O O . ILE B 1 97 ? -13.586 -9.086 12.906 1 91.31 97 ILE B O 1
ATOM 2739 N N . THR B 1 98 ? -14.398 -11.031 13.359 1 82.5 98 THR B N 1
ATOM 2740 C CA . THR B 1 98 ? -14.172 -10.828 14.781 1 82.5 98 THR B CA 1
ATOM 2741 C C . THR B 1 98 ? -13.328 -11.961 15.367 1 82.5 98 THR B C 1
ATOM 2743 O O . THR B 1 98 ? -12.32 -11.711 16.031 1 82.5 98 THR B O 1
ATOM 2746 N N . THR B 1 99 ? -13.703 -13.203 15.094 1 81.5 99 THR B N 1
ATOM 2747 C CA . THR B 1 99 ? -13.055 -14.312 15.773 1 81.5 99 THR B CA 1
ATOM 2748 C C . THR B 1 99 ? -12.375 -15.242 14.773 1 81.5 99 THR B C 1
ATOM 2750 O O . THR B 1 99 ? -11.406 -15.93 15.109 1 81.5 99 THR B O 1
ATOM 2753 N N . GLU B 1 100 ? -12.875 -15.273 13.648 1 85.25 100 GLU B N 1
ATOM 2754 C CA . GLU B 1 100 ? -12.352 -16.203 12.648 1 85.25 100 GLU B CA 1
ATOM 2755 C C . GLU B 1 100 ? -11.031 -15.695 12.07 1 85.25 100 GLU B C 1
ATOM 2757 O O . GLU B 1 100 ? -11.016 -14.75 11.281 1 85.25 100 GLU B O 1
ATOM 2762 N N . ARG B 1 101 ? -9.969 -16.406 12.414 1 87.88 101 ARG B N 1
ATOM 2763 C CA . ARG B 1 101 ? -8.656 -16.047 11.898 1 87.88 101 ARG B CA 1
ATOM 2764 C C . ARG B 1 101 ? -7.898 -17.297 11.43 1 87.88 101 ARG B C 1
ATOM 2766 O O . ARG B 1 101 ? -7.988 -18.359 12.055 1 87.88 101 ARG B O 1
ATOM 2773 N N . PRO B 1 102 ? -7.215 -17.188 10.32 1 93.75 102 PRO B N 1
ATOM 2774 C CA . PRO B 1 102 ? -7.172 -16.078 9.352 1 93.75 102 PRO B CA 1
ATOM 2775 C C . PRO B 1 102 ? -8.43 -16 8.492 1 93.75 102 PRO B C 1
ATOM 2777 O O . PRO B 1 102 ? -9.07 -17.031 8.227 1 93.75 102 PRO B O 1
ATOM 2780 N N . SER B 1 103 ? -8.758 -14.844 8.164 1 94.75 103 SER B N 1
ATOM 2781 C CA . SER B 1 103 ? -9.859 -14.578 7.242 1 94.75 103 SER B CA 1
ATOM 2782 C C . SER B 1 103 ? -9.391 -13.75 6.051 1 94.75 103 SER B C 1
ATOM 2784 O O . SER B 1 103 ? -8.602 -12.812 6.211 1 94.75 103 SER B O 1
ATOM 2786 N N . ILE B 1 104 ? -9.859 -14.141 4.844 1 96.81 104 ILE B N 1
ATOM 2787 C CA . ILE B 1 104 ? -9.516 -13.391 3.641 1 96.81 104 ILE B CA 1
ATOM 2788 C C . ILE B 1 104 ? -10.734 -12.602 3.16 1 96.81 104 ILE B C 1
ATOM 2790 O O . ILE B 1 104 ? -11.844 -13.141 3.088 1 96.81 104 ILE B O 1
ATOM 2794 N N . LEU B 1 105 ? -10.516 -11.383 2.916 1 96.62 105 LEU B N 1
ATOM 2795 C CA . LEU B 1 105 ? -11.523 -10.477 2.381 1 96.62 105 LEU B CA 1
ATOM 2796 C C . LEU B 1 105 ? -11.117 -9.961 1.004 1 96.62 105 LEU B C 1
ATOM 2798 O O . LEU B 1 105 ? -10.016 -9.43 0.835 1 96.62 105 LEU B O 1
ATOM 2802 N N . LEU B 1 106 ? -11.938 -10.219 0.027 1 97.56 106 LEU B N 1
ATOM 2803 C CA . LEU B 1 106 ? -11.773 -9.672 -1.314 1 97.56 106 LEU B CA 1
ATOM 2804 C C . LEU B 1 106 ? -12.602 -8.398 -1.483 1 97.56 106 LEU B C 1
ATOM 2806 O O . LEU B 1 106 ? -13.805 -8.391 -1.231 1 97.56 106 LEU B O 1
ATOM 2810 N N . ILE B 1 107 ? -11.961 -7.27 -1.814 1 97.81 107 ILE B N 1
ATOM 2811 C CA . ILE B 1 107 ? -12.641 -6.016 -2.105 1 97.81 107 ILE B CA 1
ATOM 2812 C C . ILE B 1 107 ? -12.352 -5.586 -3.541 1 97.81 107 ILE B C 1
ATOM 2814 O O . ILE B 1 107 ? -11.195 -5.594 -3.975 1 97.81 107 ILE B O 1
ATOM 2818 N N . TYR B 1 108 ? -13.344 -5.223 -4.289 1 96.81 108 TYR B N 1
ATOM 2819 C CA . TYR B 1 108 ? -13.133 -4.867 -5.688 1 96.81 108 TYR B CA 1
ATOM 2820 C C . TYR B 1 108 ? -14.242 -3.947 -6.188 1 96.81 108 TYR B C 1
ATOM 2822 O O . TYR B 1 108 ? -15.273 -3.799 -5.535 1 96.81 108 TYR B O 1
ATOM 2830 N N . THR B 1 109 ? -13.953 -3.262 -7.223 1 92.38 109 THR B N 1
ATOM 2831 C CA . THR B 1 109 ? -14.945 -2.424 -7.895 1 92.38 109 THR B CA 1
ATOM 2832 C C . THR B 1 109 ? -15.711 -3.229 -8.938 1 92.38 109 THR B C 1
ATOM 2834 O O . THR B 1 109 ? -15.133 -3.713 -9.914 1 92.38 109 THR B O 1
ATOM 2837 N N . ALA B 1 110 ? -16.984 -3.268 -8.75 1 89.88 110 ALA B N 1
ATOM 2838 C CA . ALA B 1 110 ? -17.844 -4.016 -9.672 1 89.88 110 ALA B CA 1
ATOM 2839 C C . ALA B 1 110 ? -18.047 -3.254 -10.977 1 89.88 110 ALA B C 1
ATOM 2841 O O . ALA B 1 110 ? -17.578 -2.119 -11.117 1 89.88 110 ALA B O 1
ATOM 2842 N N . ALA B 1 111 ? -18.625 -3.945 -11.883 1 86.81 111 ALA B N 1
ATOM 2843 C CA . ALA B 1 111 ? -18.844 -3.395 -13.219 1 86.81 111 ALA B CA 1
ATOM 2844 C C . ALA B 1 111 ? -19.672 -2.111 -13.156 1 86.81 111 ALA B C 1
ATOM 2846 O O . ALA B 1 111 ? -19.484 -1.208 -13.977 1 86.81 111 ALA B O 1
ATOM 2847 N N . ASP B 1 112 ? -20.469 -1.914 -12.164 1 89.38 112 ASP B N 1
ATOM 2848 C CA . ASP B 1 112 ? -21.344 -0.747 -12.039 1 89.38 112 ASP B CA 1
ATOM 2849 C C . ASP B 1 112 ? -20.641 0.381 -11.281 1 89.38 112 ASP B C 1
ATOM 2851 O O . ASP B 1 112 ? -21.219 1.444 -11.062 1 89.38 112 ASP B O 1
ATOM 2855 N N . GLY B 1 113 ? -19.453 0.091 -10.852 1 89.06 113 GLY B N 1
ATOM 2856 C CA . GLY B 1 113 ? -18.656 1.118 -10.203 1 89.06 113 GLY B CA 1
ATOM 2857 C C . GLY B 1 113 ? -18.75 1.065 -8.688 1 89.06 113 GLY B C 1
ATOM 2858 O O . GLY B 1 113 ? -18.047 1.803 -7.992 1 89.06 113 GLY B O 1
ATOM 2859 N N . GLU B 1 114 ? -19.516 0.157 -8.219 1 92.75 114 GLU B N 1
ATOM 2860 C CA . GLU B 1 114 ? -19.688 0.04 -6.773 1 92.75 114 GLU B CA 1
ATOM 2861 C C . GLU B 1 114 ? -18.594 -0.823 -6.156 1 92.75 114 GLU B C 1
ATOM 2863 O O . GLU B 1 114 ? -18.172 -1.816 -6.75 1 92.75 114 GLU B O 1
ATOM 2868 N N . ILE B 1 115 ? -18.203 -0.395 -4.977 1 94.12 115 ILE B N 1
ATOM 2869 C CA . ILE B 1 115 ? -17.234 -1.185 -4.238 1 94.12 115 ILE B CA 1
ATOM 2870 C C . ILE B 1 115 ? -17.938 -2.316 -3.494 1 94.12 115 ILE B C 1
ATOM 2872 O O . ILE B 1 115 ? -18.875 -2.076 -2.734 1 94.12 115 ILE B O 1
ATOM 2876 N N . VAL B 1 116 ? -17.484 -3.531 -3.742 1 95.62 116 VAL B N 1
ATOM 2877 C CA . VAL B 1 116 ? -18.078 -4.738 -3.16 1 95.62 116 VAL B CA 1
ATOM 2878 C C . VAL B 1 116 ? -17 -5.504 -2.383 1 95.62 116 VAL B C 1
ATOM 2880 O O . VAL B 1 116 ? -15.812 -5.402 -2.691 1 95.62 116 VAL B O 1
ATOM 2883 N N . HIS B 1 117 ? -17.453 -6.121 -1.325 1 96.12 117 HIS B N 1
ATOM 2884 C CA . HIS B 1 117 ? -16.531 -6.984 -0.593 1 96.12 117 HIS B CA 1
ATOM 2885 C C . HIS B 1 117 ? -17.125 -8.383 -0.406 1 96.12 117 HIS B C 1
ATOM 2887 O O . HIS B 1 117 ? -18.344 -8.531 -0.243 1 96.12 117 HIS B O 1
ATOM 2893 N N . LYS B 1 118 ? -16.281 -9.391 -0.517 1 95.38 118 LYS B N 1
ATOM 2894 C CA . LYS B 1 118 ? -16.641 -10.797 -0.353 1 95.38 118 LYS B CA 1
ATOM 2895 C C . LYS B 1 118 ? -15.656 -11.516 0.556 1 95.38 118 LYS B C 1
ATOM 2897 O O . LYS B 1 118 ? -14.445 -11.383 0.386 1 95.38 118 LYS B O 1
ATOM 2902 N N . LYS B 1 119 ? -16.188 -12.234 1.482 1 93.75 119 LYS B N 1
ATOM 2903 C CA . LYS B 1 119 ? -15.344 -13.031 2.365 1 93.75 119 LYS B CA 1
ATOM 2904 C C . LYS B 1 119 ? -15.031 -14.391 1.747 1 93.75 119 LYS B C 1
ATOM 2906 O O . LYS B 1 119 ? -15.906 -15.016 1.139 1 93.75 119 LYS B O 1
ATOM 2911 N N . PHE B 1 120 ? -13.766 -14.773 1.845 1 91.5 120 PHE B N 1
ATOM 2912 C CA . PHE B 1 120 ? -13.391 -16.125 1.438 1 91.5 120 PHE B CA 1
ATOM 2913 C C . PHE B 1 120 ? -13.727 -17.125 2.525 1 91.5 120 PHE B C 1
ATOM 2915 O O . PHE B 1 120 ? -13.336 -16.969 3.682 1 91.5 120 PHE B O 1
ATOM 2922 N N . LYS B 1 121 ? -14.555 -18.141 2.123 1 76.44 121 LYS B N 1
ATOM 2923 C CA . LYS B 1 121 ? -15.078 -19.141 3.051 1 76.44 121 LYS B CA 1
ATOM 2924 C C . LYS B 1 121 ? -14.242 -20.422 3.016 1 76.44 121 LYS B C 1
ATOM 2926 O O . LYS B 1 121 ? -13.922 -20.938 1.938 1 76.44 121 LYS B O 1
ATOM 2931 N N . ASN B 1 122 ? -13.297 -20.719 4.035 1 77.44 122 ASN B N 1
ATOM 2932 C CA . ASN B 1 122 ? -12.672 -22.031 4.09 1 77.44 122 ASN B CA 1
ATOM 2933 C C . ASN B 1 122 ? -11.156 -21.922 4.191 1 77.44 122 ASN B C 1
ATOM 2935 O O . ASN B 1 122 ? -10.602 -20.828 4.223 1 77.44 122 ASN B O 1
ATOM 2939 N N . ARG B 1 123 ? -10.641 -23.078 4.316 1 87.31 123 ARG B N 1
ATOM 2940 C CA . ARG B 1 123 ? -9.188 -23.172 4.23 1 87.31 123 ARG B CA 1
ATOM 2941 C C . ARG B 1 123 ? -8.695 -22.781 2.844 1 87.31 123 ARG B C 1
ATOM 2943 O O . ARG B 1 123 ? -9.305 -23.141 1.836 1 87.31 123 ARG B O 1
ATOM 2950 N N . PHE B 1 124 ? -7.727 -21.875 2.881 1 89.25 124 PHE B N 1
ATOM 2951 C CA . PHE B 1 124 ? -7.332 -21.359 1.575 1 89.25 124 PHE B CA 1
ATOM 2952 C C . PHE B 1 124 ? -5.926 -21.828 1.209 1 89.25 124 PHE B C 1
ATOM 2954 O O . PHE B 1 124 ? -5.117 -22.109 2.09 1 89.25 124 PHE B O 1
ATOM 2961 N N . THR B 1 125 ? -5.746 -22.156 -0.019 1 91.44 125 THR B N 1
ATOM 2962 C CA . THR B 1 125 ? -4.473 -22.297 -0.718 1 91.44 125 THR B CA 1
ATOM 2963 C C . THR B 1 125 ? -4.273 -21.156 -1.72 1 91.44 125 THR B C 1
ATOM 2965 O O . THR B 1 125 ? -5.207 -20.406 -2.004 1 91.44 125 THR B O 1
ATOM 2968 N N . ALA B 1 126 ? -3.035 -21.016 -2.164 1 93.5 126 ALA B N 1
ATOM 2969 C CA . ALA B 1 126 ? -2.779 -20 -3.17 1 93.5 126 ALA B CA 1
ATOM 2970 C C . ALA B 1 126 ? -3.697 -20.172 -4.375 1 93.5 126 ALA B C 1
ATOM 2972 O O . ALA B 1 126 ? -4.227 -19.188 -4.906 1 93.5 126 ALA B O 1
ATOM 2973 N N . GLU B 1 127 ? -3.926 -21.391 -4.707 1 89.38 127 GLU B N 1
ATOM 2974 C CA . GLU B 1 127 ? -4.77 -21.703 -5.855 1 89.38 127 GLU B CA 1
ATOM 2975 C C . GLU B 1 127 ? -6.219 -21.297 -5.605 1 89.38 127 GLU B C 1
ATOM 2977 O O . GLU B 1 127 ? -6.855 -20.688 -6.465 1 89.38 127 GLU B O 1
ATOM 2982 N N . LYS B 1 128 ? -6.703 -21.609 -4.484 1 91.88 128 LYS B N 1
ATOM 2983 C CA . LYS B 1 128 ? -8.086 -21.297 -4.156 1 91.88 128 LYS B CA 1
ATOM 2984 C C . LYS B 1 128 ? -8.312 -19.781 -4.121 1 91.88 128 LYS B C 1
ATOM 2986 O O . LYS B 1 128 ? -9.359 -19.297 -4.559 1 91.88 128 LYS B O 1
ATOM 2991 N N . ILE B 1 129 ? -7.34 -19.031 -3.648 1 95.81 129 ILE B N 1
ATOM 2992 C CA . ILE B 1 129 ? -7.453 -17.578 -3.605 1 95.81 129 ILE B CA 1
ATOM 2993 C C . ILE B 1 129 ? -7.449 -17.016 -5.027 1 95.81 129 ILE B C 1
ATOM 2995 O O . ILE B 1 129 ? -8.242 -16.125 -5.352 1 95.81 129 ILE B O 1
ATOM 2999 N N . ARG B 1 130 ? -6.57 -17.547 -5.824 1 93.88 130 ARG B N 1
ATOM 3000 C CA . ARG B 1 130 ? -6.473 -17.125 -7.215 1 93.88 130 ARG B CA 1
ATOM 3001 C C . ARG B 1 130 ? -7.801 -17.312 -7.941 1 93.88 130 ARG B C 1
ATOM 3003 O O . ARG B 1 130 ? -8.281 -16.406 -8.625 1 93.88 130 ARG B O 1
ATOM 3010 N N . VAL B 1 131 ? -8.414 -18.453 -7.766 1 88.88 131 VAL B N 1
ATOM 3011 C CA . VAL B 1 131 ? -9.672 -18.781 -8.422 1 88.88 131 VAL B CA 1
ATOM 3012 C C . VAL B 1 131 ? -10.781 -17.875 -7.898 1 88.88 131 VAL B C 1
ATOM 3014 O O . VAL B 1 131 ? -11.562 -17.328 -8.68 1 88.88 131 VAL B O 1
ATOM 3017 N N . PHE B 1 132 ? -10.852 -17.75 -6.633 1 93.44 132 PHE B N 1
ATOM 3018 C CA . PHE B 1 132 ? -11.852 -16.891 -6 1 93.44 132 PHE B CA 1
ATOM 3019 C C . PHE B 1 132 ? -11.758 -15.469 -6.527 1 93.44 132 PHE B C 1
ATOM 3021 O O . PHE B 1 132 ? -12.781 -14.852 -6.824 1 93.44 132 PHE B O 1
ATOM 3028 N N . THR B 1 133 ? -10.516 -14.961 -6.633 1 95.25 133 THR B N 1
ATOM 3029 C CA . THR B 1 133 ? -10.289 -13.609 -7.121 1 95.25 133 THR B CA 1
ATOM 3030 C C . THR B 1 133 ? -10.734 -13.477 -8.578 1 95.25 133 THR B C 1
ATOM 3032 O O . THR B 1 133 ? -11.43 -12.523 -8.938 1 95.25 133 THR B O 1
ATOM 3035 N N . TYR B 1 134 ? -10.414 -14.438 -9.336 1 91.38 134 TYR B N 1
ATOM 3036 C CA . TYR B 1 134 ? -10.781 -14.406 -10.742 1 91.38 134 TYR B CA 1
ATOM 3037 C C . TYR B 1 134 ? -12.289 -14.477 -10.922 1 91.38 134 TYR B C 1
ATOM 3039 O O . TYR B 1 134 ? -12.867 -13.734 -11.719 1 91.38 134 TYR B O 1
ATOM 3047 N N . GLU B 1 135 ? -12.906 -15.312 -10.211 1 91.19 135 GLU B N 1
ATOM 3048 C CA . GLU B 1 135 ? -14.352 -15.531 -10.312 1 91.19 135 GLU B CA 1
ATOM 3049 C C . GLU B 1 135 ? -15.117 -14.234 -10.078 1 91.19 135 GLU B C 1
ATOM 3051 O O . GLU B 1 135 ? -16.141 -13.984 -10.719 1 91.19 135 GLU B O 1
ATOM 3056 N N . HIS B 1 136 ? -14.609 -13.43 -9.258 1 92.19 136 HIS B N 1
ATOM 3057 C CA . HIS B 1 136 ? -15.383 -12.266 -8.844 1 92.19 136 HIS B CA 1
ATOM 3058 C C . HIS B 1 136 ? -14.938 -11.016 -9.594 1 92.19 136 HIS B C 1
ATOM 3060 O O . HIS B 1 136 ? -15.742 -10.109 -9.844 1 92.19 136 HIS B O 1
ATOM 3066 N N . THR B 1 137 ? -13.664 -10.938 -9.945 1 93.94 137 THR B N 1
ATOM 3067 C CA . THR B 1 137 ? -13.141 -9.664 -10.438 1 93.94 137 THR B CA 1
ATOM 3068 C C . THR B 1 137 ? -12.75 -9.781 -11.906 1 93.94 137 THR B C 1
ATOM 3070 O O . THR B 1 137 ? -12.539 -8.766 -12.578 1 93.94 137 THR B O 1
ATOM 3073 N N . ARG B 1 138 ? -12.406 -10.961 -12.383 1 90.44 138 ARG B N 1
ATOM 3074 C CA . ARG B 1 138 ? -11.961 -11.273 -13.734 1 90.44 138 ARG B CA 1
ATOM 3075 C C . ARG B 1 138 ? -10.523 -10.805 -13.953 1 90.44 138 ARG B C 1
ATOM 3077 O O . ARG B 1 138 ? -10.086 -10.641 -15.094 1 90.44 138 ARG B O 1
ATOM 3084 N N . VAL B 1 139 ? -9.898 -10.516 -12.898 1 92.19 139 VAL B N 1
ATOM 3085 C CA . VAL B 1 139 ? -8.477 -10.211 -12.992 1 92.19 139 VAL B CA 1
ATOM 3086 C C . VAL B 1 139 ? -7.668 -11.508 -12.938 1 92.19 139 VAL B C 1
ATOM 3088 O O . VAL B 1 139 ? -7.809 -12.297 -12 1 92.19 139 VAL B O 1
ATOM 3091 N N . TYR B 1 140 ? -6.844 -11.656 -13.969 1 90.38 140 TYR B N 1
ATOM 3092 C CA . TYR B 1 140 ? -6.039 -12.867 -14.102 1 90.38 140 TYR B CA 1
ATOM 3093 C C . TYR B 1 140 ? -4.734 -12.75 -13.32 1 90.38 140 TYR B C 1
ATOM 3095 O O . TYR B 1 140 ? -3.967 -11.805 -13.531 1 90.38 140 TYR B O 1
ATOM 3103 N N . ILE B 1 141 ? -4.559 -13.672 -12.43 1 93.94 141 ILE B N 1
ATOM 3104 C CA . ILE B 1 141 ? -3.291 -13.82 -11.727 1 93.94 141 ILE B CA 1
ATOM 3105 C C . ILE B 1 141 ? -2.621 -15.133 -12.133 1 93.94 141 ILE B C 1
ATOM 3107 O O . ILE B 1 141 ? -3.072 -16.219 -11.75 1 93.94 141 ILE B O 1
ATOM 3111 N N . PRO B 1 142 ? -1.597 -14.977 -12.812 1 91.69 142 PRO B N 1
ATOM 3112 C CA . PRO B 1 142 ? -0.967 -16.203 -13.312 1 91.69 142 PRO B CA 1
ATOM 3113 C C . PRO B 1 142 ? -0.173 -16.938 -12.242 1 91.69 142 PRO B C 1
ATOM 3115 O O . PRO B 1 142 ? 0.342 -16.312 -11.312 1 91.69 142 PRO B O 1
ATOM 3118 N N . ARG B 1 143 ? -0.106 -18.297 -12.406 1 91.06 143 ARG B N 1
ATOM 3119 C CA . ARG B 1 143 ? 0.894 -19.047 -11.656 1 91.06 143 ARG B CA 1
ATOM 3120 C C . ARG B 1 143 ? 2.307 -18.625 -12.062 1 91.06 143 ARG B C 1
ATOM 3122 O O . ARG B 1 143 ? 2.52 -18.109 -13.164 1 91.06 143 ARG B O 1
ATOM 3129 N N . PRO B 1 144 ? 3.217 -18.828 -11.078 1 91.56 144 PRO B N 1
ATOM 3130 C CA . PRO B 1 144 ? 4.586 -18.469 -11.453 1 91.56 144 PRO B CA 1
ATOM 3131 C C . PRO B 1 144 ? 5.043 -19.141 -12.742 1 91.56 144 PRO B C 1
ATOM 3133 O O . PRO B 1 144 ? 4.879 -20.359 -12.898 1 91.56 144 PRO B O 1
ATOM 3136 N N . GLY B 1 145 ? 5.574 -18.281 -13.664 1 93.44 145 GLY B N 1
ATOM 3137 C CA . GLY B 1 145 ? 6.074 -18.797 -14.93 1 93.44 145 GLY B CA 1
ATOM 3138 C C . GLY B 1 145 ? 5.027 -18.797 -16.031 1 93.44 145 GLY B C 1
ATOM 3139 O O . GLY B 1 145 ? 5.359 -18.922 -17.203 1 93.44 145 GLY B O 1
ATOM 3140 N N . CYS B 1 146 ? 3.836 -18.688 -15.664 1 93.88 146 CYS B N 1
ATOM 3141 C CA . CYS B 1 146 ? 2.76 -18.75 -16.641 1 93.88 146 CYS B CA 1
ATOM 3142 C C . CYS B 1 146 ? 2.504 -17.375 -17.266 1 93.88 146 CYS B C 1
ATOM 3144 O O . CYS B 1 146 ? 2.801 -16.359 -16.641 1 93.88 146 CYS B O 1
ATOM 3146 N N . ILE B 1 147 ? 2.07 -17.453 -18.516 1 93.56 147 ILE B N 1
ATOM 3147 C CA . ILE B 1 147 ? 1.728 -16.266 -19.281 1 93.56 147 ILE B CA 1
ATOM 3148 C C . ILE B 1 147 ? 0.282 -16.359 -19.766 1 93.56 147 ILE B C 1
ATOM 3150 O O . ILE B 1 147 ? -0.103 -17.344 -20.406 1 93.56 147 ILE B O 1
ATOM 3154 N N . HIS B 1 148 ? -0.459 -15.297 -19.531 1 89.94 148 HIS B N 1
ATOM 3155 C CA . HIS B 1 148 ? -1.899 -15.32 -19.75 1 89.94 148 HIS B CA 1
ATOM 3156 C C . HIS B 1 148 ? -2.229 -15.742 -21.188 1 89.94 148 HIS B C 1
ATOM 3158 O O . HIS B 1 148 ? -3.01 -16.672 -21.391 1 89.94 148 HIS B O 1
ATOM 3164 N N . VAL B 1 149 ? -1.605 -15.133 -22.188 1 93.5 149 VAL B N 1
ATOM 3165 C CA . VAL B 1 149 ? -1.919 -15.406 -23.578 1 93.5 149 VAL B CA 1
ATOM 3166 C C . VAL B 1 149 ? -1.587 -16.859 -23.922 1 93.5 149 VAL B C 1
ATOM 3168 O O . VAL B 1 149 ? -2.334 -17.516 -24.641 1 93.5 149 VAL B O 1
ATOM 3171 N N . PHE B 1 150 ? -0.576 -17.406 -23.391 1 96 150 PHE B N 1
ATOM 3172 C CA . PHE B 1 150 ? -0.175 -18.781 -23.656 1 96 150 PHE B CA 1
ATOM 3173 C C . PHE B 1 150 ? -1.062 -19.766 -22.906 1 96 150 PHE B C 1
ATOM 3175 O O . PHE B 1 150 ? -1.328 -20.859 -23.375 1 96 150 PHE B O 1
ATOM 3182 N N . ASP B 1 151 ? -1.499 -19.312 -21.719 1 92.62 151 ASP B N 1
ATOM 3183 C CA . ASP B 1 151 ? -2.451 -20.141 -20.984 1 92.62 151 ASP B CA 1
ATOM 3184 C C . ASP B 1 151 ? -3.746 -20.328 -21.781 1 92.62 151 ASP B C 1
ATOM 3186 O O . ASP B 1 151 ? -4.301 -21.422 -21.812 1 92.62 151 ASP B O 1
ATOM 3190 N N . LEU B 1 152 ? -4.207 -19.281 -22.375 1 92.06 152 LEU B N 1
ATOM 3191 C CA . LEU B 1 152 ? -5.41 -19.344 -23.188 1 92.06 152 LEU B CA 1
ATOM 3192 C C . LEU B 1 152 ? -5.195 -20.25 -24.391 1 92.06 152 LEU B C 1
ATOM 3194 O O . LEU B 1 152 ? -6.07 -21.062 -24.734 1 92.06 152 LEU B O 1
ATOM 3198 N N . LEU B 1 153 ? -4.066 -20.141 -25 1 95.69 153 LEU B N 1
ATOM 3199 C CA . LEU B 1 153 ? -3.738 -20.969 -26.156 1 95.69 153 LEU B CA 1
ATOM 3200 C C . LEU B 1 153 ? -3.617 -22.438 -25.75 1 95.69 153 LEU B C 1
ATOM 3202 O O . LEU B 1 153 ? -4.043 -23.328 -26.484 1 95.69 153 LEU B O 1
ATOM 3206 N N . ALA B 1 154 ? -3.008 -22.672 -24.609 1 95.12 154 ALA B N 1
ATOM 3207 C CA . ALA B 1 154 ? -2.875 -24.031 -24.109 1 95.12 154 ALA B CA 1
ATOM 3208 C C . ALA B 1 154 ? -4.242 -24.656 -23.859 1 95.12 154 ALA B C 1
ATOM 3210 O O . ALA B 1 154 ? -4.461 -25.828 -24.188 1 95.12 154 ALA B O 1
ATOM 3211 N N . LEU B 1 155 ? -5.113 -23.938 -23.344 1 90.44 155 LEU B N 1
ATOM 3212 C CA . LEU B 1 155 ? -6.473 -24.391 -23.094 1 90.44 155 LEU B CA 1
ATOM 3213 C C . LEU B 1 155 ? -7.188 -24.734 -24.391 1 90.44 155 LEU B C 1
ATOM 3215 O O . LEU B 1 155 ? -7.969 -25.688 -24.438 1 90.44 155 LEU B O 1
ATOM 3219 N N . LYS B 1 156 ? -6.969 -23.953 -25.344 1 92.69 156 LYS B N 1
ATOM 3220 C CA . LYS B 1 156 ? -7.527 -24.203 -26.672 1 92.69 156 LYS B CA 1
ATOM 3221 C C . LYS B 1 156 ? -6.875 -25.406 -27.328 1 92.69 156 LYS B C 1
ATOM 3223 O O . LYS B 1 156 ? -7.547 -26.188 -28 1 92.69 156 LYS B O 1
ATOM 3228 N N . PHE B 1 157 ? -5.668 -25.656 -27.094 1 95.38 157 PHE B N 1
ATOM 3229 C CA . PHE B 1 157 ? -4.82 -26.641 -27.75 1 95.38 157 PHE B CA 1
ATOM 3230 C C . PHE B 1 157 ? -5.059 -28.031 -27.188 1 95.38 157 PHE B C 1
ATOM 3232 O O . PHE B 1 157 ? -5.172 -29.016 -27.938 1 95.38 157 PHE B O 1
ATOM 3239 N N . ALA B 1 158 ? -5.125 -28.109 -25.938 1 90.81 158 ALA B N 1
ATOM 3240 C CA . ALA B 1 158 ? -5.043 -29.375 -25.219 1 90.81 158 ALA B CA 1
ATOM 3241 C C . ALA B 1 158 ? -6.195 -30.297 -25.594 1 90.81 158 ALA B C 1
ATOM 3243 O O . ALA B 1 158 ? -5.996 -31.5 -25.812 1 90.81 158 ALA B O 1
ATOM 3244 N N . PRO B 1 159 ? -7.422 -29.781 -25.719 1 88.75 159 PRO B N 1
ATOM 3245 C CA . PRO B 1 159 ? -8.539 -30.688 -26 1 88.75 159 PRO B CA 1
ATOM 3246 C C . PRO B 1 159 ? -8.617 -31.078 -27.469 1 88.75 159 PRO B C 1
ATOM 3248 O O . PRO B 1 159 ? -9.359 -32 -27.828 1 88.75 159 PRO B O 1
ATOM 3251 N N . LEU B 1 160 ? -7.891 -30.406 -28.297 1 90.06 160 LEU B N 1
ATOM 3252 C CA . LEU B 1 160 ? -7.945 -30.688 -29.734 1 90.06 160 LEU B CA 1
ATOM 3253 C C . LEU B 1 160 ? -7.359 -32.062 -30.031 1 90.06 160 LEU B C 1
ATOM 3255 O O . LEU B 1 160 ? -6.379 -32.469 -29.406 1 90.06 160 LEU B O 1
ATOM 3259 N N . GLU B 1 161 ? -7.973 -32.781 -30.969 1 87.75 161 GLU B N 1
ATOM 3260 C CA . GLU B 1 161 ? -7.512 -34.094 -31.359 1 87.75 161 GLU B CA 1
ATOM 3261 C C . GLU B 1 161 ? -6.859 -34.094 -32.75 1 87.75 161 GLU B C 1
ATOM 3263 O O . GLU B 1 161 ? -5.902 -34.812 -33 1 87.75 161 GLU B O 1
ATOM 3268 N N . ASP B 1 162 ? -7.32 -33.188 -33.594 1 91.19 162 ASP B N 1
ATOM 3269 C CA . ASP B 1 162 ? -6.848 -33.125 -34.969 1 91.19 162 ASP B CA 1
ATOM 3270 C C . ASP B 1 162 ? -5.484 -32.438 -35.031 1 91.19 162 ASP B C 1
ATOM 3272 O O . ASP B 1 162 ? -5.301 -31.328 -34.5 1 91.19 162 ASP B O 1
ATOM 3276 N N . HIS B 1 163 ? -4.578 -33.094 -35.719 1 92.69 163 HIS B N 1
ATOM 3277 C CA . HIS B 1 163 ? -3.209 -32.594 -35.875 1 92.69 163 HIS B CA 1
ATOM 3278 C C . HIS B 1 163 ? -3.18 -31.234 -36.562 1 92.69 163 HIS B C 1
ATOM 3280 O O . HIS B 1 163 ? -2.426 -30.344 -36.156 1 92.69 163 HIS B O 1
ATOM 3286 N N . ASN B 1 164 ? -3.957 -31.078 -37.5 1 94 164 ASN B N 1
ATOM 3287 C CA . ASN B 1 164 ? -3.961 -29.828 -38.281 1 94 164 ASN B CA 1
ATOM 3288 C C . ASN B 1 164 ? -4.422 -28.656 -37.438 1 94 164 ASN B C 1
ATOM 3290 O O . ASN B 1 164 ? -3.838 -27.562 -37.5 1 94 164 ASN B O 1
ATOM 3294 N N . THR B 1 165 ? -5.422 -28.875 -36.688 1 95 165 THR B N 1
ATOM 3295 C CA . THR B 1 165 ? -5.938 -27.812 -35.844 1 95 165 THR B CA 1
ATOM 3296 C C . THR B 1 165 ? -4.941 -27.469 -34.75 1 95 165 THR B C 1
ATOM 3298 O O . THR B 1 165 ? -4.801 -26.297 -34.375 1 95 165 THR B O 1
ATOM 3301 N N . LYS B 1 166 ? -4.312 -28.438 -34.219 1 95.88 166 LYS B N 1
ATOM 3302 C CA . LYS B 1 166 ? -3.277 -28.203 -33.219 1 95.88 166 LYS B CA 1
ATOM 3303 C C . LYS B 1 166 ? -2.125 -27.391 -33.812 1 95.88 166 LYS B C 1
ATOM 3305 O O . LYS B 1 166 ? -1.574 -26.516 -33.125 1 95.88 166 LYS B O 1
ATOM 3310 N N . GLU B 1 167 ? -1.807 -27.703 -35.031 1 96.31 167 GLU B N 1
ATOM 3311 C CA . GLU B 1 167 ? -0.724 -26.984 -35.688 1 96.31 167 GLU B CA 1
ATOM 3312 C C . GLU B 1 167 ? -1.066 -25.5 -35.844 1 96.31 167 GLU B C 1
ATOM 3314 O O . GLU B 1 167 ? -0.185 -24.641 -35.781 1 96.31 167 GLU B O 1
ATOM 3319 N N . VAL B 1 168 ? -2.332 -25.25 -36.094 1 96.81 168 VAL B N 1
ATOM 3320 C CA . VAL B 1 168 ? -2.777 -23.859 -36.25 1 96.81 168 VAL B CA 1
ATOM 3321 C C . VAL B 1 168 ? -2.559 -23.094 -34.938 1 96.81 168 VAL B C 1
ATOM 3323 O O . VAL B 1 168 ? -2.059 -21.969 -34.938 1 96.81 168 VAL B O 1
ATOM 3326 N N . VAL B 1 169 ? -2.965 -23.719 -33.844 1 96.94 169 VAL B N 1
ATOM 3327 C CA . VAL B 1 169 ? -2.799 -23.094 -32.531 1 96.94 169 VAL B CA 1
ATOM 3328 C C . VAL B 1 169 ? -1.312 -22.906 -32.25 1 96.94 169 VAL B C 1
ATOM 3330 O O . VAL B 1 169 ? -0.909 -21.875 -31.688 1 96.94 169 VAL B O 1
ATOM 3333 N N . LEU B 1 170 ? -0.502 -23.906 -32.562 1 97.62 170 LEU B N 1
ATOM 3334 C CA . LEU B 1 170 ? 0.941 -23.812 -32.375 1 97.62 170 LEU B CA 1
ATOM 3335 C C . LEU B 1 170 ? 1.516 -22.641 -33.188 1 97.62 170 LEU B C 1
ATOM 3337 O O . LEU B 1 170 ? 2.371 -21.906 -32.656 1 97.62 170 LEU B O 1
ATOM 3341 N N . LYS B 1 171 ? 1.053 -22.422 -34.375 1 97.56 171 LYS B N 1
ATOM 3342 C CA . LYS B 1 171 ? 1.509 -21.312 -35.188 1 97.56 171 LYS B CA 1
ATOM 3343 C C . LYS B 1 171 ? 1.143 -19.969 -34.562 1 97.56 171 LYS B C 1
ATOM 3345 O O . LYS B 1 171 ? 1.921 -19.016 -34.625 1 97.56 171 LYS B O 1
ATOM 3350 N N . GLU B 1 172 ? -0.021 -19.906 -34.062 1 97.62 172 GLU B N 1
ATOM 3351 C CA . GLU B 1 172 ? -0.444 -18.719 -33.344 1 97.62 172 GLU B CA 1
ATOM 3352 C C . GLU B 1 172 ? 0.47 -18.438 -32.156 1 97.62 172 GLU B C 1
ATOM 3354 O O . GLU B 1 172 ? 0.835 -17.281 -31.906 1 97.62 172 GLU B O 1
ATOM 3359 N N . ALA B 1 173 ? 0.834 -19.469 -31.406 1 97.94 173 ALA B N 1
ATOM 3360 C CA . ALA B 1 173 ? 1.706 -19.344 -30.25 1 97.94 173 ALA B CA 1
ATOM 3361 C C . ALA B 1 173 ? 3.082 -18.812 -30.641 1 97.94 173 ALA B C 1
ATOM 3363 O O . ALA B 1 173 ? 3.662 -17.984 -29.953 1 97.94 173 ALA B O 1
ATOM 3364 N N . LYS B 1 174 ? 3.549 -19.297 -31.734 1 97.75 174 LYS B N 1
ATOM 3365 C CA . LYS B 1 174 ? 4.879 -18.906 -32.188 1 97.75 174 LYS B CA 1
ATOM 3366 C C . LYS B 1 174 ? 4.902 -17.453 -32.625 1 97.75 174 LYS B C 1
ATOM 3368 O O . LYS B 1 174 ? 5.961 -16.812 -32.625 1 97.75 174 LYS B O 1
ATOM 3373 N N . LYS B 1 175 ? 3.75 -16.859 -32.906 1 97.56 175 LYS B N 1
ATOM 3374 C CA . LYS B 1 175 ? 3.654 -15.477 -33.375 1 97.56 175 LYS B CA 1
ATOM 3375 C C . LYS B 1 175 ? 3.469 -14.508 -32.188 1 97.56 175 LYS B C 1
ATOM 3377 O O . LYS B 1 175 ? 3.604 -13.297 -32.375 1 97.56 175 LYS B O 1
ATOM 3382 N N . GLU B 1 176 ? 3.229 -15.055 -31.078 1 96.5 176 GLU B N 1
ATOM 3383 C CA . GLU B 1 176 ? 2.986 -14.203 -29.922 1 96.5 176 GLU B CA 1
ATOM 3384 C C . GLU B 1 176 ? 4.238 -13.43 -29.531 1 96.5 176 GLU B C 1
ATOM 3386 O O . GLU B 1 176 ? 5.355 -13.938 -29.656 1 96.5 176 GLU B O 1
ATOM 3391 N N . ALA B 1 177 ? 4.078 -12.195 -29.047 1 94.69 177 ALA B N 1
ATOM 3392 C CA . ALA B 1 177 ? 5.152 -11.266 -28.719 1 94.69 177 ALA B CA 1
ATOM 3393 C C . ALA B 1 177 ? 6.09 -11.867 -27.672 1 94.69 177 ALA B C 1
ATOM 3395 O O . ALA B 1 177 ? 7.297 -11.609 -27.688 1 94.69 177 ALA B O 1
ATOM 3396 N N . LEU B 1 178 ? 5.566 -12.789 -26.828 1 95.5 178 LEU B N 1
ATOM 3397 C CA . LEU B 1 178 ? 6.352 -13.312 -25.719 1 95.5 178 LEU B CA 1
ATOM 3398 C C . LEU B 1 178 ? 6.859 -14.719 -26.016 1 95.5 178 LEU B C 1
ATOM 3400 O O . LEU B 1 178 ? 7.305 -15.43 -25.109 1 95.5 178 LEU B O 1
ATOM 3404 N N . SER B 1 179 ? 6.824 -15.086 -27.203 1 96.81 179 SER B N 1
ATOM 3405 C CA . SER B 1 179 ? 7.191 -16.438 -27.625 1 96.81 179 SER B CA 1
ATOM 3406 C C . SER B 1 179 ? 8.672 -16.703 -27.391 1 96.81 179 SER B C 1
ATOM 3408 O O . SER B 1 179 ? 9.094 -17.859 -27.25 1 96.81 179 SER B O 1
ATOM 3410 N N . GLN B 1 180 ? 9.453 -15.633 -27.266 1 96.19 180 GLN B N 1
ATOM 3411 C CA . GLN B 1 180 ? 10.898 -15.82 -27.172 1 96.19 180 GLN B CA 1
ATOM 3412 C C . GLN B 1 180 ? 11.352 -15.773 -25.719 1 96.19 180 GLN B C 1
ATOM 3414 O O . GLN B 1 180 ? 12.523 -16.016 -25.422 1 96.19 180 GLN B O 1
ATOM 3419 N N . THR B 1 181 ? 10.484 -15.516 -24.859 1 96.06 181 THR B N 1
ATOM 3420 C CA . THR B 1 181 ? 10.82 -15.57 -23.438 1 96.06 181 THR B CA 1
ATOM 3421 C C . THR B 1 181 ? 11.047 -17.016 -22.984 1 96.06 181 THR B C 1
ATOM 3423 O O . THR B 1 181 ? 10.703 -17.953 -23.703 1 96.06 181 THR B O 1
ATOM 3426 N N . GLN B 1 182 ? 11.594 -17.156 -21.844 1 95.81 182 GLN B N 1
ATOM 3427 C CA . GLN B 1 182 ? 11.859 -18.484 -21.312 1 95.81 182 GLN B CA 1
ATOM 3428 C C . GLN B 1 182 ? 10.57 -19.297 -21.203 1 95.81 182 GLN B C 1
ATOM 3430 O O . GLN B 1 182 ? 10.523 -20.453 -21.641 1 95.81 182 GLN B O 1
ATOM 3435 N N . SER B 1 183 ? 9.555 -18.734 -20.625 1 96.75 183 SER B N 1
ATOM 3436 C CA . SER B 1 183 ? 8.273 -19.406 -20.469 1 96.75 183 SER B CA 1
ATOM 3437 C C . SER B 1 183 ? 7.602 -19.641 -21.828 1 96.75 183 SER B C 1
ATOM 3439 O O . SER B 1 183 ? 7.066 -20.719 -22.078 1 96.75 183 SER B O 1
ATOM 3441 N N . GLY B 1 184 ? 7.656 -18.562 -22.625 1 97.38 184 GLY B N 1
ATOM 3442 C CA . GLY B 1 184 ? 7.059 -18.688 -23.953 1 97.38 184 GLY B CA 1
ATOM 3443 C C . GLY B 1 184 ? 7.617 -19.844 -24.75 1 97.38 184 GLY B C 1
ATOM 3444 O O . GLY B 1 184 ? 6.863 -20.625 -25.328 1 97.38 184 GLY B O 1
ATOM 3445 N N . ARG B 1 185 ? 8.891 -19.969 -24.766 1 97.75 185 ARG B N 1
ATOM 3446 C CA . ARG B 1 185 ? 9.57 -21.047 -25.484 1 97.75 185 ARG B CA 1
ATOM 3447 C C . ARG B 1 185 ? 9.156 -22.422 -24.953 1 97.75 185 ARG B C 1
ATOM 3449 O O . ARG B 1 185 ? 9.039 -23.375 -25.703 1 97.75 185 ARG B O 1
ATOM 3456 N N . TYR B 1 186 ? 8.953 -22.406 -23.719 1 97.94 186 TYR B N 1
ATOM 3457 C CA . TYR B 1 186 ? 8.594 -23.688 -23.125 1 97.94 186 TYR 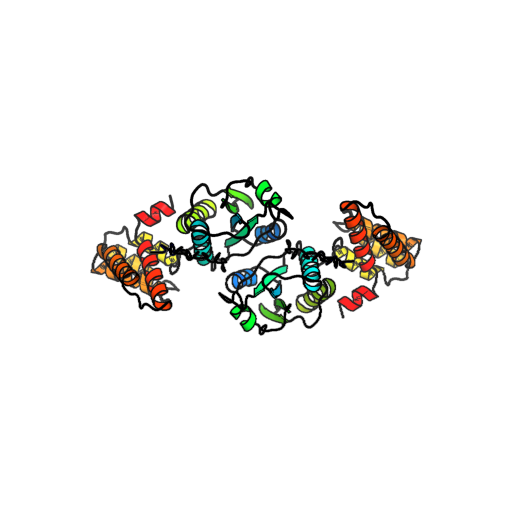B CA 1
ATOM 3458 C C . TYR B 1 186 ? 7.176 -24.078 -23.5 1 97.94 186 TYR B C 1
ATOM 3460 O O . TYR B 1 186 ? 6.898 -25.266 -23.766 1 97.94 186 TYR B O 1
ATOM 3468 N N . TYR B 1 187 ? 6.281 -23.141 -23.5 1 98 187 TYR B N 1
ATOM 3469 C CA . TYR B 1 187 ? 4.934 -23.422 -23.984 1 98 187 TYR B CA 1
ATOM 3470 C C . TYR B 1 187 ? 4.973 -24.062 -25.375 1 98 187 TYR B C 1
ATOM 3472 O O . TYR B 1 187 ? 4.312 -25.062 -25.609 1 98 187 TYR B O 1
ATOM 3480 N N . ILE B 1 188 ? 5.73 -23.438 -26.188 1 98.12 188 ILE B N 1
ATOM 3481 C CA . ILE B 1 188 ? 5.824 -23.859 -27.578 1 98.12 188 ILE B CA 1
ATOM 3482 C C . ILE B 1 188 ? 6.441 -25.25 -27.656 1 98.12 188 ILE B C 1
ATOM 3484 O O . ILE B 1 188 ? 5.961 -26.109 -28.391 1 98.12 188 ILE B O 1
ATOM 3488 N N . LYS B 1 189 ? 7.438 -25.453 -26.891 1 98.12 189 LYS B N 1
ATOM 3489 C CA . LYS B 1 189 ? 8.07 -26.766 -26.828 1 98.12 189 LYS B CA 1
ATOM 3490 C C . LYS B 1 189 ? 7.066 -27.844 -26.422 1 98.12 189 LYS B C 1
ATOM 3492 O O . LYS B 1 189 ? 7.039 -28.938 -27 1 98.12 189 LYS B O 1
ATOM 3497 N N . VAL B 1 190 ? 6.324 -27.594 -25.438 1 97.5 190 VAL B N 1
ATOM 3498 C CA . VAL B 1 190 ? 5.328 -28.531 -24.938 1 97.5 190 VAL B CA 1
ATOM 3499 C C . VAL B 1 190 ? 4.32 -28.844 -26.047 1 97.5 190 VAL B C 1
ATOM 3501 O O . VAL B 1 190 ? 3.988 -30 -26.297 1 97.5 190 VAL B O 1
ATOM 3504 N N . MET B 1 191 ? 3.895 -27.812 -26.719 1 97.38 191 MET B N 1
ATOM 3505 C CA . MET B 1 191 ? 2.945 -28 -27.812 1 97.38 191 MET B CA 1
ATOM 3506 C C . MET B 1 191 ? 3.561 -28.844 -28.922 1 97.38 191 MET B C 1
ATOM 3508 O O . MET B 1 191 ? 2.912 -29.75 -29.453 1 97.38 191 MET B O 1
ATOM 3512 N N . GLU B 1 192 ? 4.781 -28.609 -29.234 1 97.56 192 GLU B N 1
ATOM 3513 C CA . GLU B 1 192 ? 5.48 -29.375 -30.266 1 97.56 192 GLU B CA 1
ATOM 3514 C C . GLU B 1 192 ? 5.602 -30.844 -29.875 1 97.56 192 GLU B C 1
ATOM 3516 O O . GLU B 1 192 ? 5.406 -31.734 -30.703 1 97.56 192 GLU B O 1
ATOM 3521 N N . LYS B 1 193 ? 5.902 -31.047 -28.672 1 97 193 LYS B N 1
ATOM 3522 C CA . LYS B 1 193 ? 6.051 -32.406 -28.172 1 97 193 LYS B CA 1
ATOM 3523 C C . LYS B 1 193 ? 4.711 -33.125 -28.156 1 97 193 LYS B C 1
ATOM 3525 O O . LYS B 1 193 ? 4.641 -34.344 -28.438 1 97 193 LYS B O 1
ATOM 3530 N N . VAL B 1 194 ? 3.727 -32.469 -27.797 1 95.5 194 VAL B N 1
ATOM 3531 C CA . VAL B 1 194 ? 2.393 -33.062 -27.781 1 95.5 194 VAL B CA 1
ATOM 3532 C C . VAL B 1 194 ? 1.992 -33.438 -29.203 1 95.5 194 VAL B C 1
ATOM 3534 O O . VAL B 1 194 ? 1.361 -34.469 -29.422 1 95.5 194 VAL B O 1
ATOM 3537 N N . LEU B 1 195 ? 2.361 -32.594 -30.141 1 94.88 195 LEU B N 1
ATOM 3538 C CA . LEU B 1 195 ? 2.064 -32.875 -31.547 1 94.88 195 LEU B CA 1
ATOM 3539 C C . LEU B 1 195 ? 2.812 -34.094 -32.031 1 94.88 195 LEU B C 1
ATOM 3541 O O . LEU B 1 195 ? 2.279 -34.875 -32.812 1 94.88 195 LEU B O 1
ATOM 3545 N N . SER B 1 196 ? 4.004 -34.344 -31.516 1 94.19 196 SER B N 1
ATOM 3546 C CA . SER B 1 196 ? 4.844 -35.469 -31.984 1 94.19 196 SER B CA 1
ATOM 3547 C C . SER B 1 196 ? 4.613 -36.719 -31.156 1 94.19 196 SER B C 1
ATOM 3549 O O . SER B 1 196 ? 4.602 -37.812 -31.688 1 94.19 196 SER B O 1
ATOM 3551 N N . GLU B 1 197 ? 4.367 -36.562 -29.797 1 92.69 197 GLU B N 1
ATOM 3552 C CA . GLU B 1 197 ? 4.34 -37.719 -28.891 1 92.69 197 GLU B CA 1
ATOM 3553 C C . GLU B 1 197 ? 2.938 -37.969 -28.344 1 92.69 197 GLU B C 1
ATOM 3555 O O . GLU B 1 197 ? 2.66 -39 -27.75 1 92.69 197 GLU B O 1
ATOM 3560 N N . GLY B 1 198 ? 2.086 -37.062 -28.547 1 89.62 198 GLY B N 1
ATOM 3561 C CA . GLY B 1 198 ? 0.733 -37.188 -28.016 1 89.62 198 GLY B CA 1
ATOM 3562 C C . GLY B 1 198 ? 0.542 -36.5 -26.672 1 89.62 198 GLY B C 1
ATOM 3563 O O . GLY B 1 198 ? 1.502 -36 -26.078 1 89.62 198 GLY B O 1
ATOM 3564 N N . ASN B 1 199 ? -0.628 -36.594 -26.188 1 88.38 199 ASN B N 1
ATOM 3565 C CA . ASN B 1 199 ? -1.013 -35.875 -24.953 1 88.38 199 ASN B CA 1
ATOM 3566 C C . ASN B 1 199 ? -0.376 -36.531 -23.719 1 88.38 199 ASN B C 1
ATOM 3568 O O . ASN B 1 199 ? -0.297 -35.875 -22.672 1 88.38 199 ASN B O 1
ATOM 3572 N N . SER B 1 200 ? 0.049 -37.75 -23.797 1 90.69 200 SER B N 1
ATOM 3573 C CA . SER B 1 200 ? 0.668 -38.438 -22.672 1 90.69 200 SER B CA 1
ATOM 3574 C C . SER B 1 200 ? 1.973 -37.75 -22.266 1 90.69 200 SER B C 1
ATOM 3576 O O . SER B 1 200 ? 2.463 -37.969 -21.156 1 90.69 200 SER B O 1
ATOM 3578 N N . PHE B 1 201 ? 2.439 -37 -23.188 1 94.38 201 PHE B N 1
ATOM 3579 C CA . PHE B 1 201 ? 3.688 -36.281 -22.906 1 94.38 201 PHE B CA 1
ATOM 3580 C C . PHE B 1 201 ? 3.549 -35.375 -21.688 1 94.38 201 PHE B C 1
ATOM 3582 O O . PHE B 1 201 ? 4.473 -35.281 -20.875 1 94.38 201 PHE B O 1
ATOM 3589 N N . ILE B 1 202 ? 2.502 -34.719 -21.594 1 94.06 202 ILE B N 1
ATOM 3590 C CA . ILE B 1 202 ? 2.283 -33.719 -20.531 1 94.06 202 ILE B CA 1
ATOM 3591 C C . ILE B 1 202 ? 2.465 -34.406 -19.172 1 94.06 202 ILE B C 1
ATOM 3593 O O . ILE B 1 202 ? 3.232 -33.906 -18.328 1 94.06 202 ILE B O 1
ATOM 3597 N N . GLN B 1 203 ? 1.858 -35.469 -18.953 1 92.25 203 GLN B N 1
ATOM 3598 C CA . GLN B 1 203 ? 1.935 -36.188 -17.672 1 92.25 203 GLN B CA 1
ATOM 3599 C C . GLN B 1 203 ? 3.326 -36.781 -17.453 1 92.25 203 GLN B C 1
ATOM 3601 O O . GLN B 1 203 ? 3.859 -36.719 -16.344 1 92.25 203 GLN B O 1
ATOM 3606 N N . SER B 1 204 ? 3.811 -37.375 -18.469 1 95.12 204 SER B N 1
ATOM 3607 C CA . SER B 1 204 ? 5.137 -37.969 -18.344 1 95.12 204 SER B CA 1
ATOM 3608 C C . SER B 1 204 ? 6.188 -36.938 -17.984 1 95.12 204 SER B C 1
ATOM 3610 O O . SER B 1 204 ? 7.051 -37.188 -17.141 1 95.12 204 SER B O 1
ATOM 3612 N N . GLU B 1 205 ? 6.082 -35.812 -18.688 1 95.62 205 GLU B N 1
ATOM 3613 C CA . GLU B 1 205 ? 7.02 -34.719 -18.406 1 95.62 205 GLU B CA 1
ATOM 3614 C C . GLU B 1 205 ? 6.824 -34.156 -17 1 95.62 205 GLU B C 1
ATOM 3616 O O . GLU B 1 205 ? 7.793 -33.875 -16.297 1 95.62 205 GLU B O 1
ATOM 3621 N N . ALA B 1 206 ? 5.637 -33.969 -16.578 1 94.81 206 ALA B N 1
ATOM 3622 C CA . ALA B 1 206 ? 5.34 -33.531 -15.219 1 94.81 206 ALA B CA 1
ATOM 3623 C C . ALA B 1 206 ? 5.918 -34.5 -14.188 1 94.81 206 ALA B C 1
ATOM 3625 O O . ALA B 1 206 ? 6.516 -34.062 -13.195 1 94.81 206 ALA B O 1
ATOM 3626 N N . ASP B 1 207 ? 5.758 -35.719 -14.414 1 94.44 207 ASP B N 1
ATOM 3627 C CA . ASP B 1 207 ? 6.297 -36.75 -13.516 1 94.44 207 ASP B CA 1
ATOM 3628 C C . ASP B 1 207 ? 7.816 -36.656 -13.438 1 94.44 207 ASP B C 1
ATOM 3630 O O . ASP B 1 207 ? 8.398 -36.781 -12.359 1 94.44 207 ASP B O 1
ATOM 3634 N N . ARG B 1 208 ? 8.312 -36.562 -14.625 1 96.19 208 ARG B N 1
ATOM 3635 C CA . ARG B 1 208 ? 9.766 -36.438 -14.695 1 96.19 208 ARG B CA 1
ATOM 3636 C C . ARG B 1 208 ? 10.258 -35.25 -13.883 1 96.19 208 ARG B C 1
ATOM 3638 O O . ARG B 1 208 ? 11.172 -35.375 -13.062 1 96.19 208 ARG B O 1
ATOM 3645 N N . LEU B 1 209 ? 9.703 -34.125 -14.086 1 95.38 209 LEU B N 1
ATOM 3646 C CA . LEU B 1 209 ? 10.117 -32.906 -13.398 1 95.38 209 LEU B CA 1
ATOM 3647 C C . LEU B 1 209 ? 9.898 -33.031 -11.891 1 95.38 209 LEU B C 1
ATOM 3649 O O . LEU B 1 209 ? 10.742 -32.594 -11.102 1 95.38 209 LEU B O 1
ATOM 3653 N N . ASN B 1 210 ? 8.805 -33.562 -11.492 1 93.5 210 ASN B N 1
ATOM 3654 C CA . ASN B 1 210 ? 8.516 -33.781 -10.078 1 93.5 210 ASN B CA 1
ATOM 3655 C C . ASN B 1 210 ? 9.555 -34.688 -9.43 1 93.5 210 ASN B C 1
ATOM 3657 O O . ASN B 1 210 ? 9.953 -34.469 -8.281 1 93.5 210 ASN B O 1
ATOM 3661 N N . LYS B 1 211 ? 9.891 -35.719 -10.125 1 93.12 211 LYS B N 1
ATOM 3662 C CA . LYS B 1 211 ? 10.906 -36.625 -9.633 1 93.12 211 LYS B CA 1
ATOM 3663 C C . LYS B 1 211 ? 12.234 -35.906 -9.398 1 93.12 211 LYS B C 1
ATOM 3665 O O . LYS B 1 211 ? 12.891 -36.094 -8.375 1 93.12 211 LYS B O 1
ATOM 3670 N N . ILE B 1 212 ? 12.562 -35.031 -10.328 1 93.56 212 ILE B N 1
ATOM 3671 C CA . ILE B 1 212 ? 13.812 -34.281 -10.219 1 93.56 212 ILE B CA 1
ATOM 3672 C C . ILE B 1 212 ? 13.742 -33.375 -9 1 93.56 212 ILE B C 1
ATOM 3674 O O . ILE B 1 212 ? 14.695 -33.281 -8.219 1 93.56 212 ILE B O 1
ATOM 3678 N N . LEU B 1 213 ? 12.703 -32.688 -8.852 1 91.5 213 LEU B N 1
ATOM 3679 C CA . LEU B 1 213 ? 12.516 -31.719 -7.781 1 91.5 213 LEU B CA 1
ATOM 3680 C C . LEU B 1 213 ? 12.555 -32.375 -6.418 1 91.5 213 LEU B C 1
ATOM 3682 O O . LEU B 1 213 ? 13.047 -31.812 -5.445 1 91.5 213 LEU B O 1
ATOM 3686 N N . ASN B 1 214 ? 12.148 -33.594 -6.348 1 88.31 214 ASN B N 1
ATOM 3687 C CA . ASN B 1 214 ? 12.016 -34.281 -5.062 1 88.31 214 ASN B CA 1
ATOM 3688 C C . ASN B 1 214 ? 13.242 -35.125 -4.746 1 88.31 214 ASN B C 1
ATOM 3690 O O . ASN B 1 214 ? 13.453 -35.5 -3.598 1 88.31 214 ASN B O 1
ATOM 3694 N N . THR B 1 215 ? 13.969 -35.5 -5.699 1 86.25 215 THR B N 1
ATOM 3695 C CA . THR B 1 215 ? 15.062 -36.438 -5.477 1 86.25 215 THR B CA 1
ATOM 3696 C C . THR B 1 215 ? 16.406 -35.719 -5.465 1 86.25 215 THR B C 1
ATOM 3698 O O . THR B 1 215 ? 17.359 -36.188 -4.832 1 86.25 215 THR B O 1
ATOM 3701 N N . SER B 1 216 ? 16.422 -34.656 -6.105 1 75.56 216 SER B N 1
ATOM 3702 C CA . SER B 1 216 ? 17.719 -33.969 -6.223 1 75.56 216 SER B CA 1
ATOM 3703 C C . SER B 1 216 ? 17.938 -33.031 -5.062 1 75.56 216 SER B C 1
ATOM 3705 O O . SER B 1 216 ? 17.219 -32.031 -4.91 1 75.56 216 SER B O 1
ATOM 3707 N N . ASP B 1 217 ? 18.766 -33.344 -4.227 1 74.06 217 ASP B N 1
ATOM 3708 C CA . ASP B 1 217 ? 19.078 -32.5 -3.066 1 74.06 217 ASP B CA 1
ATOM 3709 C C . ASP B 1 217 ? 19.984 -31.344 -3.457 1 74.06 217 ASP B C 1
ATOM 3711 O O . ASP B 1 217 ? 20.188 -30.422 -2.664 1 74.06 217 ASP B O 1
ATOM 3715 N N . LYS B 1 218 ? 20.469 -31.5 -4.621 1 78.75 218 LYS B N 1
ATOM 3716 C CA . LYS B 1 218 ? 21.531 -30.547 -4.926 1 78.75 218 LYS B CA 1
ATOM 3717 C C . LYS B 1 218 ? 21.062 -29.531 -5.961 1 78.75 218 LYS B C 1
ATOM 3719 O O . LYS B 1 218 ? 21.891 -28.922 -6.656 1 78.75 218 LYS B O 1
ATOM 3724 N N . LEU B 1 219 ? 19.797 -29.312 -5.988 1 86.94 219 LEU B N 1
ATOM 3725 C CA . LEU B 1 219 ? 19.406 -28.359 -7.012 1 86.94 219 LEU B CA 1
ATOM 3726 C C . LEU B 1 219 ? 19.625 -26.922 -6.535 1 86.94 219 LEU B C 1
ATOM 3728 O O . LEU B 1 219 ? 19.359 -26.609 -5.371 1 86.94 219 LEU B O 1
ATOM 3732 N N . SER B 1 220 ? 20.156 -26.156 -7.461 1 88.81 220 SER B N 1
ATOM 3733 C CA . SER B 1 220 ? 20.25 -24.734 -7.16 1 88.81 220 SER B CA 1
ATOM 3734 C C . SER B 1 220 ? 18.875 -24.094 -7.055 1 88.81 220 SER B C 1
ATOM 3736 O O . SER B 1 220 ? 17.891 -24.641 -7.57 1 88.81 220 SER B O 1
ATOM 3738 N N . ASP B 1 221 ? 18.75 -23.016 -6.32 1 87.5 221 ASP B N 1
ATOM 3739 C CA . ASP B 1 221 ? 17.5 -22.281 -6.195 1 87.5 221 ASP B CA 1
ATOM 3740 C C . ASP B 1 221 ? 16.953 -21.875 -7.566 1 87.5 221 ASP B C 1
ATOM 3742 O O . ASP B 1 221 ? 15.75 -21.922 -7.801 1 87.5 221 ASP B O 1
ATOM 3746 N N . GLN B 1 222 ? 17.906 -21.516 -8.352 1 90.56 222 GLN B N 1
ATOM 3747 C CA . GLN B 1 222 ? 17.5 -21.109 -9.695 1 90.56 222 GLN B CA 1
ATOM 3748 C C . GLN B 1 222 ? 16.875 -22.266 -10.461 1 90.56 222 GLN B C 1
ATOM 3750 O O . GLN B 1 222 ? 15.836 -22.109 -11.109 1 90.56 222 GLN B O 1
ATOM 3755 N N . LYS B 1 223 ? 17.516 -23.391 -10.375 1 92.5 223 LYS B N 1
ATOM 3756 C CA . LYS B 1 223 ? 17 -24.562 -11.07 1 92.5 223 LYS B CA 1
ATOM 3757 C C . LYS B 1 223 ? 15.68 -25.031 -10.469 1 92.5 223 LYS B C 1
ATOM 3759 O O . LYS B 1 223 ? 14.766 -25.406 -11.203 1 92.5 223 LYS B O 1
ATOM 3764 N N . THR B 1 224 ? 15.602 -25.016 -9.242 1 92.5 224 THR B N 1
ATOM 3765 C CA . THR B 1 224 ? 14.367 -25.375 -8.562 1 92.5 224 THR B CA 1
ATOM 3766 C C . THR B 1 224 ? 13.219 -24.469 -9.008 1 92.5 224 THR B C 1
ATOM 3768 O O . THR B 1 224 ? 12.117 -24.953 -9.289 1 92.5 224 THR B O 1
ATOM 3771 N N . THR B 1 225 ? 13.492 -23.234 -9.102 1 92.19 225 THR B N 1
ATOM 3772 C CA . THR B 1 225 ? 12.5 -22.266 -9.555 1 92.19 225 THR B CA 1
ATOM 3773 C C . THR B 1 225 ? 12.07 -22.562 -10.984 1 92.19 225 THR B C 1
ATOM 3775 O O . THR B 1 225 ? 10.875 -22.578 -11.297 1 92.19 225 THR B O 1
ATOM 3778 N N . LEU B 1 226 ? 13.07 -22.859 -11.766 1 94.62 226 LEU B N 1
ATOM 3779 C CA . LEU B 1 226 ? 12.797 -23.125 -13.172 1 94.62 226 LEU B CA 1
ATOM 3780 C C . LEU B 1 226 ? 11.914 -24.359 -13.328 1 94.62 226 LEU B C 1
ATOM 3782 O O . LEU B 1 226 ? 10.938 -24.328 -14.078 1 94.62 226 LEU B O 1
ATOM 3786 N N . LEU B 1 227 ? 12.242 -25.391 -12.664 1 95.31 227 LEU B N 1
ATOM 3787 C CA . LEU B 1 227 ? 11.492 -26.641 -12.766 1 95.31 227 LEU B CA 1
ATOM 3788 C C . LEU B 1 227 ? 10.07 -26.469 -12.234 1 95.31 227 LEU B C 1
ATOM 3790 O O . LEU B 1 227 ? 9.125 -27.016 -12.805 1 95.31 227 LEU B O 1
ATOM 3794 N N . SER B 1 228 ? 9.961 -25.688 -11.211 1 93.56 228 SER B N 1
ATOM 3795 C CA . SER B 1 228 ? 8.633 -25.406 -10.664 1 93.56 228 SER B CA 1
ATOM 3796 C C . SER B 1 228 ? 7.781 -24.609 -11.648 1 93.56 228 SER B C 1
ATOM 3798 O O . SER B 1 228 ? 6.586 -24.875 -11.797 1 93.56 228 SER B O 1
ATOM 3800 N N . GLN B 1 229 ? 8.383 -23.672 -12.273 1 95.38 229 GLN B N 1
ATOM 3801 C CA . GLN B 1 229 ? 7.684 -22.875 -13.273 1 95.38 229 GLN B CA 1
ATOM 3802 C C . GLN B 1 229 ? 7.223 -23.75 -14.438 1 95.38 229 GLN B C 1
ATOM 3804 O O . GLN B 1 229 ? 6.098 -23.609 -14.922 1 95.38 229 GLN B O 1
ATOM 3809 N N . ARG B 1 230 ? 8.055 -24.641 -14.828 1 96.06 230 ARG B N 1
ATOM 3810 C CA . ARG B 1 230 ? 7.715 -25.547 -15.922 1 96.06 230 ARG B CA 1
ATOM 3811 C C . ARG B 1 230 ? 6.547 -26.453 -15.531 1 96.06 230 ARG B C 1
ATOM 3813 O O . ARG B 1 230 ? 5.668 -26.719 -16.359 1 96.06 230 ARG B O 1
ATOM 3820 N N . LEU B 1 231 ? 6.582 -26.828 -14.352 1 94.56 231 LEU B N 1
ATOM 3821 C CA . LEU B 1 231 ? 5.477 -27.641 -13.859 1 94.56 231 LEU B CA 1
ATOM 3822 C C . LEU B 1 231 ? 4.164 -26.859 -13.914 1 94.56 231 LEU B C 1
ATOM 3824 O O . LEU B 1 231 ? 3.127 -27.406 -14.289 1 94.56 231 LEU B O 1
ATOM 3828 N N . ASN B 1 232 ? 4.227 -25.641 -13.555 1 93.38 232 ASN B N 1
ATOM 3829 C CA . ASN B 1 232 ? 3.051 -24.781 -13.602 1 93.38 232 ASN B CA 1
ATOM 3830 C C . ASN B 1 232 ? 2.531 -24.625 -15.031 1 93.38 232 ASN B C 1
ATOM 3832 O O . ASN B 1 232 ? 1.32 -24.641 -15.258 1 93.38 232 ASN B O 1
ATOM 3836 N N . ILE B 1 233 ? 3.438 -24.469 -15.93 1 95.69 233 ILE B N 1
ATOM 3837 C CA . ILE B 1 233 ? 3.066 -24.312 -17.328 1 95.69 233 ILE B CA 1
ATOM 3838 C C . ILE B 1 233 ? 2.387 -25.578 -17.828 1 95.69 233 ILE B C 1
ATOM 3840 O O . ILE B 1 233 ? 1.372 -25.516 -18.531 1 95.69 233 ILE B O 1
ATOM 3844 N N . LEU B 1 234 ? 2.926 -26.75 -17.469 1 95.25 234 LEU B N 1
ATOM 3845 C CA . LEU B 1 234 ? 2.338 -28.016 -17.875 1 95.25 234 LEU B CA 1
ATOM 3846 C C . LEU B 1 234 ? 0.896 -28.141 -17.391 1 95.25 234 LEU B C 1
ATOM 3848 O O . LEU B 1 234 ? 0.047 -28.703 -18.078 1 95.25 234 LEU B O 1
ATOM 3852 N N . ARG B 1 235 ? 0.659 -27.5 -16.281 1 90.56 235 ARG B N 1
ATOM 3853 C CA . ARG B 1 235 ? -0.683 -27.547 -15.703 1 90.56 235 ARG B CA 1
ATOM 3854 C C . ARG B 1 235 ? -1.67 -26.766 -16.578 1 90.56 235 ARG B C 1
ATOM 3856 O O . ARG B 1 235 ? -2.869 -27.047 -16.562 1 90.56 235 ARG B O 1
ATOM 3863 N N . SER B 1 236 ? -1.208 -25.844 -17.266 1 91.44 236 SER B N 1
ATOM 3864 C CA . SER B 1 236 ? -2.059 -25.031 -18.125 1 91.44 236 SER B CA 1
ATOM 3865 C C . SER B 1 236 ? -2.662 -25.859 -19.266 1 91.44 236 SER B C 1
ATOM 3867 O O . SER B 1 236 ? -3.664 -25.469 -19.859 1 91.44 236 SER B O 1
ATOM 3869 N N . PHE B 1 237 ? -2.057 -26.969 -19.547 1 93.31 237 PHE B N 1
ATOM 3870 C CA . PHE B 1 237 ? -2.521 -27.812 -20.641 1 93.31 237 PHE B CA 1
ATOM 3871 C C . PHE B 1 237 ? -3.537 -28.844 -20.141 1 93.31 237 PHE B C 1
ATOM 3873 O O . PHE B 1 237 ? -4.102 -29.594 -20.938 1 93.31 237 PHE B O 1
ATOM 3880 N N . ASN B 1 238 ? -3.613 -28.891 -18.812 1 78.81 238 ASN B N 1
ATOM 3881 C CA . ASN B 1 238 ? -4.582 -29.828 -18.234 1 78.81 238 ASN B CA 1
ATOM 3882 C C . ASN B 1 238 ? -5.961 -29.188 -18.094 1 78.81 238 ASN B C 1
ATOM 3884 O O . ASN B 1 238 ? -6.117 -28.172 -17.422 1 78.81 238 ASN B O 1
ATOM 3888 N N . VAL B 1 239 ? -6.867 -29.609 -18.906 1 60.56 239 VAL B N 1
ATOM 3889 C CA . VAL B 1 239 ? -8.227 -29.078 -18.969 1 60.56 239 VAL B CA 1
ATOM 3890 C C . VAL B 1 239 ? -8.906 -29.266 -17.609 1 60.56 239 VAL B C 1
ATOM 3892 O O . VAL B 1 239 ? -9.609 -28.359 -17.125 1 60.56 239 VAL B O 1
ATOM 3895 N N . GLU B 1 240 ? -8.789 -30.422 -17.016 1 53.06 240 GLU B N 1
ATOM 3896 C CA . GLU B 1 240 ? -9.492 -30.719 -15.773 1 53.06 240 GLU B CA 1
ATOM 3897 C C . GLU B 1 240 ? -9.078 -29.75 -14.672 1 53.06 240 GLU B C 1
ATOM 3899 O O . GLU B 1 240 ? -9.93 -29.25 -13.922 1 53.06 240 GLU B O 1
ATOM 3904 N N . SER B 1 241 ? -7.844 -29.562 -14.555 1 49.25 241 SER B N 1
ATOM 3905 C CA . SER B 1 241 ? -7.344 -28.703 -13.492 1 49.25 241 SER B CA 1
ATOM 3906 C C . SER B 1 241 ? -7.785 -27.25 -13.711 1 49.25 241 SER B C 1
ATOM 3908 O O . SER B 1 241 ? -8.055 -26.531 -12.75 1 49.25 241 SER B O 1
ATOM 3910 N N . ASN B 1 242 ? -7.887 -26.797 -15.016 1 49.47 242 ASN B N 1
ATOM 3911 C CA . ASN B 1 242 ? -8.18 -25.406 -15.352 1 49.47 242 ASN B CA 1
ATOM 3912 C C . ASN B 1 242 ? -9.68 -25.141 -15.344 1 49.47 242 ASN B C 1
ATOM 3914 O O . ASN B 1 242 ? -10.117 -24.016 -15.094 1 49.47 242 ASN B O 1
ATOM 3918 N N . VAL B 1 243 ? -10.477 -26.156 -15.773 1 43.5 243 VAL B N 1
ATOM 3919 C CA . VAL B 1 243 ? -11.93 -26.031 -15.719 1 43.5 243 VAL B CA 1
ATOM 3920 C C . VAL B 1 243 ? -12.383 -25.891 -14.266 1 43.5 243 VAL B C 1
ATOM 3922 O O . VAL B 1 243 ? -13.359 -25.203 -13.977 1 43.5 243 VAL B O 1
ATOM 3925 N N . LYS B 1 244 ? -11.789 -26.578 -13.438 1 44.03 244 LYS B N 1
ATOM 3926 C CA . LYS B 1 244 ? -12.195 -26.422 -12.047 1 44.03 244 LYS B CA 1
ATOM 3927 C C . LYS B 1 244 ? -11.898 -25.016 -11.547 1 44.03 244 LYS B C 1
ATOM 3929 O O . LYS B 1 244 ? -12.555 -24.516 -10.625 1 44.03 244 LYS B O 1
ATOM 3934 N N . ASN B 1 245 ? -10.961 -24.312 -12.062 1 41.56 245 ASN B N 1
ATOM 3935 C CA . ASN B 1 245 ? -10.586 -22.938 -11.719 1 41.56 245 ASN B CA 1
ATOM 3936 C C . ASN B 1 245 ? -11.539 -21.922 -12.352 1 41.56 245 ASN B C 1
ATOM 3938 O O . ASN B 1 245 ? -11.562 -20.766 -11.953 1 41.56 245 ASN B O 1
ATOM 3942 N N . GLU B 1 246 ? -12.094 -22.109 -13.562 1 37.56 246 GLU B N 1
ATOM 3943 C CA . GLU B 1 246 ? -13.078 -21.234 -14.203 1 37.56 246 GLU B CA 1
ATOM 3944 C C . GLU B 1 246 ? -14.484 -21.5 -13.672 1 37.56 246 GLU B C 1
ATOM 3946 O O . GLU B 1 246 ? -15.328 -20.594 -13.672 1 37.56 246 GLU B O 1
ATOM 3951 N N . LEU B 1 247 ? -14.883 -22.781 -13.414 1 33.53 247 LEU B N 1
ATOM 3952 C CA . LEU B 1 247 ? -16.219 -23.094 -12.898 1 33.53 247 LEU B CA 1
ATOM 3953 C C . LEU B 1 247 ? -16.25 -22.984 -11.383 1 33.53 247 LEU B C 1
ATOM 3955 O O . LEU B 1 247 ? -15.281 -23.328 -10.703 1 33.53 247 LEU B O 1
#

Radius of gyration: 29.73 Å; Cα contacts (8 Å, |Δi|>4): 643; chains: 2; bounding box: 46×96×104 Å

InterPro domains:
  IPR011679 Endoplasmic reticulum resident protein 29, C-terminal [PF07749] (145-237)
  IPR012883 ERp29, N-terminal [PF07912] (22-143)
  IPR016855 Endoplasmic reticulum resident protein 29 [PTHR12211] (7-246)
  IPR036249 Thioredoxin-like superfamily [SSF52833] (23-137)
  IPR036356 Endoplasmic reticulum resident protein 29, C-terminal domain superfamily [G3DSA:1.20.1150.12] (144-247)
  IPR036356 Endoplasmic reticulum resident protein 29, C-terminal domain superfamily [SSF47933] (144-244)

Secondary structure (DSSP, 8-state):
----------------------TT-EE--HHHHHHHHHH-SEEEEEEEESS--SHHHHHHHHHHHHHTT-TTEEEEEEEE-SSTT-TTHHHHHHTT-SS-SSEEEEEEE-TTS-EEEEEE-S---HHHHHHHHHHHH----PPTT--HHHHHHHHHHTT---HHHHHHHHHHHHHSTTTTSHHHHHHHHHHHHHHHH-THHHHHHHHHHHHHHHH-TT--HHHHHHHHHHHHHHHTT-HHHHHHHH-/----------------------TT-EE--HHHHHHHHHH-SEEEEEEEESS--SHHHHHHHHHHHHHTT-TTEEEEEEEE-SSTT-TTHHHHHHTT-SS-SSEEEEEEE-TTS-EEEEEE-S---HHHHHHHHHHHH----PPTT--HHHHHHHHHHTT---HHHHHHHHHHHHHSTTTTSHHHHHHHHHHHHHHHH-THHHHHHHHHHHHHHHH-TT--HHHHHHHHHHHHHHHTT-HHHHHHHH-

Nearest PDB structures (foldseek):
  1ovn-assembly1_B  TM=8.160E-01  e=2.977E-15  Drosophila melanogaster
  2c0g-assembly2_B  TM=8.135E-01  e=4.996E-14  Drosophila melanogaster
  2c0f-assembly2_B  TM=7.984E-01  e=4.732E-14  Drosophila melanogaster
  2qc7-assembly1_A  TM=6.779E-01  e=6.552E-14  Homo sapiens
  2c1y-assembly1_A  TM=6.470E-01  e=2.281E-13  Drosophila melanogaster

Solvent-accessible surface area (backbone atoms only — not comparable to full-atom values): 27649 Å² total; per-residue (Å²): 136,84,81,76,78,78,77,75,76,74,75,72,78,73,74,69,71,67,60,70,78,54,60,36,41,26,46,51,35,73,58,43,41,60,47,49,62,74,70,31,53,30,37,44,34,34,38,29,54,67,78,50,62,59,71,57,48,50,22,51,37,53,33,23,52,42,34,48,81,36,77,50,50,43,43,31,35,31,48,33,33,90,58,92,85,30,42,52,43,68,53,33,46,75,75,72,42,82,78,69,70,74,32,40,38,40,35,34,59,44,96,87,66,46,79,45,75,46,73,57,83,72,89,59,42,36,64,54,50,48,31,56,45,25,75,74,69,67,52,82,63,50,56,60,59,47,48,71,72,56,40,54,49,28,53,62,38,52,77,53,82,53,66,68,62,39,48,52,51,50,51,53,49,67,67,39,92,54,28,80,40,76,50,33,40,46,54,52,49,50,52,51,43,30,73,74,70,31,73,64,43,54,57,52,50,45,49,51,50,51,48,48,68,71,66,48,85,79,62,49,71,67,53,50,49,49,52,52,20,51,46,46,42,53,45,39,44,35,59,69,70,50,48,58,52,75,97,137,83,77,78,79,78,78,76,78,75,76,72,76,74,74,70,73,66,61,71,77,54,60,37,43,26,45,50,34,75,58,42,41,60,45,49,62,74,71,32,54,30,36,44,32,36,39,28,53,68,78,50,61,60,70,56,47,52,22,51,38,52,33,22,53,41,36,49,82,37,77,52,49,44,42,31,36,30,46,33,32,90,57,90,84,30,43,52,43,67,53,34,45,75,76,72,41,79,79,67,71,74,32,41,38,40,37,33,58,43,98,88,66,46,78,45,76,46,72,59,87,69,91,58,43,37,64,54,49,48,29,55,47,26,75,74,69,70,53,85,63,50,56,59,60,46,48,72,74,57,39,54,49,28,53,61,38,52,76,52,80,53,66,68,60,39,50,52,51,52,52,54,49,67,67,40,92,55,28,81,40,76,52,33,40,45,54,52,48,51,52,53,44,31,73,74,67,30,74,64,43,54,58,52,51,44,51,51,50,50,51,49,68,72,65,47,84,79,62,49,71,68,54,50,49,50,52,52,21,50,45,47,43,53,46,39,44,35,59,69,70,48,46,58,50,76,98

Foldseek 3Di:
DPPPPPPPPPPPPPPPPPLDDLPLAAADAPVCVVVCQVQAQKEKEWEAAQRDDDDLVVQLSLLSVLCSPPRRYHYYYYHADCDDVRGCQVVCVVVPHHPDPGKIKMWGQDPVRDIDIDTDDDRDGSLRVQLVNCQGRVRHRADVLDDPVLLVLLLVQLPDDDLVVLVVSLVVLCPDPCCPPPSNVLSSVVSVCCSVPNNVVLVVLLVVLVCCLPPDPPDDPVRNSSSVSSNSSSVSNPNVSVVVSND/DPPPDPPPPPPPPPPPPPLDDLPLAAADAPVCVVVCQVQAQKEKEWEAAQRDDDDLVVQLSLLSVLCSPPRRYHYYYYHADCDDVRGCQVVCVVVPHHPDPTKIKMWGQDPVRDIDIDTDDDRDGSLRVQLVNCQGRVRHRADVLDDPVLLVLLLVQLVDDDLVVLVVSLVVLCPDPCCPPPSNVLSSVQSVCCSVPNNVCLVVLLVVLVCCLPPPPPDDPVRNSVSVSSNSSSVSNPNVSVVVSND

Sequence (494 aa):
MDKIFALFVLLGGFTVSEAANCNATSDVTSLTLNKFLKTFKVLVLKFDNAYPYGDQHDAFCKFAHEAAEVNDVFVGEVGMKEYGDRENMDFAESYGITTERPSILLIYTAADGEIVHKKFKNRFTAEKIRVFTYEHTRVYIPRPGCIHVFDLLALKFAPLEDHNTKEVVLKEAKKEALSQTQSGRYYIKVMEKVLSEGNSFIQSEADRLNKILNTSDKLSDQKTTLLSQRLNILRSFNVESNVKNELMDKIFALFVLLGGFTVSEAANCNATSDVTSLTLNKFLKTFKVLVLKFDNAYPYGDQHDAFCKFAHEAAEVNDVFVGEVGMKEYGDRENMDFAESYGITTERPSILLIYTAADGEIVHKKFKNRFTAEKIRVFTYEHTRVYIPRPGCIHVFDLLALKFAPLEDHNTKEVVLKEAKKEALSQTQSGRYYIKVMEKVLSEGNSFIQSEADRLNKILNTSDKLSDQKTTLLSQRLNILRSFNVESNVKNEL

Organism: Lepeophtheirus salmonis (NCBI:txid72036)

pLDDT: mean 86.81, std 16.84, range [31.3, 98.19]